Protein AF-A0A6A5TJU3-F1 (afdb_monomer)

Secondary structure (DSSP, 8-state):
-PPPPP--SSSSSSGGGSS---HHHHHHHHHHHHHTS----TT---PPPP--TTS--TTTTS------HHHHB---STTSS----PPPTT----S-HHHHHHHHTTSS-TTSEEEHHHHHHHHHHHH-B-HHHHHHHHHHHHHHHSBTTTTEEESSS------STT-----GGG-TTTSS-SS-SSBPPHHHHS-SSSB-HHHHHHHHTT-BTTBB-HHHHHHHHHHHHHHHHHH-TT-EE-TTHHHHHHHHHHHHHHHHSB--SS-TT-BB-HHHHHHHTTEES-TTS-EE-TT---PPTT-BPPPGGG-B-HHHHHHHHHHHHHH-GGGG--EE-SSSTT--EE--HHHHHTTSS-TTTTTSTTHHHHHHHHHHHHHHHHHHHHTT-THHHHHHHHHHHHHHGGG-PPP-----GGGGTT-HHHH----SSPPP--

Structure (mmCIF, N/CA/C/O backbone):
data_AF-A0A6A5TJU3-F1
#
_entry.id   AF-A0A6A5TJU3-F1
#
loop_
_atom_site.group_PDB
_atom_site.id
_atom_site.type_symbol
_atom_site.label_atom_id
_atom_site.label_alt_id
_atom_site.label_comp_id
_atom_site.label_asym_id
_atom_site.label_entity_id
_atom_site.label_seq_id
_atom_site.pdbx_PDB_ins_code
_atom_site.Cartn_x
_atom_site.Cartn_y
_atom_site.Cartn_z
_atom_site.occupancy
_atom_site.B_iso_or_equiv
_atom_site.auth_seq_id
_atom_site.auth_comp_id
_atom_site.auth_asym_id
_atom_site.auth_atom_id
_atom_site.pdbx_PDB_model_num
ATOM 1 N N . MET A 1 1 ? -62.831 1.050 -22.893 1.00 35.25 1 MET A N 1
ATOM 2 C CA . MET A 1 1 ? -61.611 1.444 -23.632 1.00 35.25 1 MET A CA 1
ATOM 3 C C . MET A 1 1 ? -60.422 1.167 -22.727 1.00 35.25 1 MET A C 1
ATOM 5 O O . MET A 1 1 ? -60.146 1.952 -21.833 1.00 35.25 1 MET A O 1
ATOM 9 N N . HIS A 1 2 ? -59.821 -0.013 -22.875 1.00 24.05 2 HIS A N 1
ATOM 10 C CA . HIS A 1 2 ? -58.667 -0.459 -22.095 1.00 24.05 2 HIS A CA 1
ATOM 11 C C . HIS A 1 2 ? -57.383 -0.105 -22.850 1.00 24.05 2 HIS A C 1
ATOM 13 O O . HIS A 1 2 ? -57.263 -0.431 -24.028 1.00 24.05 2 HIS A O 1
ATOM 19 N N . LEU A 1 3 ? -56.446 0.557 -22.172 1.00 25.66 3 LEU A N 1
ATOM 20 C CA . LEU A 1 3 ? -55.087 0.798 -22.654 1.00 25.66 3 LEU A CA 1
ATOM 21 C C . LEU A 1 3 ? -54.139 -0.185 -21.956 1.00 25.66 3 LEU A C 1
ATOM 23 O O . LEU A 1 3 ? -54.115 -0.278 -20.730 1.00 25.66 3 LEU A O 1
ATOM 27 N N . HIS A 1 4 ? -53.411 -0.945 -22.772 1.00 27.02 4 HIS A N 1
ATOM 28 C CA . HIS A 1 4 ? -52.397 -1.927 -22.390 1.00 27.02 4 HIS A CA 1
ATOM 29 C C . HIS A 1 4 ? -51.101 -1.270 -21.876 1.00 27.02 4 HIS A C 1
ATOM 31 O O . HIS A 1 4 ? -50.711 -0.228 -22.405 1.00 27.02 4 HIS A O 1
ATOM 37 N N . PRO A 1 5 ? -50.363 -1.911 -20.948 1.00 29.30 5 PRO A N 1
ATOM 38 C CA . PRO A 1 5 ? -48.965 -1.594 -20.679 1.00 29.30 5 PRO A CA 1
ATOM 39 C C . PRO A 1 5 ? -48.032 -2.418 -21.592 1.00 29.30 5 PRO A C 1
ATOM 41 O O . PRO A 1 5 ? -48.216 -3.624 -21.760 1.00 29.30 5 PRO A O 1
ATOM 44 N N . LEU A 1 6 ? -47.021 -1.769 -22.181 1.00 27.47 6 LEU A N 1
ATOM 45 C CA . LEU A 1 6 ? -45.945 -2.410 -22.950 1.00 27.47 6 LEU A CA 1
ATOM 46 C C . LEU A 1 6 ? -44.846 -2.958 -22.007 1.00 27.47 6 LEU A C 1
ATOM 48 O O . LEU A 1 6 ? -44.372 -2.206 -21.154 1.00 27.47 6 LEU A O 1
ATOM 52 N N . PRO A 1 7 ? -44.368 -4.206 -22.181 1.00 28.11 7 PRO A N 1
ATOM 53 C CA . PRO A 1 7 ? -43.253 -4.765 -21.426 1.00 28.11 7 PRO A CA 1
ATOM 54 C C . PRO A 1 7 ? -41.936 -4.579 -22.197 1.00 28.11 7 PRO A C 1
ATOM 56 O O . PRO A 1 7 ? -41.673 -5.265 -23.180 1.00 28.11 7 PRO A O 1
ATOM 59 N N . PHE A 1 8 ? -41.069 -3.684 -21.730 1.00 28.30 8 PHE A N 1
ATOM 60 C CA . PHE A 1 8 ? -39.675 -3.586 -22.179 1.00 28.30 8 PHE A CA 1
ATOM 61 C C . PHE A 1 8 ? -38.760 -3.606 -20.954 1.00 28.30 8 PHE A C 1
ATOM 63 O O . PHE A 1 8 ? -38.221 -2.586 -20.553 1.00 28.30 8 PHE A O 1
ATOM 70 N N . LEU A 1 9 ? -38.623 -4.771 -20.315 1.00 28.33 9 LEU A N 1
ATOM 71 C CA . LEU A 1 9 ? -37.521 -5.015 -19.371 1.00 28.33 9 LEU A CA 1
ATOM 72 C C . LEU A 1 9 ? -37.133 -6.500 -19.226 1.00 28.33 9 LEU A C 1
ATOM 74 O O . LEU A 1 9 ? -36.327 -6.835 -18.367 1.00 28.33 9 LEU A O 1
ATOM 78 N N . LEU A 1 10 ? -37.667 -7.398 -20.068 1.00 26.94 10 LEU A N 1
ATOM 79 C CA . LEU A 1 10 ? -37.437 -8.847 -19.945 1.00 26.94 10 LEU A CA 1
ATOM 80 C C . LEU A 1 10 ? -36.784 -9.511 -21.172 1.00 26.94 10 LEU A C 1
ATOM 82 O O . LEU A 1 10 ? -36.713 -10.733 -21.241 1.00 26.94 10 LEU A O 1
ATOM 86 N N . THR A 1 11 ? -36.277 -8.734 -22.132 1.00 28.25 11 THR A N 1
ATOM 87 C CA . THR A 1 11 ? -35.676 -9.253 -23.380 1.00 28.25 11 THR A CA 1
ATOM 88 C C . THR A 1 11 ? -34.167 -9.029 -23.515 1.00 28.25 11 THR A C 1
ATOM 90 O O . THR A 1 11 ? -33.577 -9.480 -24.491 1.00 28.25 11 THR A O 1
ATOM 93 N N . ALA A 1 12 ? -33.497 -8.435 -22.520 1.00 27.06 12 ALA A N 1
ATOM 94 C CA . ALA A 1 12 ? -32.030 -8.336 -22.507 1.00 27.06 12 ALA A CA 1
ATOM 95 C C . ALA A 1 12 ? -31.326 -9.560 -21.875 1.00 27.06 12 ALA A C 1
ATOM 97 O O . ALA A 1 12 ? -30.128 -9.740 -22.068 1.00 27.06 12 ALA A O 1
ATOM 98 N N . LEU A 1 13 ? -32.055 -10.432 -21.164 1.00 29.17 13 LEU A N 1
ATOM 99 C CA . LEU A 1 13 ? -31.487 -11.615 -20.495 1.00 29.17 13 LEU A CA 1
ATOM 100 C C . LEU A 1 13 ? -31.586 -12.924 -21.296 1.00 29.17 13 LEU A C 1
ATOM 102 O O . LEU A 1 13 ? -31.004 -13.925 -20.892 1.00 29.17 13 LEU A O 1
ATOM 106 N N . THR A 1 14 ? -32.259 -12.936 -22.447 1.00 28.11 14 THR A N 1
ATOM 107 C CA . THR A 1 14 ? -32.456 -14.153 -23.263 1.00 28.11 14 THR A CA 1
ATOM 108 C C . THR A 1 14 ? -31.680 -14.168 -24.582 1.00 28.11 14 THR A C 1
ATOM 110 O O . THR A 1 14 ? -31.545 -15.228 -25.191 1.00 28.11 14 THR A O 1
ATOM 113 N N . VAL A 1 15 ? -31.075 -13.050 -25.000 1.00 26.50 15 VAL A N 1
ATOM 114 C CA . VAL A 1 15 ? -30.288 -12.979 -26.252 1.00 26.50 15 VAL A CA 1
ATOM 115 C C . VAL A 1 15 ? -28.818 -13.400 -26.065 1.00 26.50 15 VAL A C 1
ATOM 117 O O . VAL A 1 15 ? -28.157 -13.778 -27.027 1.00 26.50 15 VAL A O 1
ATOM 120 N N . LEU A 1 16 ? -28.314 -13.482 -24.828 1.00 28.08 16 LEU A N 1
ATOM 121 C CA . LEU A 1 16 ? -26.977 -14.033 -24.534 1.00 28.08 16 LEU A CA 1
ATOM 122 C C . LEU A 1 16 ? -26.927 -15.573 -24.492 1.00 28.08 16 LEU A C 1
ATOM 124 O O . LEU A 1 16 ? -25.846 -16.144 -24.387 1.00 28.08 16 LEU A O 1
ATOM 128 N N . ALA A 1 17 ? -28.070 -16.258 -24.611 1.00 29.39 17 ALA A N 1
ATOM 129 C CA . ALA A 1 17 ? -28.141 -17.720 -24.551 1.00 29.39 17 ALA A CA 1
ATOM 130 C C . ALA A 1 17 ? -27.957 -18.429 -25.912 1.00 29.39 17 ALA A C 1
ATOM 132 O O . ALA A 1 17 ? -27.894 -19.653 -25.940 1.00 29.39 17 ALA A O 1
ATOM 133 N N . HIS A 1 18 ? -27.852 -17.697 -27.032 1.00 27.39 18 HIS A N 1
ATOM 134 C CA . HIS A 1 18 ? -27.755 -18.291 -28.381 1.00 27.39 18 HIS A CA 1
ATOM 135 C C . HIS A 1 18 ? -26.508 -17.887 -29.187 1.00 27.39 18 HIS A C 1
ATOM 137 O O . HIS A 1 18 ? -26.371 -18.283 -30.342 1.00 27.39 18 HIS A O 1
ATOM 143 N N . ALA A 1 19 ? -25.552 -17.180 -28.583 1.00 29.94 19 ALA A N 1
ATOM 144 C CA . ALA A 1 19 ? -24.202 -17.056 -29.126 1.00 29.94 19 ALA A CA 1
ATOM 145 C C . ALA A 1 19 ? -23.277 -17.940 -28.283 1.00 29.94 19 ALA A C 1
ATOM 147 O O . ALA A 1 19 ? -22.975 -17.613 -27.138 1.00 29.94 19 ALA A O 1
ATOM 148 N N . GLY A 1 20 ? -22.883 -19.093 -28.829 1.00 34.53 20 GLY A N 1
ATOM 149 C CA . GLY A 1 20 ? -22.010 -20.065 -28.174 1.00 34.53 20 GLY A CA 1
ATOM 150 C C . GLY A 1 20 ? -20.690 -19.442 -27.717 1.00 34.53 20 GLY A C 1
ATOM 151 O O . GLY A 1 20 ? -19.731 -19.362 -28.477 1.00 34.53 20 GLY A O 1
ATOM 152 N N . CYS A 1 21 ? -20.647 -19.025 -26.454 1.00 28.06 21 CYS A N 1
ATOM 153 C CA . CYS A 1 21 ? -19.453 -18.595 -25.742 1.00 28.06 21 CYS A CA 1
ATOM 154 C C . CYS A 1 21 ? -19.054 -19.732 -24.779 1.00 28.06 21 CYS A C 1
ATOM 156 O O . CYS A 1 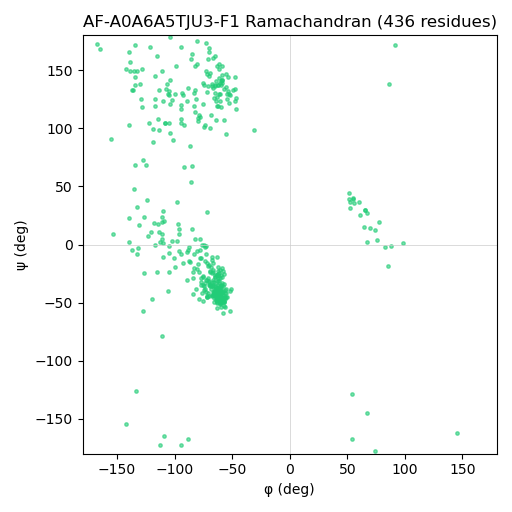21 ? -19.916 -20.242 -24.054 1.00 28.06 21 CYS A O 1
ATOM 158 N N . PRO A 1 22 ? -17.796 -20.208 -24.766 1.00 30.42 22 PRO A N 1
ATOM 159 C CA . PRO A 1 22 ? -17.454 -21.508 -24.199 1.00 30.42 22 PRO A CA 1
ATOM 160 C C . PRO A 1 22 ? -17.224 -21.426 -22.682 1.00 30.42 22 PRO A C 1
ATOM 162 O O . PRO A 1 22 ? -16.123 -21.659 -22.186 1.00 30.42 22 PRO A O 1
ATOM 165 N N . LEU A 1 23 ? -18.281 -21.157 -21.915 1.00 32.28 23 LEU A N 1
ATOM 166 C CA . LEU A 1 23 ? -18.282 -21.279 -20.449 1.00 32.28 23 LEU A CA 1
ATOM 167 C C . LEU A 1 23 ? -18.057 -22.734 -19.990 1.00 32.28 23 LEU A C 1
ATOM 169 O O . LEU A 1 23 ? -17.480 -22.975 -18.932 1.00 32.28 23 LEU A O 1
ATOM 173 N N . ALA A 1 24 ? -18.409 -23.719 -20.824 1.00 30.39 24 ALA A N 1
ATOM 174 C CA . ALA A 1 24 ? -18.148 -25.134 -20.553 1.00 30.39 24 ALA A CA 1
ATOM 175 C C . ALA A 1 24 ? -16.651 -25.506 -20.644 1.00 30.39 24 ALA A C 1
ATOM 177 O O . ALA A 1 24 ? -16.182 -26.353 -19.886 1.00 30.39 24 ALA A O 1
ATOM 178 N N . ALA A 1 25 ? -15.872 -24.841 -21.510 1.00 30.94 25 ALA A N 1
ATOM 179 C CA . ALA A 1 25 ? -14.429 -25.083 -21.634 1.00 30.94 25 ALA A CA 1
ATOM 180 C C . ALA A 1 25 ? -13.615 -24.403 -20.518 1.00 30.94 25 ALA A C 1
ATOM 182 O O . ALA A 1 25 ? -12.503 -24.830 -20.211 1.00 30.94 25 ALA A O 1
ATOM 183 N N . ALA A 1 26 ? -14.151 -23.343 -19.904 1.00 34.00 26 ALA A N 1
ATOM 184 C CA . ALA A 1 26 ? -13.583 -22.748 -18.695 1.00 34.00 26 ALA A CA 1
ATOM 185 C C . ALA A 1 26 ? -13.830 -23.636 -17.465 1.00 34.00 26 ALA A C 1
ATOM 187 O O . ALA A 1 26 ? -12.924 -23.815 -16.660 1.00 34.00 26 ALA A O 1
ATOM 188 N N . ARG A 1 27 ? -15.010 -24.267 -17.369 1.00 31.88 27 ARG A N 1
ATOM 189 C CA . ARG A 1 27 ? -15.346 -25.195 -16.278 1.00 31.88 27 ARG A CA 1
ATOM 190 C C . ARG A 1 27 ? -14.520 -26.485 -16.317 1.00 31.88 27 ARG A C 1
ATOM 192 O O . ARG A 1 27 ? -13.951 -26.849 -15.297 1.00 31.88 27 ARG A O 1
ATOM 199 N N . LYS A 1 28 ? -14.354 -27.100 -17.496 1.00 29.19 28 LYS A N 1
ATOM 200 C CA . LYS A 1 28 ? -13.490 -28.287 -17.660 1.00 29.19 28 LYS A CA 1
ATOM 201 C C . LYS A 1 28 ? -12.017 -28.002 -17.358 1.00 29.19 28 LYS A C 1
ATOM 203 O O . LYS A 1 28 ? -11.392 -28.765 -16.642 1.00 29.19 28 LYS A O 1
ATOM 208 N N . ARG A 1 29 ? -11.484 -26.851 -17.797 1.00 35.25 29 ARG A N 1
ATOM 209 C CA . ARG A 1 29 ? -10.112 -26.435 -17.440 1.00 35.25 29 ARG A CA 1
ATOM 210 C C . ARG A 1 29 ? -9.935 -26.165 -15.945 1.00 35.25 29 ARG A C 1
ATOM 212 O O . ARG A 1 29 ? -8.838 -26.344 -15.435 1.00 35.25 29 ARG A O 1
ATOM 219 N N . HIS A 1 30 ? -10.993 -25.763 -15.243 1.00 34.34 30 HIS A N 1
ATOM 220 C CA . HIS A 1 30 ? -10.963 -25.593 -13.792 1.00 34.34 30 HIS A CA 1
ATOM 221 C C . HIS A 1 30 ? -11.006 -26.936 -13.045 1.00 34.34 30 HIS A C 1
ATOM 223 O O . HIS A 1 30 ? -10.368 -27.065 -12.006 1.00 34.34 30 HIS A O 1
ATOM 229 N N . GLU A 1 31 ? -11.726 -27.932 -13.568 1.00 31.67 31 GLU A N 1
ATOM 230 C CA . GLU A 1 31 ? -11.788 -29.290 -13.003 1.00 31.67 31 GLU A CA 1
ATOM 231 C C . GLU A 1 31 ? -10.496 -30.084 -13.278 1.00 31.67 31 GLU A C 1
ATOM 233 O O . GLU A 1 31 ? -9.975 -30.727 -12.367 1.00 31.67 31 GLU A O 1
ATOM 238 N N . ASP A 1 32 ? -9.902 -29.947 -14.470 1.00 28.22 32 ASP A N 1
ATOM 239 C CA . ASP A 1 32 ? -8.651 -30.629 -14.835 1.00 28.22 32 ASP A CA 1
ATOM 240 C C . ASP A 1 32 ? -7.431 -30.079 -14.062 1.00 28.22 32 ASP A C 1
ATOM 242 O O . ASP A 1 32 ? -6.560 -30.849 -13.664 1.00 28.22 32 ASP A O 1
ATOM 246 N N . VAL A 1 33 ? -7.387 -28.770 -13.760 1.00 35.38 33 VAL A N 1
ATOM 247 C CA . VAL A 1 33 ? -6.327 -28.162 -12.918 1.00 35.38 33 VAL A CA 1
ATOM 248 C C . VAL A 1 33 ? -6.470 -28.553 -11.442 1.00 35.38 33 VAL A C 1
ATOM 250 O O . VAL A 1 33 ? -5.472 -28.677 -10.733 1.00 35.38 33 VAL A O 1
ATOM 253 N N . VAL A 1 34 ? -7.695 -28.792 -10.966 1.00 33.00 34 VAL A N 1
ATOM 254 C CA . VAL A 1 34 ? -7.944 -29.265 -9.593 1.00 33.00 34 VAL A CA 1
ATOM 255 C C . VAL A 1 34 ? -7.588 -30.750 -9.440 1.00 33.00 34 VAL A C 1
ATOM 257 O O . VAL A 1 34 ? -7.187 -31.164 -8.354 1.00 33.00 34 VAL A O 1
ATOM 260 N N . SER A 1 35 ? -7.666 -31.544 -10.513 1.00 27.77 35 SER A N 1
ATOM 261 C CA . SER A 1 35 ? -7.399 -32.989 -10.482 1.00 27.77 35 SER A CA 1
ATOM 262 C C . SER A 1 35 ? -5.912 -33.376 -10.487 1.00 27.77 35 SER A C 1
ATOM 264 O O . SER A 1 35 ? -5.607 -34.527 -10.175 1.00 27.77 35 SER A O 1
ATOM 266 N N . THR A 1 36 ? -4.985 -32.481 -10.846 1.00 29.11 36 THR A N 1
ATOM 267 C CA . THR A 1 36 ? -3.548 -32.819 -10.961 1.00 29.11 36 THR A CA 1
ATOM 268 C C . THR A 1 36 ? -2.656 -32.186 -9.894 1.00 29.11 36 THR A C 1
ATOM 270 O O . THR A 1 36 ? -1.439 -32.356 -9.946 1.00 29.11 36 THR A O 1
ATOM 273 N N . SER A 1 37 ? -3.223 -31.479 -8.914 1.00 29.66 37 SER A N 1
ATOM 274 C CA . SER A 1 37 ? -2.465 -31.052 -7.733 1.00 29.66 37 SER A CA 1
ATOM 275 C C . SER A 1 37 ? -2.420 -32.203 -6.726 1.00 29.66 37 SER A C 1
ATOM 277 O O . SER A 1 37 ? -3.485 -32.632 -6.275 1.00 29.66 37 SER 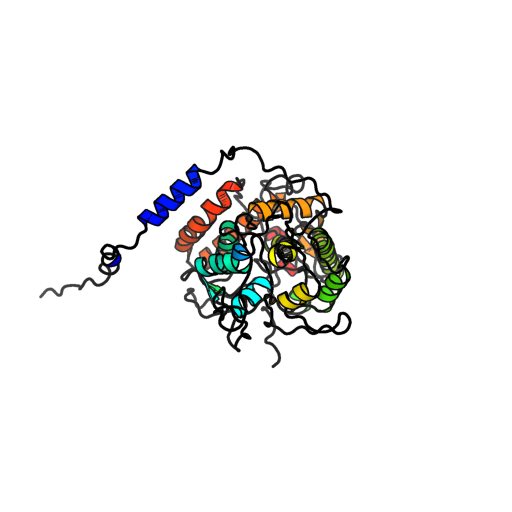A O 1
ATOM 279 N N . PRO A 1 38 ? -1.234 -32.727 -6.359 1.00 30.52 38 PRO A N 1
ATOM 280 C CA . PRO A 1 38 ? -1.140 -33.754 -5.332 1.00 30.52 38 PRO A CA 1
ATOM 281 C C . PRO A 1 38 ? -1.778 -33.217 -4.049 1.00 30.52 38 PRO A C 1
ATOM 283 O O . PRO A 1 38 ? -1.564 -32.062 -3.685 1.00 30.52 38 PRO A O 1
ATOM 286 N N . HIS A 1 39 ? -2.615 -34.051 -3.435 1.00 32.97 39 HIS A N 1
ATOM 287 C CA . HIS A 1 39 ? -3.395 -33.795 -2.230 1.00 32.97 39 HIS A CA 1
ATOM 288 C C . HIS A 1 39 ? -2.707 -32.830 -1.248 1.00 32.97 39 HIS A C 1
ATOM 290 O O . HIS A 1 39 ? -1.864 -33.229 -0.452 1.00 32.97 39 HIS A O 1
ATOM 296 N N . LEU A 1 40 ? -3.106 -31.555 -1.286 1.00 37.31 40 LEU A N 1
ATOM 297 C CA . LEU A 1 40 ? -2.943 -30.650 -0.154 1.00 37.31 40 LEU A CA 1
ATOM 298 C C . LEU A 1 40 ? -3.915 -31.141 0.919 1.00 37.31 40 LEU A C 1
ATOM 300 O O . LEU A 1 40 ? -5.125 -30.919 0.815 1.00 37.31 40 LEU A O 1
ATOM 304 N N . GLU A 1 41 ? -3.388 -31.875 1.899 1.00 30.81 41 GLU A N 1
ATOM 305 C CA . GLU A 1 41 ? -4.071 -32.161 3.159 1.00 30.81 41 GLU A CA 1
ATOM 306 C C . GLU A 1 41 ? -4.664 -30.854 3.698 1.00 30.81 41 GLU A C 1
ATOM 308 O O . GLU A 1 41 ? -3.953 -29.886 3.961 1.00 30.81 41 GLU A O 1
ATOM 313 N N . ARG A 1 42 ? -5.995 -30.801 3.789 1.00 41.69 42 ARG A N 1
ATOM 314 C CA . ARG A 1 42 ? -6.753 -29.570 4.049 1.00 41.69 42 ARG A CA 1
ATOM 315 C C . ARG A 1 42 ? -6.750 -29.107 5.511 1.00 41.69 42 ARG A C 1
ATOM 317 O O . ARG A 1 42 ? -7.391 -28.104 5.788 1.00 41.69 42 ARG A O 1
ATOM 324 N N . ASP A 1 43 ? -6.005 -29.760 6.402 1.00 36.38 43 ASP A N 1
ATOM 325 C CA . ASP A 1 43 ? -6.062 -29.496 7.849 1.00 36.38 43 ASP A CA 1
ATOM 326 C C . ASP A 1 43 ? -4.692 -29.289 8.523 1.00 36.38 43 ASP A C 1
ATOM 328 O O . ASP A 1 43 ? -4.594 -29.328 9.748 1.00 36.38 43 ASP A O 1
ATOM 332 N N . VAL A 1 44 ? -3.620 -29.029 7.766 1.00 34.19 44 VAL A N 1
ATOM 333 C CA . VAL A 1 44 ? -2.328 -28.653 8.366 1.00 34.19 44 VAL A CA 1
ATOM 334 C C . V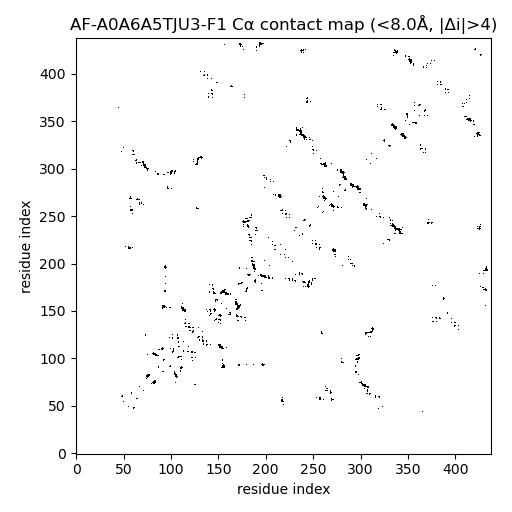AL A 1 44 ? -2.226 -27.125 8.400 1.00 34.19 44 VAL A C 1
ATOM 336 O O . VAL A 1 44 ? -2.199 -26.506 7.333 1.00 34.19 44 VAL A O 1
ATOM 339 N N . PRO A 1 45 ? -2.156 -26.479 9.585 1.00 42.78 45 PRO A N 1
ATOM 340 C CA . PRO A 1 45 ? -1.797 -25.070 9.671 1.00 42.78 45 PRO A CA 1
ATOM 341 C C . PRO A 1 45 ? -0.483 -24.881 8.921 1.00 42.78 45 PRO A C 1
ATOM 343 O O . PRO A 1 45 ? 0.500 -25.551 9.240 1.00 42.78 45 PRO A O 1
ATOM 346 N N . VAL A 1 46 ? -0.464 -24.010 7.910 1.00 45.88 46 VAL A N 1
ATOM 347 C CA . VAL A 1 46 ? 0.774 -23.687 7.199 1.00 45.88 46 VAL A CA 1
ATOM 348 C C . VAL A 1 46 ? 1.757 -23.173 8.245 1.00 45.88 46 VAL A C 1
ATOM 350 O O . VAL A 1 46 ? 1.561 -22.093 8.804 1.00 45.88 46 VAL A O 1
ATOM 353 N N . ALA A 1 47 ? 2.760 -23.989 8.573 1.00 53.00 47 ALA A N 1
ATOM 354 C CA . ALA A 1 47 ? 3.758 -23.631 9.563 1.00 53.00 47 ALA A CA 1
ATOM 355 C C . ALA A 1 47 ? 4.448 -22.358 9.075 1.00 53.00 47 ALA A C 1
ATOM 357 O O . ALA A 1 47 ? 5.026 -22.340 7.988 1.00 53.00 47 ALA A O 1
ATOM 358 N N . ILE A 1 48 ? 4.335 -21.285 9.857 1.00 58.12 48 ILE A N 1
ATOM 359 C CA . ILE A 1 48 ? 5.012 -20.028 9.552 1.00 58.12 48 ILE A CA 1
ATOM 360 C C . ILE A 1 48 ? 6.510 -20.333 9.615 1.00 58.12 48 ILE A C 1
ATOM 362 O O . ILE A 1 48 ? 6.974 -20.803 10.660 1.00 58.12 48 ILE A O 1
ATOM 366 N N . PRO A 1 49 ? 7.256 -20.150 8.512 1.00 59.19 49 PRO A N 1
ATOM 367 C CA . PRO A 1 49 ? 8.661 -20.509 8.495 1.00 59.19 49 PRO A CA 1
ATOM 368 C C . PRO A 1 49 ? 9.417 -19.723 9.563 1.00 59.19 49 PRO A C 1
ATOM 370 O O . PRO A 1 49 ? 9.148 -18.542 9.796 1.00 59.19 49 PRO A O 1
ATOM 373 N N . VAL A 1 50 ? 10.365 -20.392 10.221 1.00 60.22 50 VAL A N 1
ATOM 374 C CA . VAL A 1 50 ? 11.270 -19.740 11.171 1.00 60.22 50 VAL A CA 1
ATOM 375 C C . VAL A 1 50 ? 12.052 -18.670 10.413 1.00 60.22 50 VAL A C 1
ATOM 377 O O . VAL A 1 50 ? 12.696 -18.965 9.408 1.00 60.22 50 VAL A O 1
ATOM 380 N N . LEU A 1 51 ? 11.962 -17.428 10.884 1.00 68.62 51 LEU A N 1
ATOM 381 C CA . LEU A 1 51 ? 12.588 -16.281 10.243 1.00 68.62 51 LEU A CA 1
ATOM 382 C C . LEU A 1 51 ? 14.117 -16.369 10.364 1.00 68.62 51 LEU A C 1
ATOM 384 O O . LEU A 1 51 ? 14.663 -16.201 11.454 1.00 68.62 51 LEU A O 1
ATOM 388 N N . ASP A 1 52 ? 14.805 -16.584 9.246 1.00 73.94 52 ASP A N 1
ATOM 389 C CA . ASP A 1 52 ? 16.251 -16.378 9.140 1.00 73.94 52 ASP A CA 1
ATOM 390 C C . ASP A 1 52 ? 16.523 -15.046 8.438 1.00 73.94 52 ASP A C 1
ATOM 392 O O . ASP A 1 52 ? 16.632 -14.970 7.217 1.00 73.94 52 ASP A O 1
ATOM 396 N N . GLU A 1 53 ? 16.622 -13.976 9.226 1.00 77.44 53 GLU A N 1
ATOM 397 C CA . GLU A 1 53 ? 16.805 -12.610 8.718 1.00 77.44 53 GLU A CA 1
ATOM 398 C C . GLU A 1 53 ? 18.080 -12.433 7.891 1.00 77.44 53 GLU A C 1
ATOM 400 O O . GLU A 1 53 ? 18.134 -11.556 7.032 1.00 77.44 53 GLU A O 1
ATOM 405 N N . LYS A 1 54 ? 19.111 -13.252 8.135 1.00 71.00 54 LYS A N 1
ATOM 406 C CA . LYS A 1 54 ? 20.401 -13.128 7.442 1.00 71.00 54 LYS A CA 1
ATOM 407 C C . LYS A 1 54 ? 20.352 -13.686 6.027 1.00 71.00 54 LYS A C 1
ATOM 409 O O . LYS A 1 54 ? 21.107 -13.229 5.176 1.00 71.00 54 LYS A O 1
ATOM 414 N N . ASN A 1 55 ? 19.484 -14.667 5.799 1.00 74.62 55 ASN A N 1
ATOM 415 C CA . ASN A 1 55 ? 19.331 -15.347 4.516 1.00 74.62 55 ASN A CA 1
ATOM 416 C C . ASN A 1 55 ? 17.968 -15.063 3.870 1.00 74.62 55 ASN A C 1
ATOM 418 O O . ASN A 1 55 ? 17.592 -15.715 2.895 1.00 74.62 55 ASN A O 1
ATOM 422 N N . GLU A 1 56 ? 17.222 -14.099 4.411 1.00 85.06 56 GLU A N 1
ATOM 423 C CA . GLU A 1 56 ? 15.917 -13.733 3.893 1.00 85.06 56 GLU A CA 1
ATOM 424 C C . GLU A 1 56 ? 16.046 -13.138 2.492 1.00 85.06 56 GLU A C 1
ATOM 426 O O . GLU A 1 56 ? 16.777 -12.175 2.250 1.00 85.06 56 GLU A O 1
ATOM 431 N N . ASN A 1 57 ? 15.298 -13.720 1.565 1.00 89.56 57 ASN A N 1
ATOM 432 C CA . ASN A 1 57 ? 15.259 -13.287 0.184 1.00 89.56 57 ASN A CA 1
ATOM 433 C C . ASN A 1 57 ? 13.966 -12.508 -0.116 1.00 89.56 57 ASN A C 1
ATOM 435 O O . ASN A 1 57 ? 13.086 -12.352 0.735 1.00 89.56 57 ASN A O 1
ATOM 439 N N . ASN A 1 58 ? 13.822 -12.022 -1.348 1.00 94.94 58 ASN A N 1
ATOM 440 C CA . ASN A 1 58 ? 12.703 -11.155 -1.712 1.00 94.94 58 ASN A CA 1
ATOM 441 C C . ASN A 1 58 ? 11.426 -11.932 -2.096 1.00 94.94 58 ASN A C 1
ATOM 443 O O . ASN A 1 58 ? 10.466 -11.344 -2.599 1.00 94.94 58 ASN A O 1
ATOM 447 N N . CYS A 1 59 ? 11.371 -13.235 -1.797 1.00 92.31 59 CYS A N 1
ATOM 448 C CA . CYS A 1 59 ? 10.158 -14.040 -1.901 1.00 92.31 59 CYS A CA 1
ATOM 449 C C . CYS A 1 59 ? 9.237 -13.939 -0.674 1.00 92.31 59 CYS A C 1
ATOM 451 O O . CYS A 1 59 ? 8.100 -14.424 -0.729 1.00 92.31 59 CYS A O 1
ATOM 453 N N . GLY A 1 60 ? 9.684 -13.288 0.401 1.00 89.75 60 GLY A N 1
ATOM 454 C CA . GLY A 1 60 ? 8.916 -13.198 1.639 1.00 89.75 60 GLY A CA 1
ATOM 455 C C . GLY A 1 60 ? 8.786 -14.571 2.315 1.00 89.75 60 GLY A C 1
ATOM 456 O O . GLY A 1 60 ? 9.711 -15.378 2.237 1.00 89.75 60 GLY A O 1
ATOM 457 N N . PRO A 1 61 ? 7.653 -14.878 2.970 1.00 87.81 61 PRO A N 1
ATOM 458 C CA . PRO A 1 61 ? 7.532 -16.067 3.816 1.00 87.81 61 PRO A CA 1
ATOM 459 C C . PRO A 1 61 ? 7.439 -17.387 3.039 1.00 87.81 61 PRO A C 1
ATOM 461 O O . PRO A 1 61 ? 7.590 -18.451 3.625 1.00 87.81 61 PRO A O 1
ATOM 464 N N . PHE A 1 62 ? 7.185 -17.359 1.730 1.00 89.44 62 PHE A N 1
ATOM 465 C CA . PHE A 1 62 ? 7.053 -18.570 0.918 1.00 89.44 62 PHE A CA 1
ATOM 466 C C . PHE A 1 62 ? 7.925 -18.477 -0.324 1.00 89.44 62 PHE A C 1
ATOM 468 O O . PHE A 1 62 ? 7.949 -17.436 -0.983 1.00 89.44 62 PHE A O 1
ATOM 475 N N . SER A 1 63 ? 8.598 -19.579 -0.671 1.00 88.75 63 SER A N 1
ATOM 476 C CA . SER A 1 63 ? 9.527 -19.584 -1.799 1.00 88.75 63 SER A CA 1
ATOM 477 C C . SER A 1 63 ? 8.855 -19.195 -3.116 1.00 88.75 63 SER A C 1
ATOM 479 O O . SER A 1 63 ? 7.724 -19.587 -3.419 1.00 88.75 63 SER A O 1
ATOM 481 N N . CYS A 1 64 ? 9.594 -18.443 -3.921 1.00 90.62 64 CYS A N 1
ATOM 482 C CA . CYS A 1 64 ? 9.223 -18.015 -5.263 1.00 90.62 64 CYS A CA 1
ATOM 483 C C . CYS A 1 64 ? 10.413 -18.075 -6.231 1.00 90.62 64 CYS A C 1
ATOM 485 O O . CYS A 1 64 ? 10.410 -17.404 -7.258 1.00 90.62 64 CYS A O 1
ATOM 487 N N . ASP A 1 65 ? 11.404 -18.901 -5.892 1.00 87.00 65 ASP A N 1
ATOM 488 C CA . ASP A 1 65 ? 12.749 -19.029 -6.460 1.00 87.00 65 ASP A CA 1
ATOM 489 C C . ASP A 1 65 ? 12.809 -19.670 -7.857 1.00 87.00 65 ASP A C 1
ATOM 491 O O . ASP A 1 65 ? 13.806 -20.275 -8.249 1.00 87.00 65 ASP A O 1
ATOM 495 N N . ILE A 1 66 ? 11.735 -19.523 -8.632 1.00 93.94 66 ILE A N 1
ATOM 496 C CA . ILE A 1 66 ? 11.576 -20.090 -9.968 1.00 93.94 66 ILE A CA 1
ATOM 497 C C . ILE A 1 66 ? 11.734 -18.965 -10.987 1.00 93.94 66 ILE A C 1
ATOM 499 O O . ILE A 1 66 ? 11.049 -17.946 -10.888 1.00 93.94 66 ILE A O 1
ATOM 503 N N . PHE A 1 67 ? 12.593 -19.182 -11.987 1.00 97.12 67 PHE A N 1
ATOM 504 C CA . PHE A 1 67 ? 12.736 -18.276 -13.121 1.00 97.12 67 PHE A CA 1
ATOM 505 C C . PHE A 1 67 ? 12.197 -18.882 -14.420 1.00 97.12 67 PHE A C 1
ATOM 507 O O . PHE A 1 67 ? 12.659 -19.925 -14.880 1.00 97.12 67 PHE A O 1
ATOM 514 N N . ASP A 1 68 ? 11.256 -18.173 -15.033 1.00 97.88 68 ASP A N 1
ATOM 515 C CA . ASP A 1 68 ? 10.739 -18.380 -16.380 1.00 97.88 68 ASP A CA 1
ATOM 516 C C . ASP A 1 68 ? 10.536 -17.000 -17.024 1.00 97.88 68 ASP A C 1
ATOM 518 O O . ASP A 1 68 ? 9.566 -16.285 -16.744 1.00 97.88 68 ASP A O 1
ATOM 522 N N . ALA A 1 69 ? 11.466 -16.626 -17.906 1.00 97.50 69 ALA A N 1
ATOM 523 C CA . ALA A 1 69 ? 11.463 -15.331 -18.578 1.00 97.50 69 ALA A CA 1
ATOM 524 C C . ALA A 1 69 ? 10.146 -15.052 -19.321 1.00 97.50 69 ALA A C 1
ATOM 526 O O . ALA A 1 69 ? 9.657 -13.925 -19.288 1.00 97.50 69 ALA A O 1
ATOM 527 N N . ALA A 1 70 ? 9.542 -16.063 -19.954 1.00 97.12 70 ALA A N 1
ATOM 528 C CA . ALA A 1 70 ? 8.324 -15.885 -20.741 1.00 97.12 70 ALA A CA 1
ATOM 529 C C . ALA A 1 70 ? 7.104 -15.594 -19.857 1.00 97.12 70 ALA A C 1
ATOM 531 O O . ALA A 1 70 ? 6.204 -14.855 -20.258 1.00 97.12 70 ALA A O 1
ATOM 532 N N . LYS A 1 71 ? 7.071 -16.153 -18.643 1.00 97.44 71 LYS A N 1
ATOM 533 C CA . LYS A 1 71 ? 5.997 -15.903 -17.672 1.00 97.44 71 LYS A CA 1
ATOM 534 C C . LYS A 1 71 ? 6.206 -14.627 -16.857 1.00 97.44 71 LYS A C 1
ATOM 536 O O . LYS A 1 71 ? 5.219 -14.048 -16.388 1.00 97.44 71 LYS A O 1
ATOM 541 N N . GLN A 1 72 ? 7.454 -14.219 -16.641 1.00 98.25 72 GLN A N 1
ATOM 542 C CA . GLN A 1 72 ? 7.806 -13.158 -15.695 1.00 98.25 72 GLN A CA 1
ATOM 543 C C . GLN A 1 72 ? 8.174 -11.829 -16.343 1.00 98.25 72 GLN A C 1
ATOM 545 O O . GLN A 1 72 ? 8.030 -10.803 -15.685 1.00 98.25 72 GLN A O 1
ATOM 550 N N . PHE A 1 73 ? 8.618 -11.804 -17.598 1.00 98.44 73 PHE A N 1
ATOM 551 C CA . PHE A 1 73 ? 8.928 -10.540 -18.257 1.00 98.44 73 PHE A CA 1
ATOM 552 C C . PHE A 1 73 ? 7.670 -9.673 -18.385 1.00 98.44 73 PHE A C 1
ATOM 554 O O . PHE A 1 73 ? 6.643 -10.118 -18.905 1.00 98.44 73 PHE A O 1
ATOM 561 N N . VAL A 1 74 ? 7.749 -8.430 -17.910 1.00 98.50 74 VAL A N 1
ATOM 562 C CA . VAL A 1 74 ? 6.653 -7.462 -18.003 1.00 98.50 74 VAL A CA 1
ATOM 563 C C . VAL A 1 74 ? 6.987 -6.465 -19.103 1.00 98.50 74 VAL A C 1
ATOM 565 O O . VAL A 1 74 ? 7.723 -5.503 -18.895 1.00 98.50 74 VAL A O 1
ATOM 568 N N . ASP A 1 75 ? 6.462 -6.715 -20.303 1.00 98.00 75 ASP A N 1
ATOM 569 C CA . ASP A 1 75 ? 6.772 -5.881 -21.462 1.00 98.00 75 ASP A CA 1
ATOM 570 C C . ASP A 1 75 ? 6.071 -4.519 -21.377 1.00 98.00 75 ASP A C 1
ATOM 572 O O . ASP A 1 75 ? 4.871 -4.402 -21.632 1.00 98.00 75 ASP A O 1
ATOM 576 N N . VAL A 1 76 ? 6.847 -3.498 -21.015 1.00 98.38 76 VAL A N 1
ATOM 577 C CA . VAL A 1 76 ? 6.441 -2.084 -20.949 1.00 98.38 76 VAL A CA 1
ATOM 578 C C . VAL A 1 76 ? 7.176 -1.213 -21.975 1.00 98.38 76 VAL A C 1
ATOM 580 O O . VAL A 1 76 ? 7.214 0.016 -21.861 1.00 98.38 76 VAL A O 1
ATOM 583 N N . ARG A 1 77 ? 7.781 -1.837 -22.994 1.00 97.75 77 ARG A N 1
ATOM 584 C CA . ARG A 1 77 ? 8.488 -1.138 -24.079 1.00 97.75 77 ARG A CA 1
ATOM 585 C C . ARG A 1 77 ? 7.497 -0.418 -25.007 1.00 97.75 77 ARG A C 1
ATOM 587 O O . ARG A 1 77 ? 6.320 -0.792 -25.050 1.00 97.75 77 ARG A O 1
ATOM 594 N N . PRO A 1 78 ? 7.943 0.590 -25.783 1.00 96.44 78 PRO A N 1
ATOM 595 C CA . PRO A 1 78 ? 7.100 1.239 -26.786 1.00 96.44 78 PRO A CA 1
ATOM 596 C C . PRO A 1 78 ? 6.451 0.229 -27.743 1.00 96.44 78 PRO A C 1
ATOM 598 O O . PRO A 1 78 ? 7.139 -0.613 -28.313 1.00 96.44 78 PRO A O 1
ATOM 601 N N . GLY A 1 79 ? 5.130 0.322 -27.921 1.00 95.81 79 GLY A N 1
ATOM 602 C CA . GLY A 1 79 ? 4.367 -0.560 -28.812 1.00 95.81 79 GLY A CA 1
ATOM 603 C C . GLY A 1 79 ? 3.870 -1.861 -28.173 1.00 95.81 79 GLY A C 1
ATOM 604 O O . GLY A 1 79 ? 3.164 -2.616 -28.836 1.00 95.81 79 GLY A O 1
ATOM 605 N N . SER A 1 80 ? 4.178 -2.115 -26.897 1.00 96.06 80 SER A N 1
ATOM 606 C CA . SER A 1 80 ? 3.667 -3.276 -26.147 1.00 96.06 80 SER A CA 1
ATOM 607 C C . SER A 1 80 ? 2.174 -3.180 -25.802 1.00 96.06 80 SER A C 1
ATOM 609 O O . SER A 1 80 ? 1.558 -4.183 -25.443 1.00 96.06 80 SER A O 1
ATOM 611 N N . GLY A 1 81 ? 1.587 -1.978 -25.857 1.00 96.75 81 GLY A N 1
ATOM 612 C CA . GLY A 1 81 ? 0.267 -1.675 -25.301 1.00 96.75 81 GLY A CA 1
ATOM 613 C C . GLY A 1 81 ? 0.316 -1.316 -23.811 1.00 96.75 81 GLY A C 1
ATOM 614 O O . GLY A 1 81 ? -0.599 -0.651 -23.317 1.00 96.75 81 GLY A O 1
ATOM 615 N N . ASN A 1 82 ? 1.408 -1.675 -23.123 1.00 98.31 82 ASN A N 1
ATOM 616 C CA . ASN A 1 82 ? 1.686 -1.292 -21.739 1.00 98.31 82 ASN A CA 1
ATOM 617 C C . ASN A 1 82 ? 2.829 -0.272 -21.629 1.00 98.31 82 ASN A C 1
ATOM 619 O O . ASN A 1 82 ? 3.451 -0.119 -20.571 1.00 98.31 82 ASN A O 1
ATOM 623 N N . GLU A 1 83 ? 3.133 0.440 -22.719 1.00 98.19 83 GLU A N 1
ATOM 624 C CA . GLU A 1 83 ? 4.113 1.516 -22.666 1.00 98.19 83 GLU A CA 1
ATOM 625 C C . GLU A 1 83 ? 3.698 2.588 -21.648 1.00 98.19 83 GLU A C 1
ATOM 627 O O . GLU A 1 83 ? 2.508 2.878 -21.447 1.00 98.19 83 GLU A O 1
ATOM 632 N N . TYR A 1 84 ? 4.703 3.171 -20.996 1.00 98.50 84 TYR A N 1
ATOM 633 C CA . TYR A 1 84 ? 4.501 4.241 -20.029 1.00 98.50 84 TYR A CA 1
ATOM 634 C C . TYR A 1 84 ? 3.815 5.454 -20.671 1.00 98.50 84 TYR A C 1
ATOM 636 O O . TYR A 1 84 ? 4.201 5.889 -21.759 1.00 98.50 84 TYR A O 1
ATOM 644 N N . LYS A 1 85 ? 2.848 6.042 -19.960 1.00 98.25 85 LYS A N 1
ATOM 645 C CA . LYS A 1 85 ? 2.267 7.356 -20.272 1.00 98.25 85 LYS A CA 1
ATOM 646 C C . LYS A 1 85 ? 2.107 8.138 -18.975 1.00 98.25 85 LYS A C 1
ATOM 648 O O . LYS A 1 85 ? 1.597 7.584 -18.001 1.00 98.25 85 LYS A O 1
ATOM 653 N N . ASP A 1 86 ? 2.538 9.400 -18.980 1.00 96.62 86 ASP A N 1
ATOM 654 C CA . ASP A 1 86 ? 2.280 10.306 -17.859 1.00 96.62 86 ASP A CA 1
ATOM 655 C C . ASP A 1 86 ? 0.761 10.430 -17.638 1.00 96.62 86 ASP A C 1
ATOM 657 O O . ASP A 1 86 ? 0.008 10.451 -18.621 1.00 96.62 86 ASP A O 1
ATOM 661 N N . PRO A 1 87 ? 0.293 10.500 -16.377 1.00 97.31 87 PRO A N 1
ATOM 662 C CA . PRO A 1 87 ? -1.116 10.731 -16.099 1.00 97.31 87 PRO A CA 1
ATOM 663 C C . PRO A 1 87 ? -1.546 12.098 -16.641 1.00 97.31 87 PRO A C 1
ATOM 665 O O . PRO A 1 87 ? -0.847 13.102 -16.487 1.00 97.31 87 PRO A O 1
ATOM 668 N N . GLY A 1 88 ? -2.722 12.145 -17.263 1.00 96.06 88 GLY A N 1
ATOM 669 C CA . GLY A 1 88 ? -3.362 13.393 -17.649 1.00 96.06 88 GLY A CA 1
ATOM 670 C C . GLY A 1 88 ? -3.875 14.182 -16.434 1.00 96.06 88 GLY A C 1
ATOM 671 O O . GLY A 1 88 ? -3.985 13.641 -15.334 1.00 96.06 88 GLY A O 1
ATOM 672 N N . PRO A 1 89 ? -4.286 15.451 -16.616 1.00 94.00 89 PRO A N 1
ATOM 673 C CA . PRO A 1 89 ? -4.720 16.319 -15.513 1.00 94.00 89 PRO A CA 1
ATOM 674 C C . PRO A 1 89 ? -5.911 15.804 -14.687 1.00 94.00 89 PRO A C 1
ATOM 676 O O . PRO A 1 89 ? -6.125 16.257 -13.566 1.00 94.00 89 PRO A O 1
ATOM 679 N N . ASN A 1 90 ? -6.707 14.886 -15.245 1.00 94.00 90 ASN A N 1
ATOM 680 C CA . ASN A 1 90 ? -7.887 14.313 -14.593 1.00 94.00 90 ASN A CA 1
ATOM 681 C C . ASN A 1 90 ? -7.671 12.878 -14.091 1.00 94.00 90 ASN A C 1
ATOM 683 O O . ASN A 1 90 ? -8.551 12.347 -13.405 1.00 94.00 90 ASN A O 1
ATOM 687 N N . ASP A 1 91 ? -6.529 12.269 -14.416 1.00 97.44 91 ASP A N 1
ATOM 688 C CA . ASP A 1 91 ? -6.229 10.887 -14.062 1.00 97.44 91 ASP A CA 1
ATOM 689 C C . ASP A 1 91 ? -5.905 10.790 -12.568 1.00 97.44 91 ASP A C 1
ATOM 691 O O . ASP A 1 91 ? -5.214 11.630 -11.986 1.00 97.44 91 ASP A O 1
ATOM 695 N N . LYS A 1 92 ? -6.435 9.759 -11.912 1.00 96.81 92 LYS A N 1
ATOM 696 C CA . LYS A 1 92 ? -6.333 9.588 -10.463 1.00 96.81 92 LYS A CA 1
ATOM 697 C C . LYS A 1 92 ? -5.075 8.810 -10.110 1.00 96.81 92 LYS A C 1
ATOM 699 O O . LYS A 1 92 ? -4.880 7.682 -10.557 1.00 96.81 92 LYS A O 1
ATOM 704 N N . ARG A 1 93 ? -4.236 9.408 -9.271 1.00 96.94 93 ARG A N 1
ATOM 705 C CA . ARG A 1 93 ? -3.093 8.772 -8.605 1.00 96.94 93 ARG A CA 1
ATOM 706 C C . ARG A 1 93 ? -3.183 9.060 -7.112 1.00 96.94 93 ARG A C 1
ATOM 708 O O . ARG A 1 93 ? -3.771 10.070 -6.720 1.00 96.94 93 ARG A O 1
ATOM 715 N N . GLY A 1 94 ? -2.662 8.156 -6.296 1.00 94.69 94 GLY A N 1
ATOM 716 C CA . GLY A 1 94 ? -2.815 8.211 -4.842 1.00 94.69 94 GLY A CA 1
ATOM 717 C C . GLY A 1 94 ? -1.567 7.764 -4.083 1.00 94.69 94 GLY A C 1
ATOM 718 O O . GLY A 1 94 ? -0.461 7.835 -4.618 1.00 94.69 94 GLY A O 1
ATOM 719 N N . PRO A 1 95 ? -1.717 7.281 -2.839 1.00 94.38 95 PRO A N 1
ATOM 720 C CA . PRO A 1 95 ? -0.601 6.947 -1.964 1.00 94.38 95 PRO A CA 1
ATOM 721 C C . PRO A 1 95 ? 0.046 5.601 -2.323 1.00 94.38 95 PRO A C 1
ATOM 723 O O . PRO A 1 95 ? 1.112 5.277 -1.803 1.00 94.38 95 PRO A O 1
ATOM 726 N N . CYS A 1 96 ? -0.582 4.793 -3.189 1.00 97.56 96 CYS A N 1
ATOM 727 C CA . CYS A 1 96 ? -0.097 3.466 -3.547 1.00 97.56 96 CYS A CA 1
ATOM 728 C C . CYS A 1 96 ? 0.756 3.503 -4.832 1.00 97.56 96 CYS A C 1
ATOM 730 O O . CYS A 1 96 ? 0.197 3.558 -5.931 1.00 97.56 96 CYS A O 1
ATOM 732 N N . PRO A 1 97 ? 2.094 3.392 -4.731 1.00 98.25 97 PRO A N 1
ATOM 733 C CA . PRO A 1 97 ? 2.985 3.449 -5.893 1.00 98.25 97 PRO A CA 1
ATOM 734 C C . PRO A 1 97 ? 2.712 2.342 -6.921 1.00 98.25 97 PRO A C 1
ATOM 736 O O . PRO A 1 97 ? 2.744 2.582 -8.124 1.00 98.25 97 PRO A O 1
ATOM 739 N N . GLY A 1 98 ? 2.377 1.132 -6.459 1.00 98.38 98 GLY A N 1
ATOM 740 C CA . GLY A 1 98 ? 2.101 -0.005 -7.341 1.00 98.38 98 GLY A CA 1
ATOM 741 C C . GLY A 1 98 ? 0.846 0.196 -8.194 1.00 98.38 98 GLY A C 1
ATOM 742 O O . GLY A 1 98 ? 0.863 -0.106 -9.388 1.00 98.38 98 GLY A O 1
ATOM 743 N N . LEU A 1 99 ? -0.225 0.756 -7.614 1.00 98.75 99 LEU A N 1
ATOM 744 C CA . LEU A 1 99 ? -1.433 1.120 -8.365 1.00 98.75 99 LEU A CA 1
ATOM 745 C C . LEU A 1 99 ? -1.137 2.240 -9.369 1.00 98.75 99 LEU A C 1
ATOM 747 O O . LEU A 1 99 ? -1.554 2.151 -10.523 1.00 98.75 99 LEU A O 1
ATOM 751 N N . ASN A 1 100 ? -0.379 3.258 -8.949 1.00 98.75 100 ASN A N 1
ATOM 752 C CA . ASN A 1 100 ? -0.004 4.380 -9.807 1.00 98.75 100 ASN A CA 1
ATOM 753 C C . ASN A 1 100 ? 0.789 3.908 -11.036 1.00 98.75 100 ASN A C 1
ATOM 755 O O . ASN A 1 100 ? 0.417 4.230 -12.166 1.00 98.75 100 ASN A O 1
ATOM 759 N N . ALA A 1 101 ? 1.810 3.071 -10.831 1.00 98.81 101 ALA A N 1
ATOM 760 C CA . ALA A 1 101 ? 2.588 2.481 -11.917 1.00 98.81 101 ALA A CA 1
ATOM 761 C C . ALA A 1 101 ? 1.728 1.578 -12.819 1.00 98.81 101 ALA A C 1
ATOM 763 O O . ALA A 1 101 ? 1.799 1.689 -14.043 1.00 98.81 101 ALA A O 1
ATOM 764 N N . ALA A 1 102 ? 0.846 0.746 -12.253 1.00 98.88 102 ALA A N 1
ATOM 765 C CA . ALA A 1 102 ? -0.032 -0.118 -13.045 1.00 98.88 102 ALA A CA 1
ATOM 766 C C . ALA A 1 102 ? -0.964 0.694 -13.963 1.00 98.88 102 ALA A C 1
ATOM 768 O O . ALA A 1 102 ? -1.160 0.320 -15.121 1.00 98.88 102 ALA A O 1
ATOM 769 N N . ALA A 1 103 ? -1.495 1.823 -13.484 1.00 98.88 103 ALA A N 1
ATOM 770 C CA . ALA A 1 103 ? -2.303 2.734 -14.292 1.00 98.88 103 ALA A CA 1
ATOM 771 C C . ALA A 1 103 ? -1.459 3.486 -15.338 1.00 98.88 103 ALA A C 1
ATOM 773 O O . ALA A 1 103 ? -1.857 3.577 -16.498 1.00 98.88 103 ALA A O 1
ATOM 774 N N . ASN A 1 104 ? -0.257 3.957 -14.987 1.00 98.88 104 ASN A N 1
ATOM 775 C CA . ASN A 1 104 ? 0.674 4.605 -15.929 1.00 98.8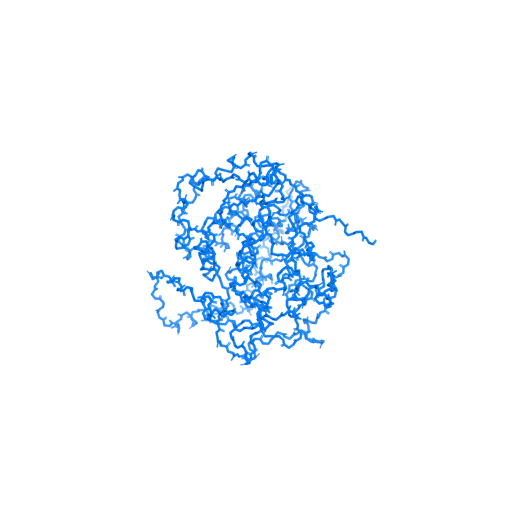8 104 ASN A CA 1
ATOM 776 C C . ASN A 1 104 ? 1.144 3.678 -17.057 1.00 98.88 104 ASN A C 1
ATOM 778 O O . ASN A 1 104 ? 1.519 4.145 -18.134 1.00 98.88 104 ASN A O 1
ATOM 782 N N . HIS A 1 105 ? 1.086 2.368 -16.836 1.00 98.81 105 HIS A N 1
ATOM 783 C CA . HIS A 1 105 ? 1.388 1.342 -17.828 1.00 98.81 105 HIS A CA 1
ATOM 784 C C . HIS A 1 105 ? 0.137 0.685 -18.426 1.00 98.81 105 HIS A C 1
ATOM 786 O O . HIS A 1 105 ? 0.266 -0.192 -19.262 1.00 98.81 105 HIS A O 1
ATOM 792 N N . GLY A 1 106 ? -1.080 1.108 -18.073 1.00 98.62 106 GLY A N 1
ATOM 793 C CA . GLY A 1 106 ? -2.309 0.579 -18.680 1.00 98.62 106 GLY A CA 1
ATOM 794 C C . GLY A 1 106 ? -2.659 -0.871 -18.317 1.00 98.62 106 GLY A C 1
ATOM 795 O O . GLY A 1 106 ? -3.533 -1.451 -18.958 1.00 98.62 106 GLY A O 1
ATOM 796 N N . PHE A 1 107 ? -2.034 -1.448 -17.283 1.00 98.81 107 PHE A N 1
ATOM 797 C CA . PHE A 1 107 ? -2.447 -2.744 -16.727 1.00 98.81 107 PHE A CA 1
ATOM 798 C C . PHE A 1 107 ? -3.822 -2.662 -16.055 1.00 98.81 107 PHE A C 1
ATOM 800 O O . PHE A 1 107 ? -4.575 -3.634 -16.056 1.00 98.81 107 PHE A O 1
ATOM 807 N N . ILE A 1 108 ? -4.137 -1.490 -15.503 1.00 98.81 108 ILE A N 1
ATOM 808 C CA . ILE A 1 108 ? -5.473 -1.062 -15.079 1.00 98.81 108 ILE A CA 1
ATOM 809 C C . ILE A 1 108 ? -5.835 0.225 -15.832 1.00 98.81 108 ILE A C 1
ATOM 811 O O . ILE A 1 108 ? -4.979 0.813 -16.501 1.00 98.81 108 ILE A O 1
ATOM 815 N N . GLU A 1 109 ? -7.087 0.676 -15.746 1.00 98.56 109 GLU A N 1
ATOM 816 C CA . GLU A 1 109 ? -7.520 1.908 -16.407 1.00 98.56 109 GLU A CA 1
ATOM 817 C C . GLU A 1 109 ? -6.607 3.100 -16.075 1.00 98.56 109 GLU A C 1
ATOM 819 O O . GLU A 1 109 ? -6.327 3.406 -14.915 1.00 98.56 109 GLU A O 1
ATOM 824 N N . ARG A 1 110 ? -6.147 3.792 -17.127 1.00 98.50 110 ARG A N 1
ATOM 825 C CA . ARG A 1 110 ? -5.174 4.892 -17.015 1.00 98.50 110 ARG A CA 1
ATOM 826 C C . ARG A 1 110 ? -5.729 6.092 -16.243 1.00 98.50 110 ARG A C 1
ATOM 828 O O . ARG A 1 110 ? -4.962 6.766 -15.554 1.00 98.50 110 ARG A O 1
ATOM 835 N N . ASP A 1 111 ? -7.050 6.281 -16.285 1.00 98.44 111 ASP A N 1
ATOM 836 C CA . ASP A 1 111 ? -7.772 7.299 -15.512 1.00 98.44 111 ASP A CA 1
ATOM 837 C C . ASP A 1 111 ? -7.754 7.032 -13.996 1.00 98.44 111 ASP A C 1
ATOM 839 O O . ASP A 1 111 ? -8.105 7.911 -13.211 1.00 98.44 111 ASP A O 1
ATOM 843 N N . GLY A 1 112 ? -7.311 5.846 -13.565 1.00 98.38 112 GLY A N 1
ATOM 844 C CA . GLY A 1 112 ? -7.212 5.459 -12.164 1.00 98.38 112 GLY A CA 1
ATOM 845 C C . GLY A 1 112 ? -8.552 5.141 -11.495 1.00 98.38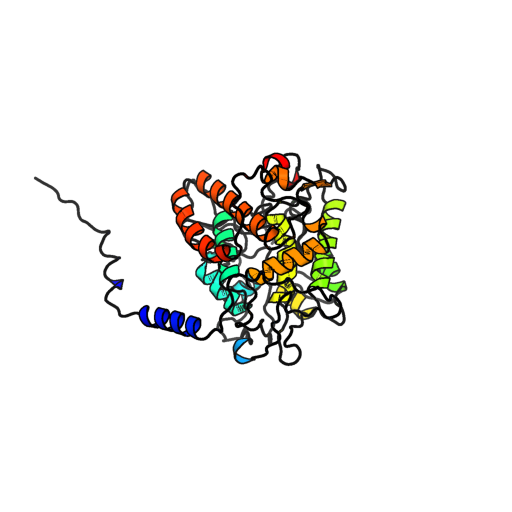 112 GLY A C 1
ATOM 846 O O . GLY A 1 112 ? -8.587 5.023 -10.270 1.00 98.38 112 GLY A O 1
ATOM 847 N N . VAL A 1 113 ? -9.643 4.992 -12.254 1.00 98.62 113 VAL A N 1
ATOM 848 C CA . VAL A 1 113 ? -10.954 4.567 -11.744 1.00 98.62 113 VAL A CA 1
ATOM 849 C C . VAL A 1 113 ? -11.301 3.211 -12.342 1.00 98.62 113 VAL A C 1
ATOM 851 O O . VAL A 1 113 ? -11.666 3.104 -13.508 1.00 98.62 113 VAL A O 1
ATOM 854 N N . VAL A 1 114 ? -11.262 2.159 -11.535 1.00 98.50 114 VAL A N 1
ATOM 855 C CA . VAL A 1 114 ? -11.244 0.770 -12.015 1.00 98.50 114 VAL A CA 1
ATOM 856 C C . VAL A 1 114 ? -12.258 -0.100 -11.267 1.00 98.50 114 VAL A C 1
ATOM 858 O O . VAL A 1 114 ? -12.586 0.172 -10.111 1.00 98.50 114 VAL A O 1
ATOM 861 N N . ASP A 1 115 ? -12.797 -1.124 -11.935 1.00 98.06 115 ASP A N 1
ATOM 862 C CA . ASP A 1 115 ? -13.646 -2.142 -11.303 1.00 98.06 115 ASP A CA 1
ATOM 863 C C . ASP A 1 115 ? -12.837 -3.282 -10.654 1.00 98.06 115 ASP A C 1
ATOM 865 O O . ASP A 1 115 ? -11.652 -3.468 -10.924 1.00 98.06 115 ASP A O 1
ATOM 869 N N . ILE A 1 116 ? -13.482 -4.070 -9.790 1.00 98.38 116 ILE A N 1
ATOM 870 C CA . ILE A 1 116 ? -12.828 -5.153 -9.029 1.00 98.38 116 ILE A CA 1
ATOM 871 C C . ILE A 1 116 ? -12.080 -6.146 -9.931 1.00 98.38 116 ILE A C 1
ATOM 873 O O . ILE A 1 116 ? -10.948 -6.526 -9.627 1.00 98.38 116 ILE A O 1
ATOM 877 N N . VAL A 1 117 ? -12.697 -6.574 -11.035 1.00 98.25 117 VAL A N 1
ATOM 878 C CA . VAL A 1 117 ? -12.162 -7.642 -11.893 1.00 98.25 117 VAL A CA 1
ATOM 879 C C . VAL A 1 117 ? -10.948 -7.144 -12.661 1.00 98.25 117 VAL A C 1
ATOM 881 O O . VAL A 1 117 ? -9.924 -7.832 -12.726 1.00 98.25 117 VAL A O 1
ATOM 884 N N . LYS A 1 118 ? -11.041 -5.942 -13.229 1.00 98.69 118 LYS A N 1
ATOM 885 C CA . LYS A 1 118 ? -9.938 -5.329 -13.967 1.00 98.69 118 LYS A CA 1
ATOM 886 C C . LYS A 1 118 ? -8.783 -4.957 -13.056 1.00 98.69 118 LYS A C 1
ATOM 888 O O . LYS A 1 118 ? -7.643 -5.195 -13.446 1.00 98.69 118 LYS A O 1
ATOM 893 N N . LEU A 1 119 ? -9.052 -4.471 -11.839 1.00 98.75 119 LEU A N 1
ATOM 894 C CA . LEU A 1 119 ? -8.001 -4.227 -10.851 1.00 98.75 119 LEU A CA 1
ATOM 895 C C . LEU A 1 119 ? -7.274 -5.538 -10.542 1.00 98.75 119 LEU A C 1
ATOM 897 O O . LEU A 1 119 ? -6.058 -5.619 -10.714 1.00 98.75 119 LEU A O 1
ATOM 901 N N . ALA A 1 120 ? -8.009 -6.585 -10.156 1.00 98.75 120 ALA A N 1
ATOM 902 C CA . ALA A 1 120 ? -7.411 -7.861 -9.777 1.00 98.75 120 ALA A CA 1
ATOM 903 C C . ALA A 1 120 ? -6.604 -8.496 -10.922 1.00 98.75 120 ALA A C 1
ATOM 905 O O . ALA A 1 120 ? -5.453 -8.892 -10.731 1.00 98.75 120 ALA A O 1
ATOM 906 N N . SER A 1 121 ? -7.174 -8.547 -12.130 1.00 98.69 121 SER A N 1
ATOM 907 C CA . SER A 1 121 ? -6.489 -9.094 -13.305 1.00 98.69 121 SER A CA 1
ATOM 908 C C . SER A 1 121 ? -5.283 -8.248 -13.720 1.00 98.69 121 SER A C 1
ATOM 910 O O . SER A 1 121 ? -4.230 -8.800 -14.043 1.00 98.69 121 SER A O 1
ATOM 912 N N . GLY A 1 122 ? -5.415 -6.922 -13.694 1.00 98.75 122 GLY A N 1
ATOM 913 C CA . GLY A 1 122 ? -4.358 -5.984 -14.055 1.00 98.75 122 GLY A CA 1
ATOM 914 C C . GLY A 1 122 ? -3.156 -6.085 -13.129 1.00 98.75 122 GLY A C 1
ATOM 915 O O . GLY A 1 122 ? -2.031 -6.250 -13.597 1.00 98.75 122 GLY A O 1
ATOM 916 N N . LEU A 1 123 ? -3.383 -6.087 -11.813 1.00 98.81 123 LEU A N 1
ATOM 917 C CA . LEU A 1 123 ? -2.294 -6.242 -10.851 1.00 98.81 123 LEU A CA 1
ATOM 918 C C . LEU A 1 123 ? -1.672 -7.637 -10.900 1.00 98.81 123 LEU A C 1
ATOM 920 O O . LEU A 1 123 ? -0.456 -7.759 -10.758 1.00 98.81 123 LEU A O 1
ATOM 924 N N . ASN A 1 124 ? -2.459 -8.693 -11.134 1.00 98.75 124 ASN A N 1
ATOM 925 C CA . ASN A 1 124 ? -1.898 -10.029 -11.327 1.00 98.75 124 ASN A CA 1
ATOM 926 C C . ASN A 1 124 ? -0.937 -10.052 -12.527 1.00 98.75 124 ASN A C 1
ATOM 928 O O . ASN A 1 124 ? 0.176 -10.566 -12.408 1.00 98.75 124 ASN A O 1
ATOM 932 N N . LYS A 1 125 ? -1.318 -9.434 -13.652 1.00 98.69 125 LYS A N 1
ATOM 933 C CA . LYS A 1 125 ? -0.453 -9.301 -14.835 1.00 98.69 125 LYS A CA 1
ATOM 934 C C . LYS A 1 125 ? 0.782 -8.443 -14.569 1.00 98.69 125 LYS A C 1
ATOM 936 O O . LYS A 1 125 ? 1.864 -8.838 -14.983 1.00 98.69 125 LYS A O 1
ATOM 941 N N . ALA A 1 126 ? 0.632 -7.320 -13.868 1.00 98.50 126 ALA A N 1
ATOM 942 C CA . ALA A 1 126 ? 1.733 -6.401 -13.593 1.00 98.50 126 ALA A CA 1
ATOM 943 C C . ALA A 1 126 ? 2.748 -6.981 -12.594 1.00 98.50 126 ALA A C 1
ATOM 945 O O . ALA A 1 126 ? 3.948 -6.887 -12.819 1.00 98.50 126 ALA A O 1
ATOM 946 N N . TYR A 1 127 ? 2.282 -7.603 -11.505 1.00 98.56 127 TYR A N 1
ATOM 947 C CA . TYR A 1 127 ? 3.119 -7.885 -10.327 1.00 98.56 127 TYR A CA 1
ATOM 948 C C . TYR A 1 127 ? 3.031 -9.316 -9.796 1.00 98.56 127 TYR A C 1
ATOM 950 O O . TYR A 1 127 ? 3.709 -9.647 -8.829 1.00 98.56 127 TYR A O 1
ATOM 958 N N . ALA A 1 128 ? 2.184 -10.167 -10.385 1.00 98.12 128 ALA A N 1
ATOM 959 C CA . ALA A 1 128 ? 1.864 -11.488 -9.838 1.00 98.12 128 ALA A CA 1
ATOM 960 C C . ALA A 1 128 ? 1.361 -11.429 -8.382 1.00 98.12 128 ALA A C 1
ATOM 962 O O . ALA A 1 128 ? 1.660 -12.303 -7.567 1.00 98.12 128 ALA A O 1
ATOM 963 N N . ILE A 1 129 ? 0.554 -10.416 -8.054 1.00 98.19 129 ILE A N 1
ATOM 964 C CA . ILE A 1 129 ? -0.326 -10.509 -6.886 1.00 98.19 129 ILE A CA 1
ATOM 965 C C . ILE A 1 129 ? -1.358 -11.613 -7.138 1.00 98.19 129 ILE A C 1
ATOM 967 O O . ILE A 1 129 ? -1.883 -11.751 -8.249 1.00 98.19 129 ILE A O 1
ATOM 971 N N . GLY A 1 130 ? -1.622 -12.432 -6.126 1.00 98.19 130 GLY A N 1
ATOM 972 C CA . GLY A 1 130 ? -2.635 -13.475 -6.179 1.00 98.19 130 GLY A CA 1
ATOM 973 C C . GLY A 1 130 ? -4.006 -12.872 -6.475 1.00 98.19 130 GLY A C 1
ATOM 974 O O . GLY A 1 130 ? -4.347 -11.795 -5.979 1.00 98.19 130 GLY A O 1
ATOM 975 N N . LEU A 1 131 ? -4.792 -13.541 -7.323 1.00 98.06 131 LEU A N 1
ATOM 976 C CA . LEU A 1 131 ? -6.142 -13.077 -7.659 1.00 98.06 131 LEU A CA 1
ATOM 977 C C . LEU A 1 131 ? -7.048 -13.044 -6.425 1.00 98.06 131 LEU A C 1
ATOM 979 O O . LEU A 1 131 ? -7.941 -12.205 -6.360 1.00 98.06 131 LEU A O 1
ATOM 983 N N . ASP A 1 132 ? -6.794 -13.913 -5.450 1.00 97.44 132 ASP A N 1
ATOM 984 C CA . ASP A 1 132 ? -7.433 -13.906 -4.139 1.00 97.44 132 ASP A CA 1
ATOM 985 C C . ASP A 1 132 ? -7.199 -12.570 -3.420 1.00 97.44 132 ASP A C 1
ATOM 987 O O . ASP A 1 132 ? -8.147 -11.825 -3.161 1.00 97.44 132 ASP A O 1
ATOM 991 N N . LEU A 1 133 ? -5.937 -12.207 -3.188 1.00 97.62 133 LEU A N 1
ATOM 992 C CA . LEU A 1 133 ? -5.574 -10.995 -2.469 1.00 97.62 133 LEU A CA 1
ATOM 993 C C . LEU A 1 133 ? -5.993 -9.743 -3.242 1.00 97.62 133 LEU A C 1
ATOM 995 O O . LEU A 1 133 ? -6.604 -8.843 -2.669 1.00 97.62 133 LEU A O 1
ATOM 999 N N . ALA A 1 134 ? -5.719 -9.685 -4.546 1.00 98.38 134 ALA A N 1
ATOM 1000 C CA . ALA A 1 134 ? -6.045 -8.517 -5.358 1.00 98.38 134 ALA A CA 1
ATOM 1001 C C . ALA A 1 134 ? -7.559 -8.254 -5.413 1.00 98.38 134 ALA A C 1
ATOM 1003 O O . ALA A 1 134 ? -7.985 -7.102 -5.329 1.00 98.38 134 ALA A O 1
ATOM 1004 N N . THR A 1 135 ? -8.374 -9.313 -5.489 1.00 98.62 135 THR A N 1
ATOM 1005 C CA . THR A 1 135 ? -9.840 -9.196 -5.457 1.00 98.62 135 THR A CA 1
ATOM 1006 C C . THR A 1 135 ? -10.330 -8.712 -4.096 1.00 98.62 135 THR A C 1
ATOM 1008 O O . THR A 1 135 ? -11.179 -7.822 -4.044 1.00 98.62 135 THR A O 1
ATOM 1011 N N . VAL A 1 136 ? -9.784 -9.245 -2.995 1.00 98.00 136 VAL A N 1
ATOM 1012 C CA . VAL A 1 136 ? -10.133 -8.792 -1.638 1.00 98.00 136 VAL A CA 1
ATOM 1013 C C . VAL A 1 136 ? -9.797 -7.312 -1.457 1.00 98.00 136 VAL A C 1
ATOM 1015 O O . VAL A 1 136 ? -10.670 -6.542 -1.060 1.00 98.00 136 VAL A O 1
ATOM 1018 N N . LEU A 1 137 ? -8.579 -6.888 -1.804 1.00 97.50 137 LEU A N 1
ATOM 1019 C CA . LEU A 1 137 ? -8.155 -5.489 -1.674 1.00 97.50 137 LEU A CA 1
ATOM 1020 C C . LEU A 1 137 ? -9.016 -4.547 -2.533 1.00 97.50 137 LEU A C 1
ATOM 1022 O O . LEU A 1 137 ? -9.431 -3.489 -2.058 1.00 97.50 137 LEU A O 1
ATOM 1026 N N . ALA A 1 138 ? -9.362 -4.949 -3.761 1.00 98.12 138 ALA A N 1
ATOM 1027 C CA . ALA A 1 138 ? -10.252 -4.175 -4.628 1.00 98.12 138 ALA A CA 1
ATOM 1028 C C . ALA A 1 138 ? -11.669 -4.047 -4.052 1.00 98.12 138 ALA A C 1
ATOM 1030 O O . ALA A 1 138 ? -12.236 -2.954 -4.026 1.00 98.12 138 ALA A O 1
ATOM 1031 N N . ALA A 1 139 ? -12.244 -5.153 -3.571 1.00 98.06 139 ALA A N 1
ATOM 1032 C CA . ALA A 1 139 ? -13.577 -5.172 -2.976 1.00 98.06 139 ALA A CA 1
ATOM 1033 C C . ALA A 1 139 ? -13.637 -4.338 -1.686 1.00 98.06 139 ALA A C 1
ATOM 1035 O O . ALA A 1 139 ? -14.617 -3.624 -1.462 1.00 98.06 139 ALA A O 1
ATOM 1036 N N . VAL A 1 140 ? -12.574 -4.370 -0.876 1.00 97.12 140 VAL A N 1
ATOM 1037 C CA . VAL A 1 140 ? -12.412 -3.499 0.295 1.00 97.12 140 VAL A CA 1
ATOM 1038 C C . VAL A 1 140 ? -12.348 -2.030 -0.128 1.00 97.12 140 VAL A C 1
ATOM 1040 O O . VAL A 1 140 ? -13.073 -1.215 0.438 1.00 97.12 140 VAL A O 1
ATOM 1043 N N . GLY A 1 141 ? -11.570 -1.685 -1.158 1.00 97.44 141 GLY A N 1
ATOM 1044 C CA . GLY A 1 141 ? -11.520 -0.325 -1.708 1.00 97.44 141 GLY A CA 1
ATOM 1045 C C . GLY A 1 141 ? -12.895 0.178 -2.165 1.00 97.44 141 GLY A C 1
ATOM 1046 O O . GLY A 1 141 ? -13.346 1.248 -1.745 1.00 97.44 141 GLY A O 1
ATOM 1047 N N . VAL A 1 142 ? -13.618 -0.632 -2.947 1.00 97.88 142 VAL A N 1
ATOM 1048 C CA . VAL A 1 142 ? -14.999 -0.346 -3.377 1.00 97.88 142 VAL A CA 1
ATOM 1049 C C . VAL A 1 142 ? -15.924 -0.125 -2.180 1.00 97.88 142 VAL A C 1
ATOM 1051 O O . VAL A 1 142 ? -16.651 0.871 -2.126 1.00 97.88 142 VAL A O 1
ATOM 1054 N N . GLY A 1 143 ? -15.894 -1.039 -1.211 1.00 96.44 143 GLY A N 1
ATOM 1055 C CA . GLY A 1 143 ? -16.773 -1.002 -0.050 1.00 96.44 143 GLY A CA 1
ATOM 1056 C C . GLY A 1 143 ? -16.506 0.189 0.871 1.00 96.44 143 GLY A C 1
ATOM 1057 O O . GLY A 1 143 ? -17.459 0.818 1.330 1.00 96.44 143 GLY A O 1
ATOM 1058 N N . LEU A 1 144 ? -15.237 0.530 1.115 1.00 94.94 144 LEU A N 1
ATOM 1059 C CA . LEU A 1 144 ? -14.846 1.602 2.034 1.00 94.94 144 LEU A CA 1
ATOM 1060 C C . LEU A 1 144 ? -14.989 2.992 1.412 1.00 94.94 144 LEU A C 1
ATOM 1062 O O . LEU A 1 144 ? -15.557 3.877 2.048 1.00 94.94 144 LEU A O 1
ATOM 1066 N N . THR A 1 145 ? -14.512 3.199 0.181 1.00 95.31 145 THR A N 1
ATOM 1067 C CA . THR A 1 145 ? -14.456 4.545 -0.425 1.00 95.31 145 THR A CA 1
ATOM 1068 C C . THR A 1 145 ? -14.837 4.610 -1.903 1.00 95.31 145 THR A C 1
ATOM 1070 O O . THR A 1 145 ? -14.808 5.690 -2.497 1.00 95.31 145 THR A O 1
ATOM 1073 N N . GLY A 1 146 ? -15.224 3.493 -2.517 1.00 96.50 146 GLY A N 1
ATOM 1074 C CA . GLY A 1 146 ? -15.654 3.443 -3.914 1.00 96.50 146 GLY A CA 1
ATOM 1075 C C . GLY A 1 146 ? -17.161 3.559 -4.120 1.00 96.50 146 GLY A C 1
ATOM 1076 O O . GLY A 1 146 ? -17.941 3.822 -3.199 1.00 96.50 146 GLY A O 1
ATOM 1077 N N . ASP A 1 147 ? -17.558 3.359 -5.368 1.00 96.38 147 ASP A N 1
ATOM 1078 C CA . ASP A 1 147 ? -18.941 3.235 -5.791 1.00 96.38 147 ASP A CA 1
ATOM 1079 C C . ASP A 1 147 ? -19.353 1.761 -5.787 1.00 96.38 147 ASP A C 1
ATOM 1081 O O . ASP A 1 147 ? -19.013 0.995 -6.693 1.00 96.38 147 ASP A O 1
ATOM 1085 N N . ALA A 1 148 ? -20.101 1.361 -4.760 1.00 94.44 148 ALA A N 1
ATOM 1086 C CA . ALA A 1 148 ? -20.588 -0.005 -4.641 1.00 94.44 148 ALA A CA 1
ATOM 1087 C C . ALA A 1 148 ? -21.650 -0.357 -5.697 1.00 94.44 148 ALA A C 1
ATOM 1089 O O . ALA A 1 148 ? -21.819 -1.536 -5.999 1.00 94.44 148 ALA A O 1
ATOM 1090 N N . THR A 1 149 ? -22.348 0.626 -6.278 1.00 93.94 149 THR A N 1
ATOM 1091 C CA . THR A 1 149 ? -23.405 0.374 -7.275 1.00 93.94 149 THR A CA 1
ATOM 1092 C C . THR A 1 149 ? -22.823 -0.054 -8.620 1.00 93.94 149 THR A C 1
ATOM 1094 O O . THR A 1 149 ? -23.401 -0.893 -9.308 1.00 93.94 149 THR A O 1
ATOM 1097 N N . THR A 1 150 ? -21.642 0.467 -8.963 1.00 94.94 150 THR A N 1
ATOM 1098 C CA . THR A 1 150 ? -20.903 0.106 -10.179 1.00 94.94 150 THR A CA 1
ATOM 1099 C C . THR A 1 150 ? -19.703 -0.797 -9.904 1.00 94.94 150 THR A C 1
ATOM 1101 O O . THR A 1 150 ? -18.985 -1.142 -10.836 1.00 94.94 150 THR A O 1
ATOM 1104 N N . LEU A 1 151 ? -19.443 -1.136 -8.637 1.00 96.75 151 LEU A N 1
ATOM 1105 C CA . LEU A 1 151 ? -18.253 -1.858 -8.173 1.00 96.75 151 LEU A CA 1
ATOM 1106 C C . LEU A 1 151 ? -16.930 -1.219 -8.629 1.00 96.75 151 LEU A C 1
ATOM 1108 O O . LEU A 1 151 ? -15.972 -1.927 -8.945 1.00 96.75 151 LEU A O 1
ATOM 1112 N N . ARG A 1 152 ? -16.882 0.120 -8.675 1.00 98.00 152 ARG A N 1
ATOM 1113 C CA . ARG A 1 152 ? -15.704 0.886 -9.117 1.00 98.00 152 ARG A CA 1
ATOM 1114 C C . ARG A 1 152 ? -15.062 1.633 -7.967 1.00 98.00 152 ARG A C 1
ATOM 1116 O O . ARG A 1 152 ? -15.735 2.084 -7.042 1.00 98.00 152 ARG A O 1
ATOM 1123 N N . TRP A 1 153 ? -13.757 1.818 -8.052 1.00 98.19 153 TRP A N 1
ATOM 1124 C CA . TRP A 1 153 ? -12.975 2.519 -7.048 1.00 98.19 153 TRP A CA 1
ATOM 1125 C C . TRP A 1 153 ? -11.878 3.353 -7.698 1.00 98.19 153 TRP A C 1
ATOM 1127 O O . TRP A 1 153 ? -11.396 3.023 -8.779 1.00 98.19 153 TRP A O 1
ATOM 1137 N N . SER A 1 154 ? -11.500 4.443 -7.034 1.00 98.12 154 SER A N 1
ATOM 1138 C CA . SER A 1 154 ? -10.405 5.307 -7.466 1.00 98.12 154 SER A CA 1
ATOM 1139 C C . SER A 1 154 ? -9.139 4.982 -6.683 1.00 98.12 154 SER A C 1
ATOM 1141 O O . SER A 1 154 ? -9.151 4.992 -5.449 1.00 98.12 154 SER A O 1
ATOM 1143 N N . ILE A 1 155 ? -8.038 4.772 -7.407 1.00 97.88 155 ILE A N 1
ATOM 1144 C CA . ILE A 1 155 ? -6.693 4.598 -6.834 1.00 97.88 155 ILE A CA 1
ATOM 1145 C C . ILE A 1 155 ? -6.084 5.920 -6.341 1.00 97.88 155 ILE A C 1
ATOM 1147 O O . ILE A 1 155 ? -4.958 5.935 -5.852 1.00 97.88 155 ILE A O 1
ATOM 1151 N N . GLY A 1 156 ? -6.815 7.026 -6.485 1.00 95.31 156 GLY A N 1
ATOM 1152 C CA . GLY A 1 156 ? -6.466 8.344 -5.974 1.00 95.31 156 GLY A CA 1
ATOM 1153 C C . GLY A 1 156 ? -7.653 8.991 -5.267 1.00 95.31 156 GLY A C 1
ATOM 1154 O O . GLY A 1 156 ? -8.238 8.409 -4.353 1.00 95.31 156 GLY A O 1
ATOM 1155 N N . GLY A 1 157 ? -7.999 10.209 -5.692 1.00 92.69 157 GLY A N 1
ATOM 1156 C CA . GLY A 1 157 ? -9.081 11.010 -5.113 1.00 92.69 157 GLY A CA 1
ATOM 1157 C C . GLY A 1 157 ? -10.476 10.783 -5.720 1.00 92.69 157 GLY A C 1
ATOM 1158 O O . GLY A 1 157 ? -10.677 9.844 -6.494 1.00 92.69 157 GLY A O 1
ATOM 1159 N N . PRO A 1 158 ? -11.442 11.670 -5.415 1.00 94.19 158 PRO A N 1
ATOM 1160 C CA . PRO A 1 158 ? -12.840 11.500 -5.780 1.00 94.19 158 PRO A CA 1
ATOM 1161 C C . PRO A 1 158 ? -13.093 11.425 -7.288 1.00 94.19 158 PRO A C 1
ATOM 1163 O O . PRO A 1 158 ? -12.373 12.030 -8.099 1.00 94.19 158 PRO A O 1
ATOM 1166 N N . PHE A 1 159 ? -14.159 10.712 -7.653 1.00 94.75 159 PHE A N 1
ATOM 1167 C CA . PHE A 1 159 ? -14.642 10.564 -9.029 1.00 94.75 159 PHE A CA 1
ATOM 1168 C C . PHE A 1 159 ? -16.172 10.618 -9.092 1.00 94.75 159 PHE A C 1
ATOM 1170 O O . PHE A 1 159 ? -16.849 10.552 -8.069 1.00 94.75 159 PHE A O 1
ATOM 1177 N N . ASN A 1 160 ? -16.731 10.788 -10.289 1.00 93.69 160 ASN A N 1
ATOM 1178 C CA . ASN A 1 160 ? -18.182 10.817 -10.472 1.00 93.69 160 ASN A CA 1
ATOM 1179 C C . ASN A 1 160 ? -18.725 9.383 -10.454 1.00 93.69 160 ASN A C 1
ATOM 1181 O O . ASN A 1 160 ? -18.448 8.611 -11.370 1.00 93.69 160 ASN A O 1
ATOM 1185 N N . GLY A 1 161 ? -19.470 9.043 -9.403 1.00 90.50 161 GLY A N 1
ATOM 1186 C CA . GLY A 1 161 ? -20.174 7.768 -9.264 1.00 90.50 161 GLY A CA 1
ATOM 1187 C C . GLY A 1 161 ? -21.693 7.932 -9.302 1.00 90.50 161 GLY A C 1
ATOM 1188 O O . GLY A 1 161 ? -22.215 9.021 -9.533 1.00 90.50 161 GLY A O 1
ATOM 1189 N N . LEU A 1 162 ? -22.391 6.835 -9.034 1.00 91.94 162 LEU A N 1
ATOM 1190 C CA . LEU A 1 162 ? -23.843 6.689 -8.971 1.00 91.94 162 LEU A CA 1
ATOM 1191 C C . LEU A 1 162 ? -24.339 6.443 -7.533 1.00 91.94 162 LEU A C 1
ATOM 1193 O O . LEU A 1 162 ? -25.447 5.945 -7.329 1.00 91.94 162 LEU A O 1
ATOM 1197 N N . LEU A 1 163 ? -23.528 6.777 -6.522 1.00 90.00 163 LEU A N 1
ATOM 1198 C CA . LEU A 1 163 ? -23.944 6.671 -5.125 1.00 90.00 163 LEU A CA 1
ATOM 1199 C C . LEU A 1 163 ? -25.151 7.591 -4.835 1.00 90.00 163 LEU A C 1
ATOM 1201 O O . LEU A 1 163 ? -25.226 8.709 -5.351 1.00 90.00 163 LEU A O 1
ATOM 1205 N N . PRO A 1 164 ? -26.097 7.149 -3.988 1.00 85.88 164 PRO A N 1
ATOM 1206 C CA . PRO A 1 164 ? -27.273 7.935 -3.631 1.00 85.88 164 PRO A CA 1
ATOM 1207 C C . PRO A 1 164 ? -26.923 9.107 -2.697 1.00 85.88 164 PRO A C 1
ATOM 1209 O O . PRO A 1 164 ? -25.804 9.237 -2.200 1.00 85.88 164 PRO A O 1
ATOM 1212 N N . LEU A 1 165 ? -27.917 9.962 -2.425 1.00 79.75 165 LEU A N 1
ATOM 1213 C CA . LEU A 1 165 ? -27.831 11.069 -1.454 1.00 79.75 165 LEU A CA 1
ATOM 1214 C C . LEU A 1 165 ? -26.757 12.126 -1.777 1.00 79.75 165 LEU A C 1
ATOM 1216 O O . LEU A 1 165 ? -26.246 12.789 -0.874 1.00 79.75 165 LEU A O 1
ATOM 1220 N N . GLY A 1 166 ? -26.392 12.270 -3.057 1.00 76.94 166 GLY A N 1
ATOM 1221 C CA . GLY A 1 166 ? -25.362 13.218 -3.499 1.00 76.94 166 GLY A CA 1
ATOM 1222 C C . GLY A 1 166 ? -23.964 12.910 -2.953 1.00 76.94 166 GLY A C 1
ATOM 1223 O O . GLY A 1 166 ? -23.092 13.775 -2.991 1.00 76.94 166 GLY A O 1
ATOM 1224 N N . GLN A 1 167 ? -23.750 11.703 -2.419 1.00 84.94 167 GLN A N 1
ATOM 1225 C CA . GLN A 1 167 ? -22.457 11.277 -1.898 1.00 84.94 167 GLN A CA 1
ATOM 1226 C C . GLN A 1 167 ? -21.515 10.949 -3.052 1.00 84.94 167 GLN A C 1
ATOM 1228 O O . GLN A 1 167 ? -21.903 10.308 -4.026 1.00 84.94 167 GLN A O 1
ATOM 1233 N N . GLN A 1 168 ? -20.256 11.355 -2.927 1.00 90.06 168 GLN A N 1
ATOM 1234 C CA . GLN A 1 168 ? -19.239 11.071 -3.929 1.00 90.06 168 GLN A CA 1
ATOM 1235 C C . GLN A 1 168 ? -18.302 9.962 -3.429 1.00 90.06 168 GLN A C 1
ATOM 1237 O O . GLN A 1 168 ? -17.813 10.048 -2.299 1.00 90.06 168 GLN A O 1
ATOM 1242 N N . PRO A 1 169 ? -18.007 8.932 -4.244 1.00 94.38 169 PRO A N 1
ATOM 1243 C CA . PRO A 1 169 ? -16.884 8.041 -3.982 1.00 94.38 169 PRO A CA 1
ATOM 1244 C C . PRO A 1 169 ? -15.591 8.847 -3.832 1.00 94.38 169 PRO A C 1
ATOM 1246 O O . PRO A 1 169 ? -15.272 9.675 -4.687 1.00 94.38 169 PRO A O 1
ATOM 1249 N N . SER A 1 170 ? -14.845 8.608 -2.758 1.00 92.94 170 SER A N 1
ATOM 1250 C CA . SER A 1 170 ? -13.708 9.446 -2.374 1.00 92.94 170 SER A CA 1
ATOM 1251 C C . SER A 1 170 ? -12.349 8.865 -2.785 1.00 92.94 170 SER A C 1
ATOM 1253 O O . SER A 1 170 ? -11.383 9.616 -2.921 1.00 92.94 170 SER A O 1
ATOM 1255 N N . GLY A 1 171 ? -12.283 7.554 -3.053 1.00 95.06 171 GLY A N 1
ATOM 1256 C CA . GLY A 1 171 ? -11.046 6.853 -3.412 1.00 95.06 171 GLY A CA 1
ATOM 1257 C C . GLY A 1 171 ? -10.099 6.634 -2.227 1.00 95.06 171 GLY A C 1
ATOM 1258 O O . GLY A 1 171 ? -10.421 6.943 -1.076 1.00 95.06 171 GLY A O 1
ATOM 1259 N N . ILE A 1 172 ? -8.934 6.038 -2.481 1.00 94.31 172 ILE A N 1
ATOM 1260 C CA . ILE A 1 172 ? -7.950 5.737 -1.426 1.00 94.31 172 ILE A CA 1
ATOM 1261 C C . ILE A 1 172 ? -7.352 6.999 -0.788 1.00 94.31 172 ILE A C 1
ATOM 1263 O O . ILE A 1 172 ? -7.072 7.004 0.407 1.00 94.31 172 ILE A O 1
ATOM 1267 N N . SER A 1 173 ? -7.203 8.094 -1.536 1.00 92.00 173 SER A N 1
ATOM 1268 C CA . SER A 1 173 ? -6.562 9.321 -1.037 1.00 92.00 173 SER A CA 1
ATOM 1269 C C . SER A 1 173 ? -7.361 10.040 0.056 1.00 92.00 173 SER A C 1
ATOM 1271 O O . SER A 1 173 ? -6.832 10.936 0.706 1.00 92.00 173 SER A O 1
ATOM 1273 N N . TYR A 1 174 ? -8.626 9.656 0.242 1.00 90.94 174 TYR A N 1
ATOM 1274 C CA . TYR A 1 174 ? -9.579 10.209 1.211 1.00 90.94 174 TYR A CA 1
ATOM 1275 C C . TYR A 1 174 ? -10.133 9.095 2.111 1.00 90.94 174 TYR A C 1
ATOM 1277 O O . TYR A 1 174 ? -11.328 9.050 2.413 1.00 90.94 174 TYR A O 1
ATOM 1285 N N . SER A 1 175 ? -9.272 8.145 2.477 1.00 91.00 175 SER A N 1
ATOM 1286 C CA . SER A 1 175 ? -9.636 6.949 3.243 1.00 91.00 175 SER A CA 1
ATOM 1287 C C . SER A 1 175 ? -8.934 6.858 4.600 1.00 91.00 175 SER A C 1
ATOM 1289 O O . SER A 1 175 ? -8.890 5.769 5.177 1.00 91.00 175 SER A O 1
ATOM 1291 N N . HIS A 1 176 ? -8.406 7.977 5.109 1.00 90.88 176 HIS A N 1
ATOM 1292 C CA . HIS A 1 176 ? -7.694 8.031 6.385 1.00 90.88 176 HIS A CA 1
ATOM 1293 C C . HIS A 1 176 ? -8.468 7.310 7.499 1.00 90.88 176 HIS A C 1
ATOM 1295 O O . HIS A 1 176 ? -9.686 7.467 7.621 1.00 90.88 176 HIS A O 1
ATOM 1301 N N . ASN A 1 177 ? -7.765 6.488 8.279 1.00 90.00 177 ASN A N 1
ATOM 1302 C CA . ASN A 1 177 ? -8.284 5.594 9.325 1.00 90.00 177 ASN A CA 1
ATOM 1303 C C . ASN A 1 177 ? -9.157 4.411 8.864 1.00 90.00 177 ASN A C 1
ATOM 1305 O O . ASN A 1 177 ? -9.624 3.630 9.697 1.00 90.00 177 ASN A O 1
ATOM 1309 N N . SER A 1 178 ? -9.362 4.229 7.558 1.00 89.19 178 SER A N 1
ATOM 1310 C CA . SER A 1 178 ? -10.118 3.092 7.006 1.00 89.19 178 SER A CA 1
ATOM 1311 C C . SER A 1 178 ? -9.279 2.220 6.072 1.00 89.19 178 SER A C 1
ATOM 1313 O O . SER A 1 178 ? -9.254 1.001 6.238 1.00 89.19 178 SER A O 1
ATOM 1315 N N . TYR A 1 179 ? -8.545 2.834 5.143 1.00 92.94 179 TYR A N 1
ATOM 1316 C CA . TYR A 1 179 ? -7.619 2.147 4.242 1.00 92.94 179 TYR A CA 1
ATOM 1317 C C . TYR A 1 179 ? -6.240 2.809 4.315 1.00 92.94 179 TYR A C 1
ATOM 1319 O O . TYR A 1 179 ? -5.264 2.150 4.662 1.00 92.94 179 TYR A O 1
ATOM 1327 N N . GLU A 1 180 ? -6.164 4.111 4.042 1.00 92.81 180 GLU A N 1
ATOM 1328 C CA . GLU A 1 180 ? -4.988 4.940 4.319 1.00 92.81 180 GLU A CA 1
ATOM 1329 C C . GLU A 1 180 ? -4.847 5.170 5.836 1.00 92.81 180 GLU A C 1
ATOM 1331 O O . GLU A 1 180 ? -5.844 5.212 6.566 1.00 92.81 180 GLU A O 1
ATOM 1336 N N . GLY A 1 181 ? -3.613 5.268 6.327 1.00 91.88 181 GLY A N 1
ATOM 1337 C CA . GLY A 1 181 ? -3.324 5.478 7.739 1.00 91.88 181 GLY A CA 1
ATOM 1338 C C . GLY A 1 181 ? -1.890 5.925 7.999 1.00 91.88 181 GLY A C 1
ATOM 1339 O O . GLY A 1 181 ? -1.011 5.850 7.133 1.00 91.88 181 GLY A O 1
ATOM 1340 N N . ASP A 1 182 ? -1.672 6.352 9.241 1.00 94.25 182 ASP A N 1
ATOM 1341 C CA . ASP A 1 182 ? -0.385 6.843 9.720 1.00 94.25 182 ASP A CA 1
ATOM 1342 C C . ASP A 1 182 ? 0.705 5.760 9.734 1.00 94.25 182 ASP A C 1
ATOM 1344 O O . ASP A 1 182 ? 0.444 4.553 9.725 1.00 94.25 182 ASP A O 1
ATOM 1348 N N . GLY A 1 183 ? 1.965 6.198 9.791 1.00 93.88 183 GLY A N 1
ATOM 1349 C CA . GLY A 1 183 ? 3.114 5.293 9.852 1.00 93.88 183 GLY A CA 1
ATOM 1350 C C . GLY A 1 183 ? 3.467 4.675 8.499 1.00 93.88 183 GLY A C 1
ATOM 1351 O O . GLY A 1 183 ? 4.173 3.668 8.440 1.00 93.88 183 GLY A O 1
ATOM 1352 N N . SER A 1 184 ? 2.999 5.285 7.408 1.00 94.94 184 SER A N 1
ATOM 1353 C CA . SER A 1 184 ? 3.335 4.890 6.044 1.00 94.94 184 SER A CA 1
ATOM 1354 C C . SER A 1 184 ? 4.853 4.860 5.801 1.00 94.94 184 SER A C 1
ATOM 1356 O O . SER A 1 184 ? 5.617 5.677 6.320 1.00 94.94 184 SER A O 1
ATOM 1358 N N . ILE A 1 185 ? 5.293 3.931 4.946 1.00 95.94 185 ILE A N 1
ATOM 1359 C CA . ILE A 1 185 ? 6.718 3.677 4.662 1.00 95.94 185 ILE A CA 1
ATOM 1360 C C . ILE A 1 185 ? 7.415 4.901 4.048 1.00 95.94 185 ILE A C 1
ATOM 1362 O O . ILE A 1 185 ? 8.557 5.201 4.382 1.00 95.94 185 ILE A O 1
ATOM 1366 N N . THR A 1 186 ? 6.741 5.619 3.149 1.00 95.56 186 THR A N 1
ATOM 1367 C CA . THR A 1 186 ? 7.330 6.763 2.419 1.00 95.56 186 THR A CA 1
ATOM 1368 C C . THR A 1 186 ? 6.400 7.965 2.303 1.00 95.56 186 THR A C 1
ATOM 1370 O O . THR A 1 186 ? 6.803 8.981 1.752 1.00 95.56 186 THR A O 1
ATOM 1373 N N . ARG A 1 187 ? 5.153 7.856 2.770 1.00 93.31 187 ARG A N 1
ATOM 1374 C CA . ARG A 1 187 ? 4.181 8.957 2.797 1.00 93.31 187 ARG A CA 1
ATOM 1375 C C . ARG A 1 187 ? 4.165 9.557 4.192 1.00 93.31 187 ARG A C 1
ATOM 1377 O O . ARG A 1 187 ? 4.516 8.878 5.160 1.00 93.31 187 ARG A O 1
ATOM 1384 N N . ALA A 1 188 ? 3.804 10.827 4.275 1.00 89.19 188 ALA A N 1
ATOM 1385 C CA . ALA A 1 188 ? 3.670 11.495 5.552 1.00 89.19 188 ALA A CA 1
ATOM 1386 C C . ALA A 1 188 ? 2.308 11.199 6.195 1.00 89.19 188 ALA A C 1
ATOM 1388 O O . ALA A 1 188 ? 1.331 10.936 5.499 1.00 89.19 188 ALA A O 1
ATOM 1389 N N . ASP A 1 189 ? 2.253 11.270 7.523 1.00 90.12 189 ASP A N 1
ATOM 1390 C CA . ASP A 1 189 ? 1.007 11.128 8.275 1.00 90.12 189 ASP A CA 1
ATOM 1391 C C . ASP A 1 189 ? 0.063 12.294 7.948 1.00 90.12 189 ASP A C 1
ATOM 1393 O O . ASP A 1 189 ? 0.483 13.460 7.912 1.00 90.12 189 ASP A O 1
ATOM 1397 N N . ALA A 1 190 ? -1.217 11.991 7.739 1.00 84.88 190 ALA A N 1
ATOM 1398 C CA . ALA A 1 190 ? -2.169 12.929 7.149 1.00 84.88 190 ALA A CA 1
ATOM 1399 C C . ALA A 1 190 ? -2.311 14.232 7.957 1.00 84.88 190 ALA A C 1
ATOM 1401 O O . ALA A 1 190 ? -2.332 15.320 7.381 1.00 84.88 190 ALA A O 1
ATOM 1402 N N . TYR A 1 191 ? -2.342 14.135 9.292 1.00 82.38 191 TYR A N 1
ATOM 1403 C CA . TYR A 1 191 ? -2.464 15.298 10.178 1.00 82.38 191 TYR A CA 1
ATOM 1404 C C . TYR A 1 191 ? -1.289 16.278 10.057 1.00 82.38 191 TYR A C 1
ATOM 1406 O O . TYR A 1 191 ? -1.463 17.489 10.173 1.00 82.38 191 TYR A O 1
ATOM 1414 N N . MET A 1 192 ? -0.080 15.765 9.829 1.00 78.81 192 MET A N 1
ATOM 1415 C CA . MET A 1 192 ? 1.134 16.577 9.889 1.00 78.81 192 MET A CA 1
ATOM 1416 C C . MET A 1 192 ? 1.301 17.476 8.658 1.00 78.81 192 MET A C 1
ATOM 1418 O O . MET A 1 192 ? 1.928 18.531 8.754 1.00 78.81 192 MET A O 1
ATOM 1422 N N . TYR A 1 193 ? 0.745 17.073 7.511 1.00 71.75 193 TYR A N 1
ATOM 1423 C CA . TYR A 1 193 ? 1.036 17.716 6.226 1.00 71.75 193 TYR A CA 1
ATOM 1424 C C . TYR A 1 193 ? -0.199 18.041 5.378 1.00 71.75 193 TYR A C 1
ATOM 1426 O O . TYR A 1 193 ? -0.059 18.747 4.379 1.00 71.75 193 TYR A O 1
ATOM 1434 N N . ASP A 1 194 ? -1.398 17.585 5.771 1.00 71.94 194 ASP A N 1
ATOM 1435 C CA . ASP A 1 194 ? -2.629 17.687 4.961 1.00 71.94 194 ASP A CA 1
ATOM 1436 C C . ASP A 1 194 ? -2.420 17.123 3.535 1.00 71.94 194 ASP A C 1
ATOM 1438 O O . ASP A 1 194 ? -2.951 17.605 2.533 1.00 71.94 194 ASP A O 1
ATOM 1442 N N . ASP A 1 195 ? -1.535 16.124 3.453 1.00 80.25 195 ASP A N 1
ATOM 1443 C CA . ASP A 1 195 ? -1.184 15.377 2.253 1.00 80.25 195 ASP A CA 1
ATOM 1444 C C . ASP A 1 195 ? -0.646 13.987 2.632 1.00 80.25 195 ASP A C 1
ATOM 1446 O O . ASP A 1 195 ? 0.559 13.813 2.827 1.00 80.25 195 ASP A O 1
ATOM 1450 N N . PRO A 1 196 ? -1.530 12.978 2.717 1.00 78.19 196 PRO A N 1
ATOM 1451 C CA . PRO A 1 196 ? -1.114 11.595 2.938 1.00 78.19 196 PRO A CA 1
ATOM 1452 C C . PRO A 1 196 ? -0.662 10.870 1.657 1.00 78.19 196 PRO A C 1
ATOM 1454 O O . PRO A 1 196 ? -0.418 9.665 1.678 1.00 78.19 196 PRO A O 1
ATOM 1457 N N . ASN A 1 197 ? -0.591 11.551 0.506 1.00 85.50 197 ASN A N 1
ATOM 1458 C CA . ASN A 1 197 ? -0.411 10.904 -0.799 1.00 85.50 197 ASN A CA 1
ATOM 1459 C C . ASN A 1 197 ? 0.991 11.081 -1.367 1.00 85.50 197 ASN A C 1
ATOM 1461 O O . ASN A 1 197 ? 1.546 10.138 -1.949 1.00 85.50 197 ASN A O 1
ATOM 1465 N N . SER A 1 198 ? 1.563 12.270 -1.200 1.00 89.50 198 SER A N 1
ATOM 1466 C CA . SER A 1 198 ? 2.896 12.578 -1.707 1.00 89.50 198 SER A CA 1
ATOM 1467 C C . SER A 1 198 ? 3.988 11.834 -0.949 1.00 89.50 198 SER A C 1
ATOM 1469 O O . SER A 1 198 ? 3.915 11.624 0.262 1.00 89.50 198 SER A O 1
ATOM 1471 N N . VAL A 1 199 ? 5.035 11.444 -1.677 1.00 94.06 199 VAL A N 1
ATOM 1472 C CA . VAL A 1 199 ? 6.245 10.904 -1.057 1.00 94.06 199 VAL A CA 1
ATOM 1473 C C . VAL A 1 199 ? 6.887 11.994 -0.201 1.00 94.06 199 VAL A C 1
ATOM 1475 O O . VAL A 1 199 ? 7.241 13.061 -0.700 1.00 94.06 199 VAL A O 1
ATOM 1478 N N . ASP A 1 200 ? 7.082 11.697 1.080 1.00 93.94 200 ASP A N 1
ATOM 1479 C CA . ASP A 1 200 ? 7.942 12.475 1.957 1.00 93.94 200 ASP A CA 1
ATOM 1480 C C . ASP A 1 200 ? 9.395 12.094 1.658 1.00 93.94 200 ASP A C 1
ATOM 1482 O O . ASP A 1 200 ? 9.843 10.979 1.943 1.00 93.94 200 ASP A O 1
ATOM 1486 N N . LEU A 1 201 ? 10.140 13.015 1.042 1.00 95.06 201 LEU A N 1
ATOM 1487 C CA . LEU A 1 201 ? 11.520 12.756 0.626 1.00 95.06 201 LEU A CA 1
ATOM 1488 C C . LEU A 1 201 ? 12.451 12.460 1.808 1.00 95.06 201 LEU A C 1
ATOM 1490 O O . LEU A 1 201 ? 13.431 11.740 1.625 1.00 95.06 201 LEU A O 1
ATOM 1494 N N . SER A 1 202 ? 12.142 12.938 3.017 1.00 93.56 202 SER A N 1
ATOM 1495 C CA . SER A 1 202 ? 12.943 12.627 4.206 1.00 93.56 202 SER A CA 1
ATOM 1496 C C . SER A 1 202 ? 12.747 11.168 4.626 1.00 93.56 202 SER A C 1
ATOM 1498 O O . SER A 1 202 ? 13.723 10.463 4.874 1.00 93.56 202 SER A O 1
ATOM 1500 N N . ARG A 1 203 ? 11.504 10.674 4.650 1.00 94.62 203 ARG A N 1
ATOM 1501 C CA . ARG A 1 203 ? 11.168 9.262 4.900 1.00 94.62 203 ARG A CA 1
ATOM 1502 C C . ARG A 1 203 ? 11.684 8.354 3.791 1.00 94.62 203 ARG A C 1
ATOM 1504 O O . ARG A 1 203 ? 12.236 7.296 4.084 1.00 94.62 203 ARG A O 1
ATOM 1511 N N . PHE A 1 204 ? 11.557 8.772 2.533 1.00 97.69 204 PHE A N 1
ATOM 1512 C CA . PHE A 1 204 ? 12.094 8.018 1.401 1.00 97.69 204 PHE A CA 1
ATOM 1513 C C . PHE A 1 204 ? 13.619 7.899 1.481 1.00 97.69 204 PHE A C 1
ATOM 1515 O O . PHE A 1 204 ? 14.147 6.800 1.326 1.00 97.69 204 PHE A O 1
ATOM 1522 N N . LYS A 1 205 ? 14.327 8.993 1.796 1.00 97.62 205 LYS A N 1
ATOM 1523 C CA . LYS A 1 205 ? 15.783 8.982 1.992 1.00 97.62 205 LYS A CA 1
ATOM 1524 C C . LYS A 1 205 ? 16.201 8.056 3.138 1.00 97.62 205 LYS A C 1
ATOM 1526 O O . LYS A 1 205 ? 17.102 7.248 2.942 1.00 97.62 205 LYS A O 1
ATOM 1531 N N . ARG A 1 206 ? 15.491 8.085 4.275 1.00 97.19 206 ARG A N 1
ATOM 1532 C CA . ARG A 1 206 ? 15.721 7.152 5.399 1.00 97.19 206 ARG A CA 1
ATOM 1533 C C . ARG A 1 206 ? 15.625 5.691 4.979 1.00 97.19 206 ARG A C 1
ATOM 1535 O O . ARG A 1 206 ? 16.435 4.890 5.427 1.00 97.19 206 ARG A O 1
ATOM 1542 N N . LEU A 1 207 ? 14.644 5.335 4.144 1.00 98.06 207 LEU A N 1
ATOM 1543 C CA . LEU A 1 207 ? 14.560 3.982 3.595 1.00 98.06 207 LEU A CA 1
ATOM 1544 C C . LEU A 1 207 ? 15.751 3.717 2.674 1.00 98.06 207 LEU A C 1
ATOM 1546 O O . LEU A 1 207 ? 16.428 2.712 2.844 1.00 98.06 207 LEU A O 1
ATOM 1550 N N . LEU A 1 208 ? 16.025 4.625 1.735 1.00 98.00 208 LEU A N 1
ATOM 1551 C CA . LEU A 1 208 ? 17.065 4.475 0.717 1.00 98.00 208 LEU A CA 1
ATOM 1552 C C . LEU A 1 208 ? 18.457 4.209 1.318 1.00 98.00 208 LEU A C 1
ATOM 1554 O O . LEU A 1 208 ? 19.208 3.384 0.799 1.00 98.00 208 LEU A O 1
ATOM 1558 N N . GLU A 1 209 ? 18.781 4.868 2.430 1.00 97.69 209 GLU A N 1
ATOM 1559 C CA . GLU A 1 209 ? 20.040 4.716 3.173 1.00 97.69 209 GLU A CA 1
ATOM 1560 C C . GLU A 1 209 ? 20.208 3.336 3.832 1.00 97.69 209 GLU A C 1
ATOM 1562 O O . GLU A 1 209 ? 21.326 2.968 4.184 1.00 97.69 209 GLU A O 1
ATOM 1567 N N . LYS A 1 210 ? 19.133 2.546 3.963 1.00 97.38 210 LYS A N 1
ATOM 1568 C CA . LYS A 1 210 ? 19.162 1.194 4.552 1.00 97.38 210 LYS A CA 1
ATOM 1569 C C . LYS A 1 210 ? 19.489 0.086 3.551 1.00 97.38 210 LYS A C 1
ATOM 1571 O O . LYS A 1 210 ? 19.517 -1.072 3.946 1.00 97.38 210 LYS A O 1
ATOM 1576 N N . ALA A 1 211 ? 19.673 0.403 2.268 1.00 96.81 211 ALA A N 1
ATOM 1577 C CA . ALA A 1 211 ? 20.002 -0.610 1.269 1.00 96.81 211 ALA A CA 1
ATOM 1578 C C . ALA A 1 211 ? 21.336 -1.295 1.603 1.00 96.81 211 ALA A C 1
ATOM 1580 O O . ALA A 1 211 ? 22.359 -0.628 1.761 1.00 96.81 211 ALA A O 1
ATOM 1581 N N . GLU A 1 212 ? 21.348 -2.624 1.614 1.00 95.38 212 GLU A N 1
ATOM 1582 C CA . GLU A 1 212 ? 22.556 -3.422 1.820 1.00 95.38 212 GLU A CA 1
ATOM 1583 C C . GLU A 1 212 ? 23.000 -3.990 0.472 1.00 95.38 212 GLU A C 1
ATOM 1585 O O . GLU A 1 212 ? 22.230 -4.672 -0.201 1.00 95.38 212 GLU A O 1
ATOM 1590 N N . ASN A 1 213 ? 24.226 -3.680 0.035 1.00 94.62 213 ASN A N 1
ATOM 1591 C CA . ASN A 1 213 ? 24.737 -4.067 -1.292 1.00 94.62 213 ASN A CA 1
ATOM 1592 C C . ASN A 1 213 ? 23.790 -3.681 -2.451 1.00 94.62 213 ASN A C 1
ATOM 1594 O O . ASN A 1 213 ? 23.603 -4.438 -3.408 1.00 94.62 213 ASN A O 1
ATOM 1598 N N . ASP A 1 214 ? 23.175 -2.497 -2.350 1.00 96.69 214 ASP A N 1
ATOM 1599 C CA . ASP A 1 214 ? 22.146 -2.013 -3.281 1.00 96.69 214 ASP A CA 1
ATOM 1600 C C . ASP A 1 214 ? 20.967 -2.997 -3.430 1.00 96.69 214 ASP A C 1
ATOM 1602 O O . ASP A 1 214 ? 20.475 -3.264 -4.529 1.00 96.69 214 ASP A O 1
ATOM 1606 N N . ASN A 1 215 ? 20.543 -3.596 -2.316 1.00 97.12 215 ASN A N 1
ATOM 1607 C CA . ASN A 1 215 ? 19.351 -4.427 -2.236 1.00 97.12 215 ASN A CA 1
ATOM 1608 C C . ASN A 1 215 ? 18.510 -4.081 -0.997 1.00 97.12 215 ASN A C 1
ATOM 1610 O O . ASN A 1 215 ? 19.036 -3.790 0.078 1.00 97.12 215 ASN A O 1
ATOM 1614 N N . PHE A 1 216 ? 17.191 -4.154 -1.155 1.00 97.50 216 PHE A N 1
ATOM 1615 C CA . PHE A 1 216 ? 16.211 -4.085 -0.076 1.00 97.50 216 PHE A CA 1
ATOM 1616 C C . PHE A 1 216 ? 15.607 -5.469 0.155 1.00 97.50 216 PHE A C 1
ATOM 1618 O O . PHE A 1 216 ? 15.192 -6.127 -0.799 1.00 97.50 216 PHE A O 1
ATOM 1625 N N . THR A 1 217 ? 15.519 -5.876 1.420 1.00 95.62 217 THR A N 1
ATOM 1626 C CA . THR A 1 217 ? 14.962 -7.161 1.868 1.00 95.62 217 THR A CA 1
ATOM 1627 C C . THR A 1 217 ? 13.697 -6.944 2.701 1.00 95.62 217 THR A C 1
ATOM 1629 O O . THR A 1 217 ? 13.481 -5.833 3.206 1.00 95.62 217 THR A O 1
ATOM 1632 N N . PRO A 1 218 ? 12.849 -7.971 2.899 1.00 95.31 218 PRO A N 1
ATOM 1633 C CA . PRO A 1 218 ? 11.664 -7.845 3.746 1.00 95.31 218 PRO A CA 1
ATOM 1634 C C . PRO A 1 218 ? 12.019 -7.354 5.162 1.00 95.31 218 PRO A C 1
ATOM 1636 O O . PRO A 1 218 ? 11.380 -6.428 5.666 1.00 95.31 218 PRO A O 1
ATOM 1639 N N . THR A 1 219 ? 13.107 -7.857 5.759 1.00 94.62 219 THR A N 1
ATOM 1640 C CA . THR A 1 219 ? 13.644 -7.389 7.050 1.00 94.62 219 THR A CA 1
ATOM 1641 C C . THR A 1 219 ? 13.947 -5.890 7.070 1.00 94.62 219 THR A C 1
ATOM 1643 O O . THR A 1 219 ? 13.528 -5.218 8.016 1.00 94.62 219 THR A O 1
ATOM 1646 N N . ILE A 1 220 ? 14.585 -5.324 6.036 1.00 96.25 220 ILE A N 1
ATOM 1647 C CA . ILE A 1 220 ? 14.819 -3.869 5.959 1.00 96.25 220 ILE A CA 1
ATOM 1648 C C . ILE A 1 220 ? 13.487 -3.110 6.031 1.00 96.25 220 ILE A C 1
ATOM 1650 O O . ILE A 1 220 ? 13.364 -2.142 6.787 1.00 96.25 220 ILE A O 1
ATOM 1654 N N . LEU A 1 221 ? 12.464 -3.575 5.308 1.00 97.31 221 LEU A N 1
ATOM 1655 C CA . LEU A 1 221 ? 11.144 -2.941 5.297 1.00 97.31 221 LEU A CA 1
ATOM 1656 C C . LEU A 1 221 ? 10.401 -3.101 6.632 1.00 97.31 221 LEU A C 1
ATOM 1658 O O . LEU A 1 221 ? 9.721 -2.163 7.048 1.00 97.31 221 LEU A O 1
ATOM 1662 N N . ARG A 1 222 ? 10.559 -4.224 7.349 1.00 95.81 222 ARG A N 1
ATOM 1663 C CA . ARG A 1 222 ? 10.011 -4.389 8.713 1.00 95.81 222 ARG A CA 1
ATOM 1664 C C . ARG A 1 222 ? 10.654 -3.410 9.688 1.00 95.81 222 ARG A C 1
ATOM 1666 O O . ARG A 1 222 ? 9.948 -2.708 10.410 1.00 95.81 222 ARG A O 1
ATOM 1673 N N . ASN A 1 223 ? 11.983 -3.323 9.669 1.00 96.50 223 ASN A N 1
ATOM 1674 C CA . ASN A 1 223 ? 12.742 -2.420 10.532 1.00 96.50 223 ASN A CA 1
ATOM 1675 C C . ASN A 1 223 ? 12.367 -0.954 10.247 1.00 96.50 223 ASN A C 1
ATOM 1677 O O . ASN A 1 223 ? 12.161 -0.170 11.174 1.00 96.50 223 ASN A O 1
ATOM 1681 N N . HIS A 1 224 ? 12.222 -0.593 8.968 1.00 97.62 224 HIS A N 1
ATOM 1682 C CA . HIS A 1 224 ? 11.771 0.738 8.556 1.00 97.62 224 HIS A CA 1
ATOM 1683 C C . HIS A 1 224 ? 10.323 1.014 8.971 1.00 97.62 224 HIS A C 1
ATOM 1685 O O . HIS A 1 224 ? 10.032 2.094 9.472 1.00 97.62 224 HIS A O 1
ATOM 1691 N N . SER A 1 225 ? 9.416 0.041 8.846 1.00 96.56 225 SER A N 1
ATOM 1692 C CA . SER A 1 225 ? 8.037 0.179 9.332 1.00 96.56 225 SER A CA 1
ATOM 1693 C C . SER A 1 225 ? 7.987 0.443 10.839 1.00 96.56 225 SER A C 1
ATOM 1695 O O . SER A 1 225 ? 7.216 1.293 11.284 1.00 96.56 225 SER A O 1
ATOM 1697 N N . LYS A 1 226 ? 8.829 -0.241 11.625 1.00 97.12 226 LYS A N 1
ATOM 1698 C CA . LYS A 1 226 ? 8.987 0.022 13.060 1.00 97.12 226 LYS A CA 1
ATOM 1699 C C . LYS A 1 226 ? 9.510 1.437 13.312 1.00 97.12 226 LYS A C 1
ATOM 1701 O O . LYS A 1 226 ? 8.979 2.128 14.175 1.00 97.12 226 LYS A O 1
ATOM 1706 N N . GLU A 1 227 ? 10.503 1.899 12.548 1.00 97.62 227 GLU A N 1
ATOM 1707 C CA . GLU A 1 227 ? 11.004 3.280 12.643 1.00 97.62 227 GLU A CA 1
ATOM 1708 C C . GLU A 1 227 ? 9.907 4.310 12.337 1.00 97.62 227 GLU A C 1
ATOM 1710 O O . GLU A 1 227 ? 9.748 5.261 13.098 1.00 97.62 227 GLU A O 1
ATOM 1715 N N . MET A 1 228 ? 9.116 4.122 11.275 1.00 96.25 228 MET A N 1
ATOM 1716 C CA . MET A 1 228 ? 8.026 5.042 10.919 1.00 96.25 228 MET A CA 1
ATOM 1717 C C . MET A 1 228 ? 6.927 5.070 11.985 1.00 96.25 228 MET A C 1
ATOM 1719 O O . MET A 1 228 ? 6.378 6.137 12.262 1.00 96.25 228 MET A O 1
ATOM 1723 N N . ASN A 1 229 ? 6.645 3.926 12.616 1.00 96.25 229 ASN A N 1
ATOM 1724 C CA . ASN A 1 229 ? 5.737 3.838 13.756 1.00 96.25 229 ASN A CA 1
ATOM 1725 C C . ASN A 1 229 ? 6.268 4.632 14.960 1.00 96.25 229 ASN A C 1
ATOM 1727 O O . ASN A 1 229 ? 5.557 5.474 15.504 1.00 96.25 229 ASN A O 1
ATOM 1731 N N . THR A 1 230 ? 7.531 4.409 15.343 1.00 97.31 230 THR A N 1
ATOM 1732 C CA . THR A 1 230 ? 8.195 5.160 16.419 1.00 97.31 230 THR A CA 1
ATOM 1733 C C . THR A 1 230 ? 8.176 6.663 16.132 1.00 97.31 230 THR A C 1
ATOM 1735 O O . THR A 1 230 ? 7.721 7.436 16.971 1.00 97.31 230 THR A O 1
ATOM 1738 N N . LEU A 1 231 ? 8.563 7.076 14.923 1.00 95.62 231 LEU A N 1
ATOM 1739 C CA . LEU A 1 231 ? 8.587 8.481 14.522 1.00 95.62 231 LEU A CA 1
ATOM 1740 C C . LEU A 1 231 ? 7.202 9.133 14.626 1.00 95.62 231 LEU A C 1
ATOM 1742 O O . LEU A 1 231 ? 7.083 10.250 15.129 1.00 95.62 231 LEU A O 1
ATOM 1746 N N . GLY A 1 232 ? 6.150 8.442 14.178 1.00 95.38 232 GLY A N 1
ATOM 1747 C CA . GLY A 1 232 ? 4.773 8.915 14.309 1.00 95.38 232 GLY A CA 1
ATOM 1748 C C . GLY A 1 232 ? 4.394 9.164 15.770 1.00 95.38 232 GLY A C 1
ATOM 1749 O O . GLY A 1 232 ? 3.953 10.260 16.121 1.00 95.38 232 GLY A O 1
ATOM 1750 N N . ARG A 1 233 ? 4.679 8.205 16.661 1.00 97.06 233 ARG A N 1
ATOM 1751 C CA . ARG A 1 233 ? 4.452 8.363 18.110 1.00 97.06 233 ARG A CA 1
ATOM 1752 C C . ARG A 1 233 ? 5.217 9.554 18.687 1.00 97.06 233 ARG A C 1
ATOM 1754 O O . ARG A 1 233 ? 4.669 10.288 19.509 1.00 97.06 233 ARG A O 1
ATOM 1761 N N . GLU A 1 234 ? 6.455 9.755 18.257 1.00 97.19 234 GLU A N 1
ATOM 1762 C CA . GLU A 1 234 ? 7.357 10.770 18.807 1.00 97.19 234 GLU A CA 1
ATOM 1763 C C . GLU A 1 234 ? 7.119 12.183 18.272 1.00 97.19 234 GLU A C 1
ATOM 1765 O O . GLU A 1 234 ? 7.516 13.147 18.929 1.00 97.19 234 GLU A O 1
ATOM 1770 N N . THR A 1 235 ? 6.478 12.332 17.107 1.00 95.06 235 THR A N 1
ATOM 1771 C CA . THR A 1 235 ? 6.399 13.630 16.403 1.00 95.06 235 THR A CA 1
ATOM 1772 C C . THR A 1 235 ? 4.988 14.081 16.037 1.00 95.06 235 THR A C 1
ATOM 1774 O O . THR A 1 235 ? 4.752 15.283 15.929 1.00 95.06 235 THR A O 1
ATOM 1777 N N . ASN A 1 236 ? 4.031 13.163 15.898 1.00 95.12 236 ASN A N 1
ATOM 1778 C CA . ASN A 1 236 ? 2.670 13.471 15.473 1.00 95.12 236 ASN A CA 1
ATOM 1779 C C . ASN A 1 236 ? 1.696 13.319 16.648 1.00 95.12 236 ASN A C 1
ATOM 1781 O O . ASN A 1 236 ? 1.322 12.213 17.021 1.00 95.12 236 ASN A O 1
ATOM 1785 N N . GLY A 1 237 ? 1.226 14.428 17.230 1.00 96.25 237 GLY A N 1
ATOM 1786 C CA . GLY A 1 237 ? 0.276 14.391 18.354 1.00 96.25 237 GLY A CA 1
ATOM 1787 C C . GLY A 1 237 ? -1.088 13.761 18.043 1.00 96.25 237 GLY A C 1
ATOM 1788 O O . GLY A 1 237 ? -1.855 13.502 18.969 1.00 96.25 237 GLY A O 1
ATOM 1789 N N . TYR A 1 238 ? -1.375 13.507 16.767 1.00 95.56 238 TYR A N 1
ATOM 1790 C CA . TYR A 1 238 ? -2.583 12.860 16.262 1.00 95.56 238 TYR A CA 1
ATOM 1791 C C . TYR A 1 238 ? -2.281 11.469 15.691 1.00 95.56 238 TYR A C 1
ATOM 1793 O O . TYR A 1 238 ? -3.163 10.866 15.098 1.00 95.56 238 TYR A O 1
ATOM 1801 N N . PHE A 1 239 ? -1.066 10.947 15.883 1.00 96.19 239 PHE A N 1
ATOM 1802 C CA . PHE A 1 239 ? -0.692 9.622 15.403 1.00 96.19 239 PHE A CA 1
ATOM 1803 C C . PHE A 1 239 ? -1.663 8.559 15.913 1.00 96.19 239 PHE A C 1
ATOM 1805 O O . PHE A 1 239 ? -1.868 8.447 17.129 1.00 96.19 239 PHE A O 1
ATOM 1812 N N . PHE A 1 240 ? -2.238 7.783 15.000 1.00 96.06 240 PHE A N 1
ATOM 1813 C CA . PHE A 1 240 ? -3.242 6.775 15.316 1.00 96.06 240 PHE A CA 1
ATOM 1814 C C . PHE A 1 240 ? -2.992 5.455 14.580 1.00 96.06 240 PHE A C 1
ATOM 1816 O O . PHE A 1 240 ? -2.781 5.406 13.372 1.00 96.06 240 PHE A O 1
ATOM 1823 N N . ILE A 1 241 ? -3.074 4.355 15.327 1.00 95.56 241 ILE A N 1
ATOM 1824 C CA . ILE A 1 241 ? -2.988 2.985 14.822 1.00 95.56 241 ILE A CA 1
ATOM 1825 C C . ILE A 1 241 ? -4.356 2.329 15.029 1.00 95.56 241 ILE A C 1
ATOM 1827 O O . ILE A 1 241 ? -4.684 1.857 16.120 1.00 95.56 241 ILE A O 1
ATOM 1831 N N . GLY A 1 242 ? -5.166 2.294 13.972 1.00 93.81 242 GLY A N 1
ATOM 1832 C CA . GLY A 1 242 ? -6.460 1.608 13.975 1.00 93.81 242 GLY A CA 1
ATOM 1833 C C . GLY A 1 242 ? -6.352 0.113 13.640 1.00 93.81 242 GLY A C 1
ATOM 1834 O O . GLY A 1 242 ? -5.407 -0.295 12.964 1.00 93.81 242 GLY A O 1
ATOM 1835 N N . PRO A 1 243 ? -7.351 -0.713 14.007 1.00 92.00 243 PRO A N 1
ATOM 1836 C CA . PRO A 1 243 ? -7.347 -2.154 13.735 1.00 92.00 243 PRO A CA 1
ATOM 1837 C C . PRO A 1 243 ? -7.586 -2.532 12.259 1.00 92.00 243 PRO A C 1
ATOM 1839 O O . PRO A 1 243 ? -7.549 -3.710 11.915 1.00 92.00 243 PRO A O 1
ATOM 1842 N N . ALA A 1 244 ? -7.799 -1.542 11.383 1.00 91.44 244 ALA A N 1
ATOM 1843 C CA . ALA A 1 244 ? -7.765 -1.695 9.927 1.00 91.44 244 ALA A CA 1
ATOM 1844 C C . ALA A 1 244 ? -6.548 -0.977 9.319 1.00 91.44 244 ALA A C 1
ATOM 1846 O O . ALA A 1 244 ? -5.543 -1.618 9.021 1.00 91.44 244 ALA A O 1
ATOM 1847 N N . SER A 1 245 ? -6.603 0.351 9.168 1.00 89.88 245 SER A N 1
ATOM 1848 C CA . SER A 1 245 ? -5.544 1.140 8.515 1.00 89.88 245 SER A CA 1
ATOM 1849 C C . SER A 1 245 ? -4.159 0.986 9.162 1.00 89.88 245 SER A C 1
ATOM 1851 O O . SER A 1 245 ? -3.157 0.943 8.451 1.00 89.88 245 SER A O 1
ATOM 1853 N N . GLY A 1 246 ? -4.092 0.810 10.488 1.00 92.12 246 GLY A N 1
ATOM 1854 C CA . GLY A 1 246 ? -2.841 0.579 11.219 1.00 92.12 246 GLY A CA 1
ATOM 1855 C C . GLY A 1 246 ? -2.187 -0.776 10.924 1.00 92.12 246 GLY A C 1
ATOM 1856 O O . GLY A 1 246 ? -0.987 -0.930 11.126 1.00 92.12 246 GLY A O 1
ATOM 1857 N N . VAL A 1 247 ? -2.942 -1.745 10.392 1.00 94.50 247 VAL A N 1
ATOM 1858 C CA . VAL A 1 247 ? -2.409 -3.025 9.890 1.00 94.50 247 VAL A CA 1
ATOM 1859 C C . VAL A 1 247 ? -2.019 -2.920 8.409 1.00 94.50 247 VAL A C 1
ATOM 1861 O O . VAL A 1 247 ? -1.077 -3.576 7.965 1.00 94.50 247 VAL A O 1
ATOM 1864 N N . VAL A 1 248 ? -2.701 -2.067 7.636 1.00 93.19 248 VAL A N 1
ATOM 1865 C CA . VAL A 1 248 ? -2.430 -1.873 6.200 1.00 93.19 248 VAL A CA 1
ATOM 1866 C C . VAL A 1 248 ? -1.042 -1.276 5.958 1.00 93.19 248 VAL A C 1
ATOM 1868 O O . VAL A 1 248 ? -0.341 -1.749 5.066 1.00 93.19 248 VAL A O 1
ATOM 1871 N N . ALA A 1 249 ? -0.615 -0.279 6.739 1.00 90.12 249 ALA A N 1
ATOM 1872 C CA . ALA A 1 249 ? 0.692 0.365 6.566 1.00 90.12 249 ALA A CA 1
ATOM 1873 C C . ALA A 1 249 ? 1.892 -0.615 6.651 1.00 90.12 249 ALA A C 1
ATOM 1875 O O . ALA A 1 249 ? 2.675 -0.671 5.695 1.00 90.12 249 ALA A O 1
ATOM 1876 N N . PRO A 1 250 ? 2.042 -1.438 7.711 1.00 92.75 250 PRO A N 1
ATOM 1877 C CA . PRO A 1 250 ? 3.121 -2.426 7.784 1.00 92.75 250 PRO A CA 1
ATOM 1878 C C . PRO A 1 250 ? 2.990 -3.544 6.736 1.00 92.75 250 PRO A C 1
ATOM 1880 O O . PRO A 1 250 ? 4.005 -3.968 6.178 1.00 92.75 250 PRO A O 1
ATOM 1883 N N . ALA A 1 251 ? 1.767 -3.975 6.393 1.00 94.25 251 ALA A N 1
ATOM 1884 C CA . ALA A 1 251 ? 1.536 -4.922 5.297 1.00 94.25 251 ALA A CA 1
ATOM 1885 C C . ALA A 1 251 ? 2.021 -4.372 3.944 1.00 94.25 251 ALA A C 1
ATOM 1887 O O . ALA A 1 251 ? 2.740 -5.047 3.205 1.00 94.25 251 ALA A O 1
ATOM 1888 N N . ALA A 1 252 ? 1.690 -3.115 3.639 1.00 94.44 252 ALA A N 1
ATOM 1889 C CA . ALA A 1 252 ? 2.113 -2.440 2.417 1.00 94.44 252 ALA A CA 1
ATOM 1890 C C . ALA A 1 252 ? 3.640 -2.281 2.329 1.00 94.44 252 ALA A C 1
ATOM 1892 O O . ALA A 1 252 ? 4.190 -2.247 1.229 1.00 94.44 252 ALA A O 1
ATOM 1893 N N . GLY A 1 253 ? 4.346 -2.244 3.464 1.00 95.00 253 GLY A N 1
ATOM 1894 C CA . GLY A 1 253 ? 5.807 -2.312 3.484 1.00 95.00 253 GLY A CA 1
ATOM 1895 C C . GLY A 1 253 ? 6.359 -3.614 2.911 1.00 95.00 253 GLY A C 1
ATOM 1896 O O . GLY A 1 253 ? 7.331 -3.577 2.160 1.00 95.00 253 GLY A O 1
ATOM 1897 N N . GLN A 1 254 ? 5.711 -4.750 3.172 1.00 95.38 254 GLN A N 1
ATOM 1898 C CA . GLN A 1 254 ? 6.134 -6.037 2.606 1.00 95.38 254 GLN A CA 1
ATOM 1899 C C . GLN A 1 254 ? 5.812 -6.143 1.115 1.00 95.38 254 GLN A C 1
ATOM 1901 O O . GLN A 1 254 ? 6.573 -6.750 0.360 1.00 95.38 254 GLN A O 1
ATOM 1906 N N . PHE A 1 255 ? 4.739 -5.494 0.658 1.00 97.88 255 PHE A N 1
ATOM 1907 C CA . PHE A 1 255 ? 4.393 -5.425 -0.765 1.00 97.88 255 PHE A CA 1
ATOM 1908 C C . PHE A 1 255 ? 5.497 -4.784 -1.611 1.00 97.88 255 PHE A C 1
ATOM 1910 O O . PHE A 1 255 ? 5.701 -5.211 -2.742 1.00 97.88 255 PHE A O 1
ATOM 1917 N N . ILE A 1 256 ? 6.244 -3.815 -1.070 1.00 98.25 256 ILE A N 1
ATOM 1918 C CA . ILE A 1 256 ? 7.350 -3.160 -1.787 1.00 98.25 256 ILE A CA 1
ATOM 1919 C C . ILE A 1 256 ? 8.366 -4.200 -2.262 1.00 98.25 256 ILE A C 1
ATOM 1921 O O . ILE A 1 256 ? 8.659 -4.282 -3.449 1.00 98.25 256 ILE A O 1
ATOM 1925 N N . VAL A 1 257 ? 8.867 -5.040 -1.358 1.00 97.25 257 VAL A N 1
ATOM 1926 C CA . VAL A 1 257 ? 9.866 -6.053 -1.720 1.00 97.25 257 VAL A CA 1
ATOM 1927 C C . VAL A 1 257 ? 9.232 -7.171 -2.541 1.00 97.25 257 VAL A C 1
ATOM 1929 O O . VAL A 1 257 ? 9.777 -7.546 -3.576 1.00 97.25 257 VAL A O 1
ATOM 1932 N N . ASN A 1 258 ? 8.061 -7.660 -2.133 1.00 96.75 258 ASN A N 1
ATOM 1933 C CA . ASN A 1 258 ? 7.415 -8.800 -2.783 1.00 96.75 258 ASN A CA 1
ATOM 1934 C C . ASN A 1 258 ? 6.931 -8.518 -4.216 1.00 96.75 258 ASN A C 1
ATOM 1936 O O . ASN A 1 258 ? 6.778 -9.471 -4.984 1.00 96.75 258 ASN A O 1
ATOM 1940 N N . PHE A 1 259 ? 6.671 -7.252 -4.568 1.00 98.25 259 PHE A N 1
ATOM 1941 C CA . PHE A 1 259 ? 6.139 -6.865 -5.879 1.00 98.25 259 PHE A CA 1
ATOM 1942 C C . PHE A 1 259 ? 7.070 -6.008 -6.727 1.00 98.25 259 PHE A C 1
ATOM 1944 O O . PHE A 1 259 ? 6.889 -6.009 -7.940 1.00 98.25 259 PHE A O 1
ATOM 1951 N N . PHE A 1 260 ? 8.026 -5.273 -6.147 1.00 98.62 260 PHE A N 1
ATOM 1952 C CA . PHE A 1 260 ? 8.922 -4.401 -6.925 1.00 98.62 260 PHE A CA 1
ATOM 1953 C C . PHE A 1 260 ? 10.297 -5.022 -7.179 1.00 98.62 260 PHE A C 1
ATOM 1955 O O . PHE A 1 260 ? 11.048 -4.517 -8.013 1.00 98.62 260 PHE A O 1
ATOM 1962 N N . SER A 1 261 ? 10.635 -6.128 -6.512 1.00 98.38 261 SER A N 1
ATOM 1963 C CA . SER A 1 261 ? 11.868 -6.865 -6.801 1.00 98.38 261 SER A CA 1
ATOM 1964 C C . SER A 1 261 ? 11.878 -7.407 -8.226 1.00 98.38 261 SER A C 1
ATOM 1966 O O . SER A 1 261 ? 10.888 -7.959 -8.693 1.00 98.38 261 SER A O 1
ATOM 1968 N N . ASN A 1 262 ? 13.017 -7.280 -8.902 1.00 98.31 262 ASN A N 1
ATOM 1969 C CA . ASN A 1 262 ? 13.243 -7.884 -10.207 1.00 98.31 262 ASN A CA 1
ATOM 1970 C C . ASN A 1 262 ? 13.646 -9.358 -10.032 1.00 98.31 262 ASN A C 1
ATOM 1972 O O . ASN A 1 262 ? 14.712 -9.635 -9.479 1.00 98.31 262 ASN A O 1
ATOM 1976 N N . HIS A 1 263 ? 12.807 -10.287 -10.487 1.00 97.75 263 HIS A N 1
ATOM 1977 C CA . HIS A 1 263 ? 13.042 -11.735 -10.454 1.00 97.75 263 HIS A CA 1
ATOM 1978 C C . HIS A 1 263 ? 13.704 -12.203 -11.755 1.00 97.75 263 HIS A C 1
ATOM 1980 O O . HIS A 1 263 ? 13.086 -12.887 -12.570 1.00 97.75 263 HIS A O 1
ATOM 1986 N N . SER A 1 264 ? 14.942 -11.768 -11.985 1.00 96.31 264 SER A N 1
ATOM 1987 C CA . SER A 1 264 ? 15.711 -12.102 -13.188 1.00 96.31 264 SER A CA 1
ATOM 1988 C C . SER A 1 264 ? 16.359 -13.490 -13.095 1.00 96.31 264 SER A C 1
ATOM 1990 O O . SER A 1 264 ? 16.339 -14.133 -12.049 1.00 96.31 264 SER A O 1
ATOM 1992 N N . GLN A 1 265 ? 17.002 -13.941 -14.177 1.00 96.19 265 GLN A N 1
ATOM 1993 C CA . GLN A 1 265 ? 17.773 -15.189 -14.173 1.00 96.19 265 GLN A CA 1
ATOM 1994 C C . GLN A 1 265 ? 18.915 -15.183 -13.142 1.00 96.19 265 GLN A C 1
ATOM 1996 O O . GLN A 1 265 ? 19.226 -16.219 -12.564 1.00 96.19 265 GLN A O 1
ATOM 2001 N N . GLU A 1 266 ? 19.543 -14.024 -12.926 1.00 95.69 266 GLU A N 1
ATOM 2002 C CA . GLU A 1 266 ? 20.624 -13.847 -11.947 1.00 95.69 266 GLU A CA 1
ATOM 2003 C C . GLU A 1 266 ? 20.085 -13.822 -10.509 1.00 95.69 266 GLU A C 1
ATOM 2005 O O . GLU A 1 266 ? 20.710 -14.358 -9.596 1.00 95.69 266 GLU A O 1
ATOM 2010 N N . PHE A 1 267 ? 18.897 -13.241 -10.315 1.00 95.94 267 PHE A N 1
ATOM 2011 C CA . PHE A 1 267 ? 18.241 -13.108 -9.016 1.00 95.94 267 PHE A CA 1
ATOM 2012 C C . PHE A 1 267 ? 16.829 -13.716 -9.053 1.00 95.94 267 PHE A C 1
ATOM 2014 O O . PHE A 1 267 ? 15.850 -12.977 -8.929 1.00 95.94 267 PHE A O 1
ATOM 2021 N N . PRO A 1 268 ? 16.676 -15.051 -9.180 1.00 95.44 268 PRO A N 1
ATOM 2022 C CA . PRO A 1 268 ? 15.355 -15.692 -9.258 1.00 95.44 268 PRO A CA 1
ATOM 2023 C C . PRO A 1 268 ? 14.512 -15.441 -7.997 1.00 95.44 268 PRO A C 1
ATOM 2025 O O . PRO A 1 268 ? 13.291 -15.314 -8.053 1.00 95.44 268 PRO A O 1
ATOM 2028 N N . ASN A 1 269 ? 15.186 -15.261 -6.861 1.00 92.75 269 ASN A N 1
ATOM 2029 C CA . ASN A 1 269 ? 14.595 -14.890 -5.578 1.00 92.75 269 ASN A CA 1
ATOM 2030 C C . ASN A 1 269 ? 14.191 -13.414 -5.451 1.00 92.75 269 ASN A C 1
ATOM 2032 O O . ASN A 1 269 ? 13.684 -13.008 -4.406 1.00 92.75 269 ASN A O 1
ATOM 2036 N N . GLY A 1 270 ? 14.418 -12.617 -6.493 1.00 96.62 270 GLY A N 1
ATOM 2037 C CA . GLY A 1 270 ? 14.138 -11.191 -6.525 1.00 96.62 270 GLY A CA 1
ATOM 2038 C C . GLY A 1 270 ? 15.283 -10.346 -5.968 1.00 96.62 270 GLY A C 1
ATOM 2039 O O . GLY A 1 270 ? 15.863 -10.654 -4.926 1.00 96.62 270 GLY A O 1
ATOM 2040 N N . ARG A 1 271 ? 15.574 -9.237 -6.650 1.00 97.50 271 ARG A N 1
ATOM 2041 C CA . ARG A 1 271 ? 16.428 -8.152 -6.150 1.00 97.50 271 ARG A CA 1
ATOM 2042 C C . ARG A 1 271 ? 15.713 -6.817 -6.321 1.00 97.50 271 ARG A C 1
ATOM 2044 O O . ARG A 1 271 ? 15.306 -6.472 -7.430 1.00 97.50 271 ARG A O 1
ATOM 2051 N N . LEU A 1 272 ? 15.573 -6.053 -5.244 1.00 98.38 272 LEU A N 1
ATOM 2052 C CA . LEU A 1 272 ? 15.049 -4.689 -5.281 1.00 98.38 272 LEU A CA 1
ATOM 2053 C C . LEU A 1 272 ? 16.208 -3.737 -5.022 1.00 98.38 272 LEU A C 1
ATOM 2055 O O . LEU A 1 272 ? 16.649 -3.616 -3.889 1.00 98.38 272 LEU A O 1
ATOM 2059 N N . ASN A 1 273 ? 16.700 -3.068 -6.060 1.00 98.19 273 ASN A N 1
ATOM 2060 C CA . ASN A 1 273 ? 17.767 -2.076 -5.927 1.00 98.19 273 ASN A CA 1
ATOM 2061 C C . ASN A 1 273 ? 17.223 -0.646 -5.796 1.00 98.19 273 ASN A C 1
ATOM 2063 O O . ASN A 1 273 ? 16.029 -0.395 -6.012 1.00 98.19 273 ASN A O 1
ATOM 2067 N N . LYS A 1 274 ? 18.094 0.316 -5.467 1.00 98.50 274 LYS A N 1
ATOM 2068 C CA . LYS A 1 274 ? 17.714 1.731 -5.311 1.00 98.50 274 LYS A CA 1
ATOM 2069 C C . LYS A 1 274 ? 17.077 2.313 -6.567 1.00 98.50 274 LYS A C 1
ATOM 2071 O O . LYS A 1 274 ? 16.101 3.049 -6.459 1.00 98.50 274 LYS A O 1
ATOM 2076 N N . ALA A 1 275 ? 17.591 1.975 -7.749 1.00 98.25 275 ALA A N 1
ATOM 2077 C CA . ALA A 1 275 ? 17.054 2.470 -9.017 1.00 98.25 275 ALA A CA 1
ATOM 2078 C C . ALA A 1 275 ? 15.607 2.001 -9.254 1.00 98.25 275 ALA A C 1
ATOM 2080 O O . ALA A 1 275 ? 14.738 2.807 -9.589 1.00 98.25 275 ALA A O 1
ATOM 2081 N N . THR A 1 276 ? 15.331 0.719 -9.010 1.00 98.62 276 THR A N 1
ATOM 2082 C CA . THR A 1 276 ? 13.987 0.137 -9.120 1.00 98.62 276 THR A CA 1
ATOM 2083 C C . THR A 1 276 ? 13.050 0.741 -8.078 1.00 98.62 276 THR A C 1
ATOM 2085 O O . THR A 1 276 ? 11.946 1.160 -8.423 1.00 98.62 276 THR A O 1
ATOM 2088 N N . LEU A 1 277 ? 13.504 0.887 -6.826 1.00 98.69 277 LEU A N 1
ATOM 2089 C CA . LEU A 1 277 ? 12.722 1.538 -5.772 1.00 98.69 277 LEU A CA 1
ATOM 2090 C C . LEU A 1 277 ? 12.366 2.985 -6.152 1.00 98.69 277 LEU A C 1
ATOM 2092 O O . LEU A 1 277 ? 11.202 3.368 -6.094 1.00 98.69 277 LEU A O 1
ATOM 2096 N N . LYS A 1 278 ? 13.340 3.786 -6.598 1.00 98.69 278 LYS A N 1
ATOM 2097 C CA . LYS A 1 278 ? 13.113 5.159 -7.080 1.00 98.69 278 LYS A CA 1
ATOM 2098 C C . LYS A 1 278 ? 12.079 5.195 -8.212 1.00 98.69 278 LYS A C 1
ATOM 2100 O O . LYS A 1 278 ? 11.146 5.994 -8.154 1.00 98.69 278 LYS A O 1
ATOM 2105 N N . SER A 1 279 ? 12.190 4.285 -9.183 1.00 98.56 279 SER A N 1
ATOM 2106 C CA . SER A 1 279 ? 11.270 4.183 -10.324 1.00 98.56 279 SER A CA 1
ATOM 2107 C C . SER A 1 279 ? 9.818 3.936 -9.897 1.00 98.56 279 SER A C 1
ATOM 2109 O O . SER A 1 279 ? 8.924 4.702 -10.268 1.00 98.56 279 SER A O 1
ATOM 2111 N N . PHE A 1 280 ? 9.585 2.941 -9.036 1.00 98.69 280 PHE A N 1
ATOM 2112 C CA . PHE A 1 280 ? 8.244 2.618 -8.545 1.00 98.69 280 PHE A CA 1
ATOM 2113 C C . PHE A 1 280 ? 7.639 3.710 -7.664 1.00 98.69 280 PHE A C 1
ATOM 2115 O O . PHE A 1 280 ? 6.423 3.793 -7.568 1.00 98.69 280 PHE A O 1
ATOM 2122 N N . PHE A 1 281 ? 8.452 4.556 -7.033 1.00 98.50 281 PHE A N 1
ATOM 2123 C CA . PHE A 1 281 ? 7.980 5.650 -6.180 1.00 98.50 281 PHE A CA 1
ATOM 2124 C C . PHE A 1 281 ? 7.944 7.015 -6.883 1.00 98.50 281 PHE A C 1
ATOM 2126 O O . PHE A 1 281 ? 7.612 8.011 -6.241 1.00 98.50 281 PHE A O 1
ATOM 2133 N N . GLY A 1 282 ? 8.264 7.085 -8.182 1.00 97.81 282 GLY A N 1
ATOM 2134 C CA . GLY A 1 282 ? 8.271 8.350 -8.925 1.00 97.81 282 GLY A CA 1
ATOM 2135 C C . GLY A 1 282 ? 9.345 9.318 -8.416 1.00 97.81 282 GLY A C 1
ATOM 2136 O O . GLY A 1 282 ? 9.162 10.534 -8.449 1.00 97.81 282 GLY A O 1
ATOM 2137 N N . VAL A 1 283 ? 10.451 8.786 -7.891 1.00 98.38 283 VAL A N 1
ATOM 2138 C CA . VAL A 1 283 ? 11.597 9.551 -7.387 1.00 98.38 283 VAL A CA 1
ATOM 2139 C C . VAL A 1 283 ? 12.740 9.472 -8.399 1.00 98.38 283 VAL A C 1
ATOM 2141 O O . VAL A 1 283 ? 12.978 8.442 -9.021 1.00 98.38 283 VAL A O 1
ATOM 2144 N N . THR A 1 284 ? 13.456 10.576 -8.582 1.00 97.00 284 THR A N 1
ATOM 2145 C CA . THR A 1 284 ? 14.599 10.709 -9.500 1.00 97.00 284 THR A CA 1
ATOM 2146 C C . THR A 1 284 ? 15.762 11.423 -8.808 1.00 97.00 284 THR A C 1
ATOM 2148 O O . THR A 1 284 ? 15.590 11.931 -7.702 1.00 97.00 284 THR A O 1
ATOM 2151 N N . GLY A 1 285 ? 16.931 11.469 -9.452 1.00 95.62 285 GLY A N 1
ATOM 2152 C CA . GLY A 1 285 ? 18.123 12.151 -8.935 1.00 95.62 285 GLY A CA 1
ATOM 2153 C C . GLY A 1 285 ? 19.053 11.261 -8.106 1.00 95.62 285 GLY A C 1
ATOM 2154 O O . GLY A 1 285 ? 18.737 10.105 -7.790 1.00 95.62 285 GLY A O 1
ATOM 2155 N N . GLU A 1 286 ? 20.215 11.823 -7.778 1.00 95.00 286 GLU A N 1
ATOM 2156 C CA . GLU A 1 286 ? 21.225 11.214 -6.907 1.00 95.00 286 GLU A CA 1
ATOM 2157 C C . GLU A 1 286 ? 20.714 11.089 -5.462 1.00 95.00 286 GLU A C 1
ATOM 2159 O O . GLU A 1 286 ? 19.745 11.741 -5.070 1.00 95.00 286 GLU A O 1
ATOM 2164 N N . ASP A 1 287 ? 21.334 10.220 -4.660 1.00 93.88 287 ASP A N 1
ATOM 2165 C CA . ASP A 1 287 ? 20.877 9.898 -3.294 1.00 93.88 287 ASP A CA 1
ATOM 2166 C C . ASP A 1 287 ? 20.868 11.113 -2.340 1.00 93.88 287 ASP A C 1
ATOM 2168 O O . ASP A 1 287 ? 20.094 11.153 -1.378 1.00 93.88 287 ASP A O 1
ATOM 2172 N N . ASP A 1 288 ? 21.687 12.128 -2.608 1.00 92.88 288 ASP A N 1
ATOM 2173 C CA . ASP A 1 288 ? 21.751 13.392 -1.871 1.00 92.88 288 ASP A CA 1
ATOM 2174 C C . ASP A 1 288 ? 20.903 14.521 -2.488 1.00 92.88 288 ASP A C 1
ATOM 2176 O O . ASP A 1 288 ? 20.695 15.544 -1.833 1.00 92.88 288 ASP A O 1
ATOM 2180 N N . ALA A 1 289 ? 20.344 14.314 -3.684 1.00 95.75 289 ALA A N 1
ATOM 2181 C CA . ALA A 1 289 ? 19.587 15.296 -4.462 1.00 95.75 289 ALA A CA 1
ATOM 2182 C C . ALA A 1 289 ? 18.295 14.694 -5.057 1.00 95.75 289 ALA A C 1
ATOM 2184 O O . ALA A 1 289 ? 17.995 14.839 -6.245 1.00 95.75 289 ALA A O 1
ATOM 2185 N N . LEU A 1 290 ? 17.526 13.993 -4.217 1.00 97.69 290 LEU A N 1
ATOM 2186 C CA . LEU A 1 290 ? 16.293 13.311 -4.616 1.00 97.69 290 LEU A CA 1
ATOM 2187 C C . LEU A 1 290 ? 15.181 14.294 -5.008 1.00 97.69 290 LEU A C 1
ATOM 2189 O O . LEU A 1 290 ? 14.919 15.275 -4.313 1.00 97.69 290 LEU A O 1
ATOM 2193 N N . VAL A 1 291 ? 14.458 13.969 -6.079 1.00 97.38 291 VAL A N 1
ATOM 2194 C CA . VAL A 1 291 ? 13.300 14.727 -6.571 1.00 97.38 291 VAL A CA 1
ATOM 2195 C C . VAL A 1 291 ? 12.114 13.789 -6.756 1.00 97.38 291 VAL A C 1
ATOM 2197 O O . VAL A 1 291 ? 12.163 12.883 -7.589 1.00 97.38 291 VAL A O 1
ATOM 2200 N N . TYR A 1 292 ? 11.032 14.031 -6.014 1.00 96.19 292 TYR A N 1
ATOM 2201 C CA . TYR A 1 292 ? 9.748 13.357 -6.211 1.00 96.19 292 TYR A CA 1
ATOM 2202 C C . TYR A 1 292 ? 8.945 14.050 -7.316 1.00 96.19 292 TYR A C 1
ATOM 2204 O O . TYR A 1 292 ? 8.768 15.268 -7.303 1.00 96.19 292 TYR A O 1
ATOM 2212 N N . LYS A 1 293 ? 8.444 13.263 -8.268 1.00 94.88 293 LYS A N 1
ATOM 2213 C CA . LYS A 1 293 ? 7.571 13.700 -9.358 1.00 94.88 293 LYS A CA 1
ATOM 2214 C C . LYS A 1 293 ? 6.240 12.965 -9.239 1.00 94.88 293 LYS A C 1
ATOM 2216 O O . LYS A 1 293 ? 6.119 11.805 -9.636 1.00 94.88 293 LYS A O 1
ATOM 2221 N N . ALA A 1 294 ? 5.253 13.651 -8.669 1.00 92.12 294 ALA A N 1
ATOM 2222 C CA . ALA A 1 294 ? 3.951 13.071 -8.367 1.00 92.12 294 ALA A CA 1
ATOM 2223 C C . ALA A 1 294 ? 3.299 12.411 -9.590 1.00 92.12 294 ALA A C 1
ATOM 2225 O O . ALA A 1 294 ? 3.249 12.996 -10.671 1.00 92.12 294 ALA A O 1
ATOM 2226 N N . GLY A 1 295 ? 2.801 11.187 -9.402 1.00 94.12 295 GLY A N 1
ATOM 2227 C CA . GLY A 1 295 ? 2.087 10.436 -10.431 1.00 94.12 295 GLY A CA 1
ATOM 2228 C C . GLY A 1 295 ? 2.969 9.821 -11.518 1.00 94.12 295 GLY A C 1
ATOM 2229 O O . GLY A 1 295 ? 2.424 9.240 -12.451 1.00 94.12 295 GLY A O 1
ATOM 2230 N N . THR A 1 296 ? 4.300 9.930 -11.436 1.00 97.06 296 THR A N 1
ATOM 2231 C CA . THR A 1 296 ? 5.220 9.418 -12.470 1.00 97.06 296 THR A CA 1
ATOM 2232 C C . THR A 1 296 ? 5.806 8.040 -12.159 1.00 97.06 296 THR A C 1
ATOM 2234 O O . THR A 1 296 ? 6.809 7.657 -12.759 1.00 97.06 296 THR A O 1
ATOM 2237 N N . GLU A 1 297 ? 5.203 7.290 -11.233 1.00 98.56 297 GLU A N 1
ATOM 2238 C CA . GLU A 1 297 ? 5.612 5.931 -10.865 1.00 98.56 297 GLU A CA 1
ATOM 2239 C C . GLU A 1 297 ? 5.661 5.000 -12.085 1.00 98.56 297 GLU A C 1
ATOM 2241 O O . GLU A 1 297 ? 4.747 5.013 -12.918 1.00 98.56 297 GLU A O 1
ATOM 2246 N N . ARG A 1 298 ? 6.719 4.187 -12.205 1.00 98.19 298 ARG A N 1
ATOM 2247 C CA . ARG A 1 298 ? 6.949 3.329 -13.381 1.00 98.19 298 ARG A CA 1
ATOM 2248 C C . ARG A 1 298 ? 7.378 1.922 -12.998 1.00 98.19 298 ARG A C 1
ATOM 2250 O O . ARG A 1 298 ? 8.075 1.724 -12.007 1.00 98.19 298 ARG A O 1
ATOM 2257 N N . ILE A 1 299 ? 7.003 0.971 -13.847 1.00 98.75 299 ILE A N 1
ATOM 2258 C CA . ILE A 1 299 ? 7.640 -0.342 -13.920 1.00 98.75 299 ILE A CA 1
ATOM 2259 C C . ILE A 1 299 ? 8.908 -0.156 -14.771 1.00 98.75 299 ILE A C 1
ATOM 2261 O O . ILE A 1 299 ? 8.799 0.381 -15.881 1.00 98.75 299 ILE A O 1
ATOM 2265 N N . PRO A 1 300 ? 10.105 -0.534 -14.285 1.00 98.12 300 PRO A N 1
ATOM 2266 C CA . PRO A 1 300 ? 11.328 -0.385 -15.067 1.00 98.12 300 PRO A CA 1
ATOM 2267 C C . PRO A 1 300 ? 11.298 -1.194 -16.370 1.00 98.12 300 PRO A C 1
ATOM 2269 O O . PRO A 1 300 ? 10.624 -2.219 -16.474 1.00 98.12 300 PRO A O 1
ATOM 2272 N N . LEU A 1 301 ? 12.084 -0.755 -17.356 1.00 95.94 301 LEU A N 1
ATOM 2273 C CA . LEU A 1 301 ? 12.431 -1.604 -18.497 1.00 95.94 301 LEU A CA 1
ATOM 2274 C C . LEU A 1 301 ? 13.244 -2.816 -18.009 1.00 95.94 301 LEU A C 1
ATOM 2276 O O . LEU A 1 301 ? 13.913 -2.734 -16.980 1.00 95.94 301 LEU A O 1
ATOM 2280 N N . ASP A 1 302 ? 13.187 -3.925 -18.751 1.00 94.19 302 ASP A N 1
ATOM 2281 C CA . ASP A 1 302 ? 13.938 -5.158 -18.455 1.00 94.19 302 ASP A CA 1
ATOM 2282 C C . ASP A 1 302 ? 13.689 -5.722 -17.041 1.00 94.19 302 ASP A C 1
ATOM 2284 O O . ASP A 1 302 ? 14.573 -6.273 -16.379 1.00 94.19 302 ASP A O 1
ATOM 2288 N N . TRP A 1 303 ? 12.442 -5.587 -16.583 1.00 98.44 303 TRP A N 1
ATOM 2289 C CA . TRP A 1 303 ? 11.988 -6.020 -15.269 1.00 98.44 303 TRP A CA 1
ATOM 2290 C C . TRP A 1 303 ? 11.104 -7.273 -15.349 1.00 98.44 303 TRP A C 1
ATOM 2292 O O . TRP A 1 303 ? 10.232 -7.404 -16.215 1.00 98.44 303 TRP A O 1
ATOM 2302 N N . TYR A 1 304 ? 11.336 -8.198 -14.421 1.00 98.56 304 TYR A N 1
ATOM 2303 C CA . TYR A 1 304 ? 10.665 -9.485 -14.318 1.00 98.56 304 TYR A CA 1
ATOM 2304 C C . TYR A 1 304 ? 9.898 -9.549 -12.997 1.00 98.56 304 TYR A C 1
ATOM 2306 O O . TYR A 1 304 ? 10.491 -9.470 -11.919 1.00 98.56 304 TYR A O 1
ATOM 2314 N N . ARG A 1 305 ? 8.576 -9.716 -13.071 1.00 98.06 305 ARG A N 1
ATOM 2315 C CA . ARG A 1 305 ? 7.731 -9.889 -11.881 1.00 98.06 305 ARG A CA 1
ATOM 2316 C C . ARG A 1 305 ? 7.978 -11.239 -11.218 1.00 98.06 305 ARG A C 1
ATOM 2318 O O . ARG A 1 305 ? 8.512 -12.168 -11.824 1.00 98.06 305 ARG A O 1
ATOM 2325 N N . ARG A 1 306 ? 7.496 -11.384 -9.986 1.00 95.81 306 ARG A N 1
ATOM 2326 C CA . ARG A 1 306 ? 7.366 -12.675 -9.297 1.00 95.81 306 ARG A CA 1
ATOM 2327 C C . ARG A 1 306 ? 6.707 -13.729 -10.197 1.00 95.81 306 ARG A C 1
ATOM 2329 O O . ARG A 1 306 ? 5.795 -13.427 -10.969 1.00 95.81 306 ARG A O 1
ATOM 2336 N N . HIS A 1 307 ? 7.143 -14.981 -10.085 1.00 96.62 307 HIS A N 1
ATOM 2337 C CA . HIS A 1 307 ? 6.591 -16.063 -10.893 1.00 96.62 307 HIS A CA 1
ATOM 2338 C C . HIS A 1 307 ? 5.077 -16.242 -10.633 1.00 96.62 307 HIS A C 1
ATOM 2340 O O . HIS A 1 307 ? 4.677 -16.369 -9.473 1.00 96.62 307 HIS A O 1
ATOM 2346 N N . PRO A 1 308 ? 4.209 -16.288 -11.666 1.00 95.44 308 PRO A N 1
ATOM 2347 C CA . PRO A 1 308 ? 2.755 -16.357 -11.477 1.00 95.44 308 PRO A CA 1
ATOM 2348 C C . PRO A 1 308 ? 2.284 -17.619 -10.738 1.00 95.44 308 PRO A C 1
ATOM 2350 O O . PRO A 1 308 ? 1.341 -17.542 -9.957 1.00 95.44 308 PRO A O 1
ATOM 2353 N N . ASP A 1 309 ? 2.980 -18.751 -10.892 1.00 95.19 309 ASP A N 1
ATOM 2354 C CA . ASP A 1 309 ? 2.677 -19.999 -10.157 1.00 95.19 309 ASP A CA 1
ATOM 2355 C C . ASP A 1 309 ? 3.093 -19.931 -8.665 1.00 95.19 309 ASP A C 1
ATOM 2357 O O . ASP A 1 309 ? 2.915 -20.888 -7.907 1.00 95.19 309 ASP A O 1
ATOM 2361 N N . ARG A 1 310 ? 3.688 -18.807 -8.246 1.00 95.50 310 ARG A N 1
ATOM 2362 C CA . ARG A 1 310 ? 4.098 -18.467 -6.873 1.00 95.50 310 ARG A CA 1
ATOM 2363 C C . ARG A 1 310 ? 3.635 -17.054 -6.504 1.00 95.50 310 ARG A C 1
ATOM 2365 O O . ARG A 1 310 ? 4.332 -16.340 -5.778 1.00 95.50 310 ARG A O 1
ATOM 2372 N N . ALA A 1 311 ? 2.485 -16.647 -7.049 1.00 96.50 311 ALA A N 1
ATOM 2373 C CA . ALA A 1 311 ? 1.873 -15.350 -6.799 1.00 96.50 311 ALA A CA 1
ATOM 2374 C C . ALA A 1 311 ? 1.693 -15.088 -5.295 1.00 96.50 311 ALA A C 1
ATOM 2376 O O . ALA A 1 311 ? 1.397 -16.003 -4.527 1.00 96.50 311 ALA A O 1
ATOM 2377 N N . TYR A 1 312 ? 1.864 -13.835 -4.875 1.00 97.44 312 TYR A N 1
ATOM 2378 C CA . TYR A 1 312 ? 1.710 -13.454 -3.470 1.00 97.44 312 TYR A CA 1
ATOM 2379 C C . TYR A 1 312 ? 0.219 -13.308 -3.138 1.00 97.44 312 TYR A C 1
ATOM 2381 O O . TYR A 1 312 ? -0.430 -12.371 -3.613 1.00 97.44 312 TYR A O 1
ATOM 2389 N N . GLY A 1 313 ? -0.325 -14.239 -2.355 1.00 96.12 313 GLY A N 1
ATOM 2390 C CA . GLY A 1 313 ? -1.745 -14.304 -1.999 1.00 96.12 313 GLY A CA 1
ATOM 2391 C C . GLY A 1 313 ? -2.042 -13.945 -0.542 1.00 96.12 313 GLY A C 1
ATOM 2392 O O . GLY A 1 313 ? -1.203 -13.402 0.182 1.00 96.12 313 GLY A O 1
ATOM 2393 N N . ILE A 1 314 ? -3.250 -14.284 -0.089 1.00 94.19 314 ILE A N 1
ATOM 2394 C CA . ILE A 1 314 ? -3.722 -14.011 1.282 1.00 94.19 314 ILE A CA 1
ATOM 2395 C C . ILE A 1 314 ? -2.864 -14.742 2.326 1.00 94.19 314 ILE A C 1
ATOM 2397 O O . ILE A 1 314 ? -2.564 -14.178 3.376 1.00 94.19 314 ILE A O 1
ATOM 2401 N N . ALA A 1 315 ? -2.424 -15.968 2.027 1.00 91.75 315 ALA A N 1
ATOM 2402 C CA . ALA A 1 315 ? -1.552 -16.736 2.916 1.00 91.75 315 ALA A CA 1
ATOM 2403 C C . ALA A 1 315 ? -0.195 -16.044 3.131 1.00 91.75 315 ALA A C 1
ATOM 2405 O O . ALA A 1 315 ? 0.280 -15.972 4.264 1.00 91.75 315 ALA A O 1
ATOM 2406 N N . ASN A 1 316 ? 0.406 -15.487 2.069 1.00 93.44 316 ASN A N 1
ATOM 2407 C CA . ASN A 1 316 ? 1.646 -14.717 2.175 1.00 93.44 316 ASN A CA 1
ATOM 2408 C C . ASN A 1 316 ? 1.458 -13.493 3.080 1.00 93.44 316 ASN A C 1
ATOM 2410 O O . ASN A 1 316 ? 2.257 -13.290 3.990 1.00 93.44 316 ASN A O 1
ATOM 2414 N N . LEU A 1 317 ? 0.374 -12.733 2.871 1.00 94.38 317 LEU A N 1
ATOM 2415 C CA . LEU A 1 317 ? 0.035 -11.577 3.705 1.00 94.38 317 LEU A CA 1
ATOM 2416 C C . LEU A 1 317 ? -0.119 -11.964 5.180 1.00 94.38 317 LEU A C 1
ATOM 2418 O O . LEU A 1 317 ? 0.438 -11.299 6.049 1.00 94.38 317 LEU A O 1
ATOM 2422 N N . ALA A 1 318 ? -0.866 -13.031 5.470 1.00 92.25 318 ALA A N 1
ATOM 2423 C CA . ALA A 1 318 ? -1.080 -13.491 6.839 1.00 92.25 318 ALA A CA 1
ATOM 2424 C C . ALA A 1 318 ? 0.243 -13.874 7.525 1.00 92.25 318 ALA A C 1
ATOM 2426 O O . ALA A 1 318 ? 0.492 -13.446 8.652 1.00 92.25 318 ALA A O 1
ATOM 2427 N N . ALA A 1 319 ? 1.117 -14.608 6.831 1.00 91.44 319 ALA A N 1
ATOM 2428 C CA . ALA A 1 319 ? 2.426 -14.986 7.355 1.00 91.44 319 ALA A CA 1
ATOM 2429 C C . ALA A 1 319 ? 3.334 -13.764 7.593 1.00 91.44 319 ALA A C 1
ATOM 2431 O O . ALA A 1 319 ? 3.934 -13.655 8.662 1.00 91.44 319 ALA A O 1
ATOM 2432 N N . ASP A 1 320 ? 3.385 -12.810 6.658 1.00 93.25 320 ASP A N 1
ATOM 2433 C CA . ASP A 1 320 ? 4.155 -11.570 6.824 1.00 93.25 320 ASP A CA 1
ATOM 2434 C C . ASP A 1 320 ? 3.673 -10.744 8.026 1.00 93.25 320 ASP A C 1
ATOM 2436 O O . ASP A 1 320 ? 4.486 -10.235 8.800 1.00 93.25 320 ASP A O 1
ATOM 2440 N N . LEU A 1 321 ? 2.356 -10.639 8.224 1.00 92.88 321 LEU A N 1
ATOM 2441 C CA . LEU A 1 321 ? 1.769 -9.943 9.371 1.00 92.88 321 LEU A CA 1
ATOM 2442 C C . LEU A 1 321 ? 2.164 -10.590 10.704 1.00 92.88 321 LEU A C 1
ATOM 2444 O O . LEU A 1 321 ? 2.507 -9.879 11.650 1.00 92.88 321 LEU A O 1
ATOM 2448 N N . VAL A 1 322 ? 2.160 -11.923 10.780 1.00 91.75 322 VAL A N 1
ATOM 2449 C CA . VAL A 1 322 ? 2.612 -12.637 11.982 1.00 91.75 322 VAL A CA 1
ATOM 2450 C C . VAL A 1 322 ? 4.102 -12.425 12.224 1.00 91.75 322 VAL A C 1
ATOM 2452 O O . VAL A 1 322 ? 4.487 -12.147 13.356 1.00 91.75 322 VAL A O 1
ATOM 2455 N N . ILE A 1 323 ? 4.936 -12.488 11.184 1.00 91.62 323 ILE A N 1
ATOM 2456 C CA . ILE A 1 323 ? 6.378 -12.233 11.305 1.00 91.62 323 ILE A CA 1
ATOM 2457 C C . ILE A 1 323 ? 6.634 -10.822 11.852 1.00 91.62 323 ILE A C 1
ATOM 2459 O O . ILE A 1 323 ? 7.432 -10.652 12.776 1.00 91.62 323 ILE A O 1
ATOM 2463 N N . ILE A 1 324 ? 5.942 -9.809 11.320 1.00 92.81 324 ILE A N 1
ATOM 2464 C CA . ILE A 1 324 ? 6.051 -8.432 11.820 1.00 92.81 324 ILE A CA 1
ATOM 2465 C C . ILE A 1 324 ? 5.617 -8.367 13.282 1.00 92.81 324 ILE A C 1
ATOM 2467 O O . ILE A 1 324 ? 6.324 -7.771 14.084 1.00 92.81 324 ILE A O 1
ATOM 2471 N N . GLY A 1 325 ? 4.489 -8.981 13.640 1.00 91.50 325 GLY A N 1
ATOM 2472 C CA . GLY A 1 325 ? 3.930 -8.891 14.989 1.00 91.50 325 GLY A CA 1
ATOM 2473 C C . GLY A 1 325 ? 4.755 -9.637 16.033 1.00 91.50 325 GLY A C 1
ATOM 2474 O O . GLY A 1 325 ? 4.905 -9.158 17.153 1.00 91.50 325 GLY A O 1
ATOM 2475 N N . ALA A 1 326 ? 5.352 -10.766 15.655 1.00 89.38 326 ALA A N 1
ATOM 2476 C CA . ALA A 1 326 ? 6.270 -11.513 16.505 1.00 89.38 326 ALA A CA 1
ATOM 2477 C C . ALA A 1 326 ? 7.564 -10.730 16.781 1.00 89.38 326 ALA A C 1
ATOM 2479 O O . ALA A 1 326 ? 8.100 -10.808 17.885 1.00 89.38 326 ALA A O 1
ATOM 2480 N N . LYS A 1 327 ? 8.057 -9.965 15.797 1.00 90.12 327 LYS A N 1
ATOM 2481 C CA . LYS A 1 327 ? 9.282 -9.166 15.933 1.00 90.12 327 LYS A CA 1
ATOM 2482 C C . LYS A 1 327 ? 9.042 -7.803 16.589 1.00 90.12 327 LYS A C 1
ATOM 2484 O O . LYS A 1 327 ? 9.838 -7.373 17.418 1.00 90.12 327 LYS A O 1
ATOM 2489 N N . TYR A 1 328 ? 7.965 -7.131 16.195 1.00 93.56 328 TYR A N 1
ATOM 2490 C CA . TYR A 1 328 ? 7.619 -5.755 16.550 1.00 93.56 328 TYR A CA 1
ATOM 2491 C C . TYR A 1 328 ? 6.140 -5.652 16.948 1.00 93.56 328 TYR A C 1
ATOM 2493 O O . TYR A 1 328 ? 5.341 -5.046 16.223 1.00 93.56 328 TYR A O 1
ATOM 2501 N N . PRO A 1 329 ? 5.733 -6.235 18.090 1.00 91.50 329 PRO A N 1
ATOM 2502 C CA . PRO A 1 329 ? 4.343 -6.187 18.542 1.00 91.50 329 PRO A CA 1
ATOM 2503 C C . PRO A 1 329 ? 3.823 -4.748 18.706 1.00 91.50 329 PRO A C 1
ATOM 2505 O O . PRO A 1 329 ? 2.624 -4.496 18.560 1.00 91.50 329 PRO A O 1
ATOM 2508 N N . GLU A 1 330 ? 4.708 -3.773 18.943 1.00 90.69 330 GLU A N 1
ATOM 2509 C CA . GLU A 1 330 ? 4.360 -2.356 19.034 1.00 90.69 330 GLU A CA 1
ATOM 2510 C C . GLU A 1 330 ? 3.790 -1.779 17.729 1.00 90.69 330 GLU A C 1
ATOM 2512 O O . GLU A 1 330 ? 2.985 -0.845 17.767 1.00 90.69 330 GLU A O 1
ATOM 2517 N N . VAL A 1 331 ? 4.138 -2.348 16.571 1.00 93.75 331 VAL A N 1
ATOM 2518 C CA . VAL A 1 331 ? 3.606 -1.914 15.269 1.00 93.75 331 VAL A CA 1
ATOM 2519 C C . VAL A 1 331 ? 2.095 -2.163 15.178 1.00 93.75 331 VAL A C 1
ATOM 2521 O O . VAL A 1 331 ? 1.399 -1.410 14.502 1.00 93.75 331 VAL A O 1
ATOM 2524 N N . PHE A 1 332 ? 1.576 -3.140 15.930 1.00 93.81 332 PHE A N 1
ATOM 2525 C CA . PHE A 1 332 ? 0.150 -3.474 16.014 1.00 93.81 332 PHE A CA 1
ATOM 2526 C C . PHE A 1 332 ? -0.474 -3.139 17.379 1.00 93.81 332 PHE A C 1
ATOM 2528 O O . PHE A 1 332 ? -1.494 -3.712 17.759 1.00 93.81 332 PHE A O 1
ATOM 2535 N N . SER A 1 333 ? 0.111 -2.205 18.136 1.00 93.00 333 SER A N 1
ATOM 2536 C CA . SER A 1 333 ? -0.553 -1.655 19.323 1.00 93.00 333 SER A CA 1
ATOM 2537 C C . SER A 1 333 ? -1.656 -0.696 18.889 1.00 93.00 333 SER A C 1
ATOM 2539 O O . SER A 1 333 ? -1.361 0.438 18.527 1.00 93.00 333 SER A O 1
ATOM 2541 N N . PHE A 1 334 ? -2.916 -1.128 18.908 1.00 95.62 334 PHE A N 1
ATOM 2542 C CA . PHE A 1 334 ? -4.026 -0.250 18.535 1.00 95.62 334 PHE A CA 1
ATOM 2543 C C . PHE A 1 334 ? -4.203 0.872 19.558 1.00 95.62 334 PHE A C 1
ATOM 2545 O O . PHE A 1 334 ? -4.135 0.630 20.761 1.00 95.62 334 PHE A O 1
ATOM 2552 N N . GLY A 1 335 ? -4.420 2.099 19.095 1.00 96.75 335 GLY A N 1
ATOM 2553 C CA . GLY A 1 335 ? -4.472 3.284 19.952 1.00 96.75 335 GLY A CA 1
ATOM 2554 C C . GLY A 1 335 ? -3.896 4.513 19.266 1.00 96.75 335 GLY A C 1
ATOM 2555 O O . GLY A 1 335 ? -3.752 4.542 18.044 1.00 96.75 335 GLY A O 1
ATOM 2556 N N . GLY A 1 336 ? -3.560 5.540 20.037 1.00 97.44 336 GLY A N 1
ATOM 2557 C CA . GLY A 1 336 ? -3.021 6.770 19.468 1.00 97.44 336 GLY A CA 1
ATOM 2558 C C . GLY A 1 336 ? -2.416 7.721 20.487 1.00 97.44 336 GLY A C 1
ATOM 2559 O O . GLY A 1 336 ? -2.525 7.533 21.699 1.00 97.44 336 GLY A O 1
ATOM 2560 N N . ASN A 1 337 ? -1.777 8.769 19.977 1.00 97.94 337 ASN A N 1
ATOM 2561 C CA . ASN A 1 337 ? -1.399 9.929 20.775 1.00 97.94 337 ASN A CA 1
ATOM 2562 C C . ASN A 1 337 ? -2.651 10.714 21.202 1.00 97.94 337 ASN A C 1
ATOM 2564 O O . ASN A 1 337 ? -3.645 10.777 20.479 1.00 97.94 337 ASN A O 1
ATOM 2568 N N . THR A 1 338 ? -2.602 11.338 22.379 1.00 97.06 338 THR A N 1
ATOM 2569 C CA . THR A 1 338 ? -3.724 12.055 23.015 1.00 97.06 338 THR A CA 1
ATOM 2570 C C . THR A 1 338 ? -3.662 13.570 22.776 1.00 97.06 338 THR A C 1
ATOM 2572 O O . THR A 1 338 ? -4.007 14.382 23.632 1.00 97.06 338 THR A O 1
ATOM 2575 N N . GLY A 1 339 ? -3.215 13.975 21.583 1.00 95.19 339 GLY A N 1
ATOM 2576 C CA . GLY A 1 339 ? -3.147 15.378 21.152 1.00 95.19 339 GLY A CA 1
ATOM 2577 C C . GLY A 1 339 ? -1.773 16.025 21.305 1.00 95.19 339 GLY A C 1
ATOM 2578 O O . GLY A 1 339 ? -1.609 17.199 20.972 1.00 95.19 339 GLY A O 1
ATOM 2579 N N . ARG A 1 340 ? -0.770 15.281 21.783 1.00 96.12 340 ARG A N 1
ATOM 2580 C CA . ARG A 1 340 ? 0.636 15.711 21.846 1.00 96.12 340 ARG A CA 1
ATOM 2581 C C . ARG A 1 340 ? 1.565 14.567 21.440 1.00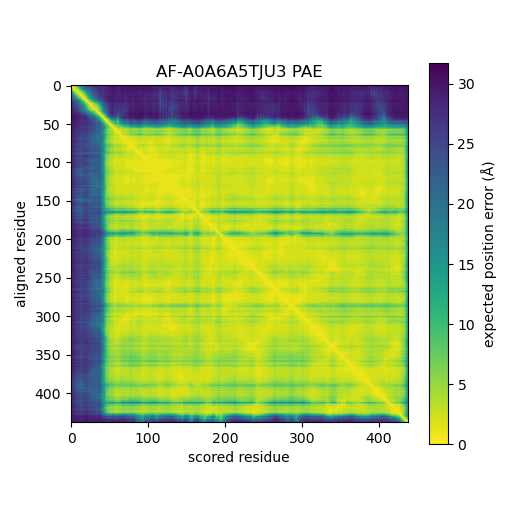 96.12 340 ARG A C 1
ATOM 2583 O O . ARG A 1 340 ? 1.216 13.411 21.673 1.00 96.12 340 ARG A O 1
ATOM 2590 N N . PRO A 1 341 ? 2.735 14.844 20.846 1.00 97.12 341 PRO A N 1
ATOM 2591 C CA . PRO A 1 341 ? 3.721 13.796 20.614 1.00 97.12 341 PRO A CA 1
ATOM 2592 C C . PRO A 1 341 ? 4.141 13.126 21.932 1.00 97.12 341 PRO A C 1
ATOM 2594 O O . PRO A 1 341 ? 4.080 13.758 22.988 1.00 97.12 341 PRO A O 1
ATOM 2597 N N . ASN A 1 342 ? 4.571 11.865 21.873 1.00 97.69 342 ASN A N 1
ATOM 2598 C CA . ASN A 1 342 ? 4.976 11.056 23.032 1.00 97.69 342 ASN A CA 1
ATOM 2599 C C . ASN A 1 342 ? 3.872 10.841 24.083 1.00 97.69 342 ASN A C 1
ATOM 2601 O O . ASN A 1 342 ? 4.143 10.817 25.281 1.00 97.69 342 ASN A O 1
ATOM 2605 N N . THR A 1 343 ? 2.620 10.675 23.652 1.00 97.81 343 THR A N 1
ATOM 2606 C CA . THR A 1 343 ? 1.480 10.414 24.555 1.00 97.81 343 THR A CA 1
ATOM 2607 C C . THR A 1 343 ? 0.687 9.169 24.163 1.00 97.81 343 THR A C 1
ATOM 2609 O O . THR A 1 343 ? -0.502 9.048 24.473 1.00 97.81 343 THR A O 1
ATOM 2612 N N . PHE A 1 344 ? 1.341 8.249 23.452 1.00 98.06 344 PHE A N 1
ATOM 2613 C CA . PHE A 1 344 ? 0.682 7.106 22.848 1.00 98.06 344 PHE A CA 1
ATOM 2614 C C . PHE A 1 344 ? 0.060 6.233 23.931 1.00 98.06 344 PHE A C 1
ATOM 2616 O O . PHE A 1 344 ? 0.762 5.703 24.792 1.00 98.06 344 PHE A O 1
ATOM 2623 N N . THR A 1 345 ? -1.256 6.072 23.866 1.00 97.38 345 THR A N 1
ATOM 2624 C CA . THR A 1 345 ? -2.015 5.215 24.773 1.00 97.38 345 THR A CA 1
ATOM 2625 C C . THR A 1 345 ? -2.659 4.105 23.956 1.00 97.38 345 THR A C 1
ATOM 2627 O O . THR A 1 345 ? -3.338 4.366 22.963 1.00 97.38 345 THR A O 1
ATOM 2630 N N . GLY A 1 346 ? -2.399 2.860 24.354 1.00 95.88 346 GLY A N 1
ATOM 2631 C CA . GLY A 1 346 ? -2.973 1.680 23.717 1.00 95.88 346 GLY A CA 1
ATOM 2632 C C . GLY A 1 346 ? -4.401 1.403 24.185 1.00 95.88 346 GLY A C 1
ATOM 2633 O O . GLY A 1 346 ? -4.789 1.773 25.292 1.00 95.88 346 GLY A O 1
ATOM 2634 N N . VAL A 1 347 ? -5.163 0.715 23.344 1.00 95.94 347 VAL A N 1
ATOM 2635 C CA . VAL A 1 347 ? -6.456 0.107 23.665 1.00 95.94 347 VAL A CA 1
ATOM 2636 C C . VAL A 1 347 ? -6.293 -1.401 23.572 1.00 95.94 347 VAL A C 1
ATOM 2638 O O . VAL A 1 347 ? -5.739 -1.897 22.589 1.00 95.94 347 VAL A O 1
ATOM 2641 N N . ASP A 1 348 ? -6.781 -2.131 24.575 1.00 93.94 348 ASP A N 1
ATOM 2642 C CA . ASP A 1 348 ? -6.751 -3.588 24.517 1.00 93.94 348 ASP A CA 1
ATOM 2643 C C . ASP A 1 348 ? -7.649 -4.084 23.377 1.00 93.94 348 ASP A C 1
ATOM 2645 O O . ASP A 1 348 ? -8.813 -3.694 23.239 1.00 93.94 348 ASP A O 1
ATOM 2649 N N . VAL A 1 349 ? -7.102 -4.969 22.548 1.00 94.19 349 VAL A N 1
ATOM 2650 C CA . VAL A 1 349 ? -7.843 -5.598 21.458 1.00 94.19 349 VAL A CA 1
ATOM 2651 C C . VAL A 1 349 ? -9.022 -6.432 21.986 1.00 94.19 349 VAL A C 1
ATOM 2653 O O . VAL A 1 349 ? -10.039 -6.545 21.294 1.00 94.19 349 VAL A O 1
ATOM 2656 N N . SER A 1 350 ? -8.953 -6.953 23.219 1.00 94.56 350 SER A N 1
ATOM 2657 C CA . SER A 1 350 ? -10.090 -7.639 23.849 1.00 94.56 350 SER A CA 1
ATOM 2658 C C . SER A 1 350 ? -11.265 -6.702 24.097 1.00 94.56 350 SER A C 1
ATOM 2660 O O . SER A 1 350 ? -12.411 -7.096 23.878 1.00 94.56 350 SER A O 1
ATOM 2662 N N . ASP A 1 351 ? -10.993 -5.457 24.484 1.00 93.94 351 ASP A N 1
ATOM 2663 C CA . ASP A 1 351 ? -12.029 -4.474 24.808 1.00 93.94 351 ASP A CA 1
ATOM 2664 C C . ASP A 1 351 ? -12.800 -4.037 23.566 1.00 93.94 351 ASP A C 1
ATOM 2666 O O . ASP A 1 351 ? -14.009 -3.819 23.630 1.00 93.94 351 ASP A O 1
ATOM 2670 N N . ILE A 1 352 ? -12.118 -3.941 22.421 1.00 94.50 352 ILE A N 1
ATOM 2671 C CA . ILE A 1 352 ? -12.756 -3.561 21.155 1.00 94.50 352 ILE A CA 1
ATOM 2672 C C . ILE A 1 352 ? -13.432 -4.744 20.455 1.00 94.50 352 ILE A C 1
ATOM 2674 O O . ILE A 1 352 ? -14.301 -4.511 19.624 1.00 94.50 352 ILE A O 1
ATOM 2678 N N . THR A 1 353 ? -13.069 -5.995 20.760 1.00 94.69 353 THR A N 1
ATOM 2679 C CA . THR A 1 353 ? -13.600 -7.193 20.066 1.00 94.69 353 THR A CA 1
ATOM 2680 C C . THR A 1 353 ? -14.532 -8.052 20.921 1.00 94.69 353 THR A C 1
ATOM 2682 O O . THR A 1 353 ? -14.998 -9.097 20.464 1.00 94.69 353 THR A O 1
ATOM 2685 N N . GLY A 1 354 ? -14.797 -7.651 22.169 1.00 92.56 354 GLY A N 1
ATOM 2686 C CA . GLY A 1 354 ? -15.563 -8.461 23.120 1.00 92.56 354 GLY A CA 1
ATOM 2687 C C . GLY A 1 354 ? -14.846 -9.757 23.514 1.00 92.56 354 GLY A C 1
ATOM 2688 O O . GLY A 1 354 ? -15.499 -10.764 23.774 1.00 92.56 354 GLY A O 1
ATOM 2689 N N . GLY A 1 355 ? -13.510 -9.748 23.505 1.00 91.94 355 GLY A N 1
ATOM 2690 C CA . GLY A 1 355 ? -12.660 -10.883 23.876 1.00 91.94 355 GLY A CA 1
ATOM 2691 C C . GLY A 1 355 ? -12.420 -11.925 22.779 1.00 91.94 355 GLY A C 1
ATOM 2692 O O . GLY A 1 355 ? -11.658 -12.860 23.018 1.00 91.94 355 GLY A O 1
ATOM 2693 N N . ILE A 1 356 ? -13.012 -11.775 21.584 1.00 93.69 356 ILE A N 1
ATOM 2694 C CA . ILE A 1 356 ? -12.790 -12.697 20.452 1.00 93.69 356 ILE A CA 1
ATOM 2695 C C . ILE A 1 356 ? -11.320 -12.710 20.024 1.00 93.69 356 ILE A C 1
ATOM 2697 O O . ILE A 1 356 ? -10.766 -13.771 19.743 1.00 93.69 356 ILE A O 1
ATOM 2701 N N . PHE A 1 357 ? -10.680 -11.541 20.017 1.00 94.25 357 PHE A N 1
ATOM 2702 C CA . PHE A 1 357 ? -9.239 -11.408 19.849 1.00 94.25 357 PHE A CA 1
ATOM 2703 C C . PHE A 1 357 ? -8.642 -10.795 21.118 1.00 94.25 357 PHE A C 1
ATOM 2705 O O . PHE A 1 357 ? -9.254 -9.941 21.752 1.00 94.25 357 PHE A O 1
ATOM 2712 N N . ASN A 1 358 ? -7.437 -11.214 21.494 1.00 92.56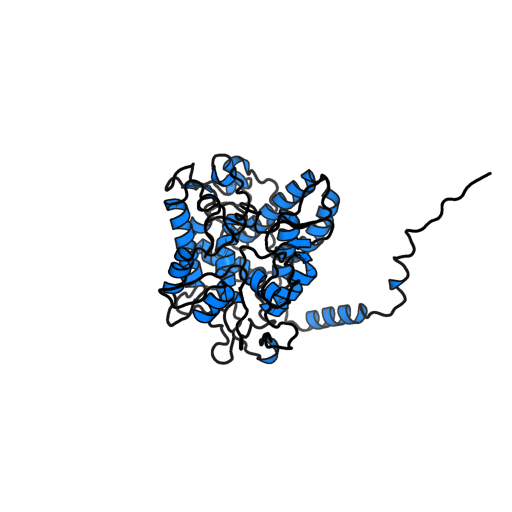 358 ASN A N 1
ATOM 2713 C CA . ASN A 1 358 ? -6.703 -10.669 22.640 1.00 92.56 358 ASN A CA 1
ATOM 2714 C C . ASN A 1 358 ? -5.220 -10.516 22.289 1.00 92.56 358 ASN A C 1
ATOM 2716 O O . ASN A 1 358 ? -4.712 -11.211 21.406 1.00 92.56 358 ASN A O 1
ATOM 2720 N N . ALA A 1 359 ? -4.516 -9.629 22.994 1.00 89.31 359 ALA A N 1
ATOM 2721 C CA . ALA A 1 359 ? -3.130 -9.294 22.674 1.00 89.31 359 ALA A CA 1
ATOM 2722 C C . ALA A 1 359 ? -2.183 -10.509 22.737 1.00 89.31 359 ALA A C 1
ATOM 2724 O O . ALA A 1 359 ? -1.287 -10.630 21.906 1.00 89.31 359 ALA A O 1
ATOM 2725 N N . GLY A 1 360 ? -2.411 -11.446 23.667 1.00 89.00 360 GLY A N 1
ATOM 2726 C CA . GLY A 1 360 ? -1.552 -12.623 23.854 1.00 89.00 360 GLY A CA 1
ATOM 2727 C C . GLY A 1 360 ? -1.616 -13.650 22.717 1.00 89.00 360 GLY A C 1
ATOM 2728 O O . GLY A 1 360 ? -0.671 -14.411 22.520 1.00 89.00 360 GLY A O 1
ATOM 2729 N N . THR A 1 361 ? -2.708 -13.666 21.950 1.00 90.50 361 THR A N 1
ATOM 2730 C CA . THR A 1 361 ? -2.925 -14.613 20.839 1.00 90.50 361 THR A CA 1
ATOM 2731 C C . THR A 1 361 ? -3.044 -13.929 19.479 1.00 90.50 361 THR A C 1
ATOM 2733 O O . THR A 1 361 ? -3.197 -14.609 18.466 1.00 90.50 361 THR A O 1
ATOM 2736 N N . LEU A 1 362 ? -2.950 -12.596 19.417 1.00 91.12 362 LEU A N 1
ATOM 2737 C CA . LEU A 1 362 ? -3.202 -11.822 18.199 1.00 91.12 362 LEU A CA 1
ATOM 2738 C C . LEU A 1 362 ? -2.298 -12.230 17.025 1.00 91.12 362 LEU A C 1
ATOM 2740 O O . LEU A 1 362 ? -2.747 -12.255 15.882 1.00 91.12 362 LEU A O 1
ATOM 2744 N N . PHE A 1 363 ? -1.047 -12.593 17.307 1.00 90.12 363 PHE A N 1
ATOM 2745 C CA . PHE A 1 363 ? -0.070 -13.018 16.297 1.00 90.12 363 PHE A CA 1
ATOM 2746 C C . PHE A 1 363 ? 0.017 -14.543 16.139 1.00 90.12 363 PHE A C 1
ATOM 2748 O O . PHE A 1 363 ? 0.958 -15.047 15.538 1.00 90.12 363 PHE A O 1
ATOM 2755 N N . GLN A 1 364 ? -0.936 -15.298 16.689 1.00 88.00 364 GLN A N 1
ATOM 2756 C CA . GLN A 1 364 ? -1.012 -16.745 16.502 1.00 88.00 364 GLN A CA 1
ATOM 2757 C C . GLN A 1 364 ? -1.928 -17.075 15.321 1.00 88.00 364 GLN A C 1
ATOM 2759 O O . GLN A 1 364 ? -3.057 -16.583 15.237 1.00 88.00 364 GLN A O 1
ATOM 2764 N N . GLY A 1 365 ? -1.446 -17.930 14.416 1.00 85.88 365 GLY A N 1
ATOM 2765 C CA . GLY A 1 365 ? -2.197 -18.346 13.232 1.00 85.88 365 GLY A CA 1
ATOM 2766 C C . GLY A 1 365 ? -2.684 -17.150 12.409 1.00 85.88 365 GLY A C 1
ATOM 2767 O O . GLY A 1 365 ? -1.918 -16.246 12.095 1.00 85.88 365 GLY A O 1
ATOM 2768 N N . ASN A 1 366 ? -3.978 -17.131 12.089 1.00 88.56 366 ASN A N 1
ATOM 2769 C CA . ASN A 1 366 ? -4.583 -16.112 11.228 1.00 88.56 366 ASN A CA 1
ATOM 2770 C C . ASN A 1 366 ? -5.246 -14.957 11.999 1.00 88.56 366 ASN A C 1
ATOM 2772 O O . ASN A 1 366 ? -5.932 -14.144 11.382 1.00 88.56 366 ASN A O 1
ATOM 2776 N N . ASN A 1 367 ? -5.078 -14.863 13.324 1.00 92.69 367 ASN A N 1
ATOM 2777 C CA . ASN A 1 367 ? -5.858 -13.946 14.166 1.00 92.69 367 ASN A CA 1
ATOM 2778 C C . ASN A 1 367 ? -5.763 -12.477 13.728 1.00 92.69 367 ASN A C 1
ATOM 2780 O O . ASN A 1 367 ? -6.793 -11.822 13.572 1.00 92.69 367 ASN A O 1
ATOM 2784 N N . LEU A 1 368 ? -4.560 -11.967 13.451 1.00 93.50 368 LEU A N 1
ATOM 2785 C CA . LEU A 1 368 ? -4.377 -10.586 12.996 1.00 93.50 368 LEU A CA 1
ATOM 2786 C C . LEU A 1 368 ? -5.005 -10.323 11.613 1.00 93.50 368 LEU A C 1
ATOM 2788 O O . LEU A 1 368 ? -5.668 -9.303 11.424 1.00 93.50 368 LEU A O 1
ATOM 2792 N N . ALA A 1 369 ? -4.856 -11.250 10.660 1.00 93.81 369 ALA A N 1
ATOM 2793 C CA . ALA A 1 369 ? -5.496 -11.139 9.346 1.00 93.81 369 ALA A CA 1
ATOM 2794 C C . ALA A 1 369 ? -7.031 -11.196 9.464 1.00 93.81 369 ALA A C 1
ATOM 2796 O O . ALA A 1 369 ? -7.748 -10.432 8.816 1.00 93.81 369 ALA A O 1
ATOM 2797 N N . CYS A 1 370 ? -7.540 -12.056 10.345 1.00 94.62 370 CYS A N 1
ATOM 2798 C CA . CYS A 1 370 ? -8.959 -12.161 10.648 1.00 94.62 370 CYS A CA 1
ATOM 2799 C C . CYS A 1 370 ? -9.519 -10.896 11.294 1.00 94.62 370 CYS A C 1
ATOM 2801 O O . CYS A 1 370 ? -10.611 -10.471 10.914 1.00 94.62 370 CYS A O 1
ATOM 2803 N N . LEU A 1 371 ? -8.790 -10.278 12.226 1.00 95.12 371 LEU A N 1
ATOM 2804 C CA . LEU A 1 371 ? -9.168 -8.993 12.803 1.00 95.12 371 LEU A CA 1
ATOM 2805 C C . LEU A 1 371 ? -9.249 -7.916 11.712 1.00 95.12 371 LEU A C 1
ATOM 2807 O O . LEU A 1 371 ? -10.293 -7.279 11.577 1.00 95.12 371 LEU A O 1
ATOM 2811 N N . LEU A 1 372 ? -8.202 -7.775 10.890 1.00 94.69 372 LEU A N 1
ATOM 2812 C CA . LEU A 1 372 ? -8.142 -6.803 9.791 1.00 94.69 372 LEU A CA 1
ATOM 2813 C C . LEU A 1 372 ? -9.369 -6.903 8.872 1.00 94.69 372 LEU A C 1
ATOM 2815 O O . LEU A 1 372 ? -10.105 -5.926 8.694 1.00 94.69 372 LEU A O 1
ATOM 2819 N N . PHE A 1 373 ? -9.623 -8.084 8.303 1.00 94.06 373 PHE A N 1
ATOM 2820 C CA . PHE A 1 373 ? -10.699 -8.236 7.323 1.00 94.06 373 PHE A CA 1
ATOM 2821 C C . PHE A 1 373 ? -12.094 -8.138 7.947 1.00 94.06 373 PHE A C 1
ATOM 2823 O O . PHE A 1 373 ? -13.034 -7.707 7.276 1.00 94.06 373 PHE A O 1
ATOM 2830 N N . GLN A 1 374 ? -12.276 -8.508 9.216 1.00 94.25 374 GLN A N 1
ATOM 2831 C CA . GLN A 1 374 ? -13.574 -8.366 9.887 1.00 94.25 374 GLN A CA 1
ATOM 2832 C C . GLN A 1 374 ? -13.869 -6.927 10.313 1.00 94.25 374 GLN A C 1
ATOM 2834 O O . GLN A 1 374 ? -15.014 -6.477 10.197 1.00 94.25 374 GLN A O 1
ATOM 2839 N N . VAL A 1 375 ? -12.851 -6.166 10.720 1.00 94.56 375 VAL A N 1
ATOM 2840 C CA . VAL A 1 375 ? -12.987 -4.723 10.962 1.00 94.56 375 VAL A CA 1
ATOM 2841 C C . VAL A 1 375 ? -13.377 -4.009 9.669 1.00 94.56 375 VAL A C 1
ATOM 2843 O O . VAL A 1 375 ? -14.349 -3.253 9.663 1.00 94.56 375 VAL A O 1
ATOM 2846 N N . GLN A 1 376 ? -12.700 -4.298 8.555 1.00 94.12 376 GLN A N 1
ATOM 2847 C CA . GLN A 1 376 ? -13.040 -3.708 7.256 1.00 94.12 376 GLN A CA 1
ATOM 2848 C C . GLN A 1 376 ? -14.459 -4.086 6.811 1.00 94.12 376 GLN A C 1
ATOM 2850 O O . GLN A 1 376 ? -15.220 -3.212 6.406 1.00 94.12 376 GLN A O 1
ATOM 2855 N N . GLN A 1 377 ? -14.876 -5.349 6.957 1.00 93.25 377 GLN A N 1
ATOM 2856 C CA . GLN A 1 377 ? -16.261 -5.759 6.676 1.00 93.25 377 GLN A CA 1
ATOM 2857 C C . GLN A 1 377 ? -17.287 -5.008 7.540 1.00 93.25 377 GLN A C 1
ATOM 2859 O O . GLN A 1 377 ? -18.353 -4.636 7.043 1.00 93.25 377 GLN A O 1
ATOM 2864 N N . THR A 1 378 ? -16.963 -4.728 8.805 1.00 93.12 378 THR A N 1
ATOM 2865 C CA . THR A 1 378 ? -17.815 -3.931 9.704 1.00 93.12 378 THR A CA 1
ATOM 2866 C C . THR A 1 378 ? -17.915 -2.477 9.233 1.00 93.12 378 THR A C 1
ATOM 2868 O O . THR A 1 378 ? -19.014 -1.924 9.170 1.00 93.12 378 THR A O 1
ATOM 2871 N N . GLN A 1 379 ? -16.798 -1.868 8.826 1.00 92.94 379 GLN A N 1
ATOM 2872 C CA . GLN A 1 379 ? -16.764 -0.511 8.266 1.00 92.94 379 GLN A CA 1
ATOM 2873 C C . GLN A 1 379 ? -17.541 -0.408 6.942 1.00 92.94 379 GLN A C 1
ATOM 2875 O O . GLN A 1 379 ? -18.338 0.515 6.767 1.00 92.94 379 GLN A O 1
ATOM 2880 N N . ILE A 1 380 ? -17.377 -1.384 6.042 1.00 94.25 380 ILE A N 1
ATOM 2881 C CA . ILE A 1 380 ? -18.134 -1.492 4.784 1.00 94.25 380 ILE A CA 1
ATOM 2882 C C . ILE A 1 380 ? -19.633 -1.609 5.078 1.00 94.25 380 ILE A C 1
ATOM 2884 O O . ILE A 1 380 ? -20.438 -0.889 4.487 1.00 94.25 380 ILE A O 1
ATOM 2888 N N . THR A 1 381 ? -20.009 -2.471 6.027 1.00 93.88 381 THR A N 1
ATOM 2889 C CA . THR A 1 381 ? -21.406 -2.652 6.447 1.00 93.88 381 THR A CA 1
ATOM 2890 C C . THR A 1 381 ? -22.000 -1.354 6.979 1.00 93.88 381 THR A C 1
ATOM 2892 O O . THR A 1 381 ? -23.059 -0.929 6.518 1.00 93.88 381 THR A O 1
ATOM 2895 N N . GLY A 1 382 ? -21.296 -0.675 7.888 1.00 92.69 382 GLY A N 1
ATOM 2896 C CA . GLY A 1 382 ? -21.719 0.617 8.423 1.00 92.69 382 GLY A CA 1
ATOM 2897 C C . GLY A 1 382 ? -21.918 1.669 7.331 1.00 92.69 382 GLY A C 1
ATOM 2898 O O . GLY A 1 382 ? -22.960 2.325 7.292 1.00 92.69 382 GLY A O 1
ATOM 2899 N N . ARG A 1 383 ? -20.971 1.789 6.392 1.00 92.19 383 ARG A N 1
ATOM 2900 C CA . ARG A 1 383 ? -21.074 2.738 5.275 1.00 92.19 383 ARG A CA 1
ATOM 2901 C C . ARG A 1 383 ? -22.262 2.435 4.364 1.00 92.19 383 ARG A C 1
ATOM 2903 O O . ARG A 1 383 ? -23.033 3.341 4.058 1.00 92.19 383 ARG A O 1
ATOM 2910 N N . LEU A 1 384 ? -22.430 1.187 3.929 1.00 92.62 384 LEU A N 1
ATOM 2911 C CA . LEU A 1 384 ? -23.530 0.819 3.034 1.00 92.62 384 LEU A CA 1
ATOM 2912 C C . LEU A 1 384 ? -24.896 0.949 3.712 1.00 92.62 384 LEU A C 1
ATOM 2914 O O . LEU A 1 384 ? -25.856 1.337 3.048 1.00 92.62 384 LEU A O 1
ATOM 2918 N N . ASN A 1 385 ? -24.980 0.721 5.026 1.00 92.38 385 ASN A N 1
ATOM 2919 C CA . ASN A 1 385 ? -26.192 0.990 5.795 1.00 92.38 385 ASN A CA 1
ATOM 2920 C C . ASN A 1 385 ? -26.574 2.477 5.756 1.00 92.38 385 ASN A C 1
ATOM 2922 O O . ASN A 1 385 ? -27.727 2.803 5.481 1.00 92.38 385 ASN A O 1
ATOM 2926 N N . ILE A 1 386 ? -25.607 3.374 5.984 1.00 91.12 386 ILE A N 1
ATOM 2927 C CA . ILE A 1 386 ? -25.819 4.832 5.942 1.00 91.12 386 ILE A CA 1
ATOM 2928 C C . ILE A 1 386 ? -26.259 5.291 4.545 1.00 91.12 386 ILE A C 1
ATOM 2930 O O . ILE A 1 386 ? -27.110 6.167 4.422 1.00 91.12 386 ILE A O 1
ATOM 2934 N N . LEU A 1 387 ? -25.710 4.685 3.490 1.00 89.44 387 LEU A N 1
ATOM 2935 C CA . LEU A 1 387 ? -26.052 5.011 2.102 1.00 89.44 387 LEU A CA 1
ATOM 2936 C C . LEU A 1 387 ? -27.385 4.403 1.630 1.00 89.44 387 LEU A C 1
ATOM 2938 O O . LEU A 1 387 ? -27.789 4.667 0.501 1.00 89.44 387 LEU A O 1
ATOM 2942 N N . GLY A 1 388 ? -28.061 3.578 2.436 1.00 90.38 388 GLY A N 1
ATOM 2943 C CA . GLY A 1 388 ? -29.262 2.860 1.989 1.00 90.38 388 GLY A CA 1
ATOM 2944 C C . GLY A 1 388 ? -28.971 1.797 0.918 1.00 90.38 388 GLY A C 1
ATOM 2945 O O . GLY A 1 388 ? -29.819 1.502 0.079 1.00 90.38 388 GLY A O 1
ATOM 2946 N N . LEU A 1 389 ? -27.753 1.247 0.915 1.00 90.75 389 LEU A N 1
ATOM 2947 C CA . LEU A 1 389 ? -27.241 0.282 -0.063 1.00 90.75 389 LEU A CA 1
ATOM 2948 C C . LEU A 1 389 ? -27.060 -1.122 0.537 1.00 90.75 389 LEU A C 1
ATOM 2950 O O . LEU A 1 389 ? -26.222 -1.902 0.084 1.00 90.75 389 LEU A O 1
ATOM 2954 N N . GLN A 1 390 ? -27.862 -1.474 1.541 1.00 91.81 390 GLN A N 1
ATOM 2955 C CA . GLN A 1 390 ? -27.841 -2.785 2.197 1.00 91.81 390 GLN A CA 1
ATOM 2956 C C . GLN A 1 390 ? -27.918 -3.969 1.218 1.00 91.81 390 GLN A C 1
ATOM 2958 O O . GLN A 1 390 ? -27.187 -4.936 1.433 1.00 91.81 390 GLN A O 1
ATOM 2963 N N . PRO A 1 391 ? -28.704 -3.930 0.118 1.00 89.44 391 PRO A N 1
ATOM 2964 C CA . PRO A 1 391 ? -28.729 -5.032 -0.847 1.00 89.44 391 PRO A CA 1
ATOM 2965 C C . PRO A 1 391 ? -27.361 -5.342 -1.476 1.00 89.44 391 PRO A C 1
ATOM 2967 O O . PRO A 1 391 ? -27.089 -6.490 -1.821 1.00 89.44 391 PRO A O 1
ATOM 2970 N N . LEU A 1 392 ? -26.468 -4.350 -1.579 1.00 91.50 392 LEU A N 1
ATOM 2971 C CA . LEU A 1 392 ? -25.124 -4.527 -2.141 1.00 91.50 392 LEU A CA 1
ATOM 2972 C C . LEU A 1 392 ? -24.152 -5.209 -1.169 1.00 91.50 392 LEU A C 1
ATOM 2974 O O . LEU A 1 392 ? -23.095 -5.683 -1.595 1.00 91.50 392 LEU A O 1
ATOM 2978 N N . LEU A 1 393 ? -24.520 -5.342 0.112 1.00 90.94 393 LEU A N 1
ATOM 2979 C CA . LEU A 1 393 ? -23.754 -6.136 1.074 1.00 90.94 393 LEU A CA 1
ATOM 2980 C C . LEU A 1 393 ? -23.683 -7.599 0.655 1.00 90.94 393 LEU A C 1
ATOM 2982 O O . LEU A 1 393 ? -22.629 -8.212 0.794 1.00 90.94 393 LEU A O 1
ATOM 2986 N N . ALA A 1 394 ? -24.768 -8.154 0.108 1.00 91.00 394 ALA A N 1
ATOM 2987 C CA . ALA A 1 394 ? -24.782 -9.533 -0.369 1.00 91.00 394 ALA A CA 1
ATOM 2988 C C . ALA A 1 394 ? -23.786 -9.736 -1.520 1.00 91.00 394 ALA A C 1
ATOM 2990 O O . ALA A 1 394 ? -23.068 -10.735 -1.533 1.00 91.00 394 ALA A O 1
ATOM 2991 N N . THR A 1 395 ? -23.681 -8.763 -2.430 1.00 93.38 395 THR A N 1
ATOM 2992 C CA . THR A 1 395 ? -22.718 -8.785 -3.538 1.00 93.38 395 THR A CA 1
ATOM 2993 C C . THR A 1 395 ? -21.280 -8.774 -3.025 1.00 93.38 395 THR A C 1
ATOM 2995 O O . THR A 1 395 ? -20.511 -9.680 -3.345 1.00 93.38 395 THR A O 1
ATOM 2998 N N . LEU A 1 396 ? -20.909 -7.799 -2.186 1.00 92.88 396 LEU A N 1
ATOM 2999 C CA . LEU A 1 396 ? -19.545 -7.717 -1.645 1.00 92.88 396 LEU A CA 1
ATOM 3000 C C . LEU A 1 396 ? -19.212 -8.919 -0.756 1.00 92.88 396 LEU A C 1
ATOM 3002 O O . LEU A 1 396 ? -18.118 -9.470 -0.851 1.00 92.88 396 LEU A O 1
ATOM 3006 N N . LYS A 1 397 ? -20.163 -9.389 0.056 1.00 91.50 397 LYS A N 1
ATOM 3007 C CA . LYS A 1 397 ? -19.995 -10.598 0.867 1.00 91.50 397 LYS A CA 1
ATOM 3008 C C . LYS A 1 397 ? -19.804 -11.839 -0.003 1.00 91.50 397 LYS A C 1
ATOM 3010 O O . LYS A 1 397 ? -18.962 -12.666 0.333 1.00 91.50 397 LYS A O 1
ATOM 3015 N N . GLY A 1 398 ? -20.540 -11.960 -1.108 1.00 92.75 398 GLY A N 1
ATOM 3016 C CA . GLY A 1 398 ? -20.398 -13.049 -2.076 1.00 92.75 398 GLY A CA 1
ATOM 3017 C C . GLY A 1 398 ? -19.026 -13.078 -2.754 1.00 92.75 398 GLY A C 1
ATOM 3018 O O . GLY A 1 398 ? -18.523 -14.158 -3.044 1.00 92.75 398 GLY A O 1
ATOM 3019 N N . ILE A 1 399 ? -18.397 -11.913 -2.939 1.00 94.31 399 ILE A N 1
ATOM 3020 C CA . ILE A 1 399 ? -17.015 -11.799 -3.431 1.00 94.31 399 ILE A CA 1
ATOM 3021 C C . ILE A 1 399 ? -16.010 -12.170 -2.330 1.00 94.31 399 ILE A C 1
ATOM 3023 O O . ILE A 1 399 ? -15.101 -12.962 -2.561 1.00 94.31 399 ILE A O 1
ATOM 3027 N N . LEU A 1 400 ? -16.168 -11.608 -1.129 1.00 93.94 400 LEU A N 1
ATOM 3028 C CA . LEU A 1 400 ? -15.182 -11.720 -0.049 1.00 93.94 400 LEU A CA 1
ATOM 3029 C C . LEU A 1 400 ? -15.201 -13.081 0.656 1.00 93.94 400 LEU A C 1
ATOM 3031 O O . LEU A 1 400 ? -14.146 -13.635 0.954 1.00 93.94 400 LEU A O 1
ATOM 3035 N N . SER A 1 401 ? -16.383 -13.633 0.935 1.00 92.44 401 SER A N 1
ATOM 3036 C CA . SER A 1 401 ? -16.524 -14.817 1.797 1.00 92.44 401 SER A CA 1
ATOM 3037 C C . SER A 1 401 ? -15.791 -16.051 1.260 1.00 92.44 401 SER A C 1
ATOM 3039 O O . SER A 1 401 ? -15.080 -16.671 2.046 1.00 92.44 401 SER A O 1
ATOM 3041 N N . PRO A 1 402 ? -15.874 -16.413 -0.037 1.00 94.50 402 PRO A N 1
ATOM 3042 C CA . PRO A 1 402 ? -15.131 -17.561 -0.563 1.00 94.50 402 PRO A CA 1
ATOM 3043 C C . PRO A 1 402 ? -13.610 -17.393 -0.475 1.00 94.50 402 PRO A C 1
ATOM 3045 O O . PRO A 1 402 ? -12.902 -18.367 -0.241 1.00 94.50 402 PRO A O 1
ATOM 3048 N N . LEU A 1 403 ? -13.113 -16.163 -0.646 1.00 94.25 403 LEU A N 1
ATOM 3049 C CA . LEU A 1 403 ? -11.681 -15.850 -0.631 1.00 94.25 403 LEU A CA 1
ATOM 3050 C C . LEU A 1 403 ? -11.111 -15.813 0.790 1.00 94.25 403 LEU A C 1
ATOM 3052 O O . LEU A 1 403 ? -9.956 -16.167 1.000 1.00 94.25 403 LEU A O 1
ATOM 3056 N N . LEU A 1 404 ? -11.924 -15.402 1.764 1.00 92.88 404 LEU A N 1
ATOM 3057 C CA . LEU A 1 404 ? -11.532 -15.313 3.171 1.00 92.88 404 LEU A CA 1
ATOM 3058 C C . LEU A 1 404 ? -11.855 -16.582 3.971 1.00 92.88 404 LEU A C 1
ATOM 3060 O O . LEU A 1 404 ? -11.298 -16.763 5.049 1.00 92.88 404 LEU A O 1
ATOM 3064 N N . ALA A 1 405 ? -12.712 -17.476 3.465 1.00 91.19 405 ALA A N 1
ATOM 3065 C CA . ALA A 1 405 ? -13.063 -18.731 4.134 1.00 91.19 405 ALA A CA 1
ATOM 3066 C C . ALA A 1 405 ? -11.844 -19.576 4.566 1.00 91.19 405 ALA A C 1
ATOM 3068 O O . ALA A 1 405 ? -11.871 -20.080 5.691 1.00 91.19 405 ALA A O 1
ATOM 3069 N N . PRO A 1 406 ? -10.755 -19.689 3.772 1.00 90.06 406 PRO A N 1
ATOM 3070 C CA . PRO A 1 406 ? -9.561 -20.432 4.181 1.00 90.06 406 PRO A CA 1
ATOM 3071 C C . PRO A 1 406 ? -8.853 -19.880 5.425 1.00 90.06 406 PRO A C 1
ATOM 3073 O O . PRO A 1 406 ? -8.097 -20.609 6.057 1.00 90.06 406 PRO A O 1
ATOM 3076 N N . LEU A 1 407 ? -9.088 -18.616 5.805 1.00 88.19 407 LEU A N 1
ATOM 3077 C CA . LEU A 1 407 ? -8.525 -18.059 7.038 1.00 88.19 407 LEU A CA 1
ATOM 3078 C C . LEU A 1 407 ? -9.161 -18.661 8.302 1.00 88.19 407 LEU A C 1
ATOM 3080 O O . LEU A 1 407 ? -8.571 -18.530 9.374 1.00 88.19 407 LEU A O 1
ATOM 3084 N N . ALA A 1 408 ? -10.332 -19.307 8.180 1.00 89.38 408 ALA A N 1
ATOM 3085 C CA . ALA A 1 408 ? -11.088 -19.917 9.278 1.00 89.38 408 ALA A CA 1
ATOM 3086 C C . ALA A 1 408 ? -11.319 -18.953 10.459 1.00 89.38 408 ALA A C 1
ATOM 3088 O O . ALA A 1 408 ? -11.140 -19.299 11.625 1.00 89.38 408 ALA A O 1
ATOM 3089 N N . CYS A 1 409 ? -11.697 -17.712 10.145 1.00 91.31 409 CYS A N 1
ATOM 3090 C CA . CYS A 1 409 ? -11.768 -16.649 11.137 1.00 91.31 409 CYS A CA 1
ATOM 3091 C C . CYS A 1 409 ? -12.853 -16.876 12.201 1.00 91.31 409 CYS A C 1
ATOM 3093 O O . CYS A 1 409 ? -14.002 -17.147 11.838 1.00 91.31 409 CYS A O 1
ATOM 3095 N N . PRO A 1 410 ? -12.544 -16.669 13.499 1.00 91.12 410 PRO A N 1
ATOM 3096 C CA . PRO A 1 410 ? -13.576 -16.611 14.527 1.00 91.12 410 PRO A CA 1
ATOM 3097 C C . PRO A 1 410 ? -14.483 -15.409 14.260 1.00 91.12 410 PRO A C 1
ATOM 3099 O O . PRO A 1 410 ? -14.006 -14.349 13.852 1.00 91.12 410 PRO A O 1
ATOM 3102 N N . GLN A 1 411 ? -15.791 -15.563 14.465 1.00 88.25 411 GLN A N 1
ATOM 3103 C CA . GLN A 1 411 ? -16.738 -14.513 14.105 1.00 88.25 411 GLN A CA 1
ATOM 3104 C C . GLN A 1 411 ? -16.688 -13.349 15.104 1.00 88.25 411 GLN A C 1
ATOM 3106 O O . GLN A 1 411 ? -16.971 -13.505 16.290 1.00 88.25 411 GLN A O 1
ATOM 3111 N N . LEU A 1 412 ? -16.381 -12.159 14.601 1.00 88.06 412 LEU A N 1
ATOM 3112 C CA . LEU A 1 412 ? -16.448 -10.902 15.324 1.00 88.06 412 LEU A CA 1
ATOM 3113 C C . LEU A 1 412 ? -17.907 -10.439 15.352 1.00 88.06 412 LEU A C 1
ATOM 3115 O O . LEU A 1 412 ? -18.461 -10.020 14.334 1.00 88.06 412 LEU A O 1
ATOM 3119 N N . ALA A 1 413 ? -18.547 -10.567 16.512 1.00 78.12 413 ALA A N 1
ATOM 3120 C CA . ALA A 1 413 ? -19.941 -10.167 1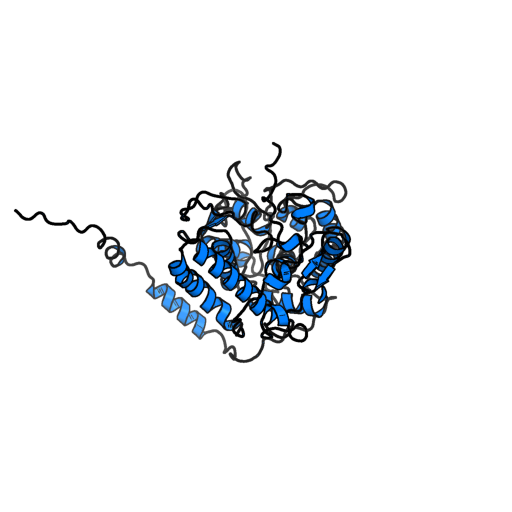6.690 1.00 78.12 413 ALA A CA 1
ATOM 3121 C C . ALA A 1 413 ? -20.087 -8.659 16.939 1.00 78.12 413 ALA A C 1
ATOM 3123 O O . ALA A 1 413 ? -21.009 -8.040 16.418 1.00 78.12 413 ALA A O 1
ATOM 3124 N N . ASN A 1 414 ? -19.165 -8.073 17.709 1.00 79.81 414 ASN A N 1
ATOM 3125 C CA . ASN A 1 414 ? -19.185 -6.667 18.094 1.00 79.81 414 ASN A CA 1
ATOM 3126 C C . ASN A 1 414 ? -17.795 -6.053 17.907 1.00 79.81 414 ASN A C 1
ATOM 3128 O O . ASN A 1 414 ? -16.794 -6.663 18.278 1.00 79.81 414 ASN A O 1
ATOM 3132 N N . LEU A 1 415 ? -17.756 -4.836 17.363 1.00 90.25 415 LEU A N 1
ATOM 3133 C CA . LEU A 1 415 ? -16.558 -4.005 17.304 1.00 90.25 415 LEU A CA 1
ATOM 3134 C C . LEU A 1 415 ? -16.842 -2.676 18.017 1.00 90.25 415 LEU A C 1
ATOM 3136 O O . LEU A 1 415 ? -17.529 -1.813 17.464 1.00 90.25 415 LEU A O 1
ATOM 3140 N N . ASP A 1 416 ? -16.321 -2.502 19.231 1.00 92.38 416 ASP A N 1
ATOM 3141 C CA . ASP A 1 416 ? -16.486 -1.268 20.004 1.00 92.38 416 ASP A CA 1
ATOM 3142 C C . ASP A 1 416 ? -15.405 -0.242 19.642 1.00 92.38 416 ASP A C 1
ATOM 3144 O O . ASP A 1 416 ? -14.378 -0.101 20.304 1.00 92.38 416 ASP A O 1
ATOM 3148 N N . GLN A 1 417 ? -15.653 0.518 18.575 1.00 90.50 417 GLN A N 1
ATOM 3149 C CA . GLN A 1 417 ? -14.754 1.602 18.170 1.00 90.50 417 GLN A CA 1
ATOM 3150 C C . GLN A 1 417 ? -14.829 2.825 19.097 1.00 90.50 417 GLN A C 1
ATOM 3152 O O . GLN A 1 417 ? -13.996 3.721 18.976 1.00 90.50 417 GLN A O 1
ATOM 3157 N N . THR A 1 418 ? -15.777 2.889 20.043 1.00 93.88 418 THR A N 1
ATOM 3158 C CA . THR A 1 418 ? -15.915 4.059 20.930 1.00 93.88 418 THR A CA 1
ATOM 3159 C C . THR A 1 418 ? -14.728 4.207 21.879 1.00 93.88 418 THR A C 1
ATOM 3161 O O . THR A 1 418 ? -14.412 5.320 22.302 1.00 93.88 418 THR A O 1
ATOM 3164 N N . LYS A 1 419 ? -13.990 3.116 22.125 1.00 94.81 419 LYS A N 1
ATOM 3165 C CA . LYS A 1 419 ? -12.711 3.116 22.851 1.00 94.81 419 LYS A CA 1
ATOM 3166 C C . LYS A 1 419 ? -11.654 4.021 22.212 1.00 94.81 419 LYS A C 1
ATOM 3168 O O . LYS A 1 419 ? -10.746 4.482 22.906 1.00 94.81 419 LYS A O 1
ATOM 3173 N N . PHE A 1 420 ? -11.788 4.315 20.918 1.00 95.88 420 PHE A N 1
ATOM 3174 C CA . PHE A 1 420 ? -10.892 5.209 20.195 1.00 95.88 420 PHE A CA 1
ATOM 3175 C C . PHE A 1 420 ? -11.315 6.688 20.230 1.00 95.88 420 PHE A C 1
ATOM 3177 O O . PHE A 1 420 ? -10.530 7.538 19.819 1.00 95.88 420 PHE A O 1
ATOM 3184 N N . ASN A 1 421 ? -12.491 7.039 20.772 1.00 95.31 421 ASN A N 1
ATOM 3185 C CA . ASN A 1 421 ? -12.988 8.429 20.815 1.00 95.31 421 ASN A CA 1
ATOM 3186 C C . ASN A 1 421 ? -12.076 9.390 21.595 1.00 95.31 421 ASN A C 1
ATOM 3188 O O . ASN A 1 421 ? -12.134 10.599 21.390 1.00 95.31 421 ASN A O 1
ATOM 3192 N N . GLN A 1 422 ? -11.239 8.858 22.485 1.00 94.44 422 GLN A N 1
ATOM 3193 C CA . GLN A 1 422 ? -10.241 9.627 23.229 1.00 94.44 422 GLN A CA 1
ATOM 3194 C C . GLN A 1 422 ? -9.054 10.092 22.367 1.00 94.44 422 GLN A C 1
ATOM 3196 O O . GLN A 1 422 ? -8.308 10.974 22.788 1.00 94.44 422 GLN A O 1
ATOM 3201 N N . PHE A 1 423 ? -8.860 9.515 21.175 1.00 96.62 423 PHE A N 1
ATOM 3202 C CA . PHE A 1 423 ? -7.749 9.865 20.298 1.00 96.62 423 PHE A CA 1
ATOM 3203 C C . PHE A 1 423 ? -8.181 10.925 19.283 1.00 96.62 423 PHE A C 1
ATOM 3205 O O . PHE A 1 423 ? -9.061 10.669 18.452 1.00 96.62 423 PHE A O 1
ATOM 3212 N N . PRO A 1 424 ? -7.545 12.107 19.272 1.00 94.88 424 PRO A N 1
ATOM 3213 C CA . PRO A 1 424 ? -7.831 13.111 18.258 1.00 94.88 424 PRO A CA 1
ATOM 3214 C C . PRO A 1 424 ? -7.507 12.606 16.846 1.00 94.88 424 PRO A C 1
ATOM 3216 O O . PRO A 1 424 ? -8.239 12.924 15.918 1.00 94.88 424 PRO A O 1
ATOM 3219 N N . GLY A 1 425 ? -6.504 11.735 16.685 1.00 93.06 425 GLY A N 1
ATOM 3220 C CA . GLY A 1 425 ? -6.200 11.076 15.409 1.00 93.06 425 GLY A CA 1
ATOM 3221 C C . GLY A 1 425 ? -7.337 10.231 14.838 1.00 93.06 425 GLY A C 1
ATOM 3222 O O . GLY A 1 425 ? -7.540 10.220 13.632 1.00 93.06 425 GLY A O 1
ATOM 3223 N N . PHE A 1 426 ? -8.129 9.578 15.694 1.00 93.31 426 PHE A N 1
ATOM 3224 C CA . PHE A 1 426 ? -9.284 8.782 15.267 1.00 93.31 426 PHE A CA 1
ATOM 3225 C C . PHE A 1 426 ? -10.457 9.657 14.808 1.00 93.31 426 PHE A C 1
ATOM 3227 O O . PHE A 1 426 ? -11.142 9.348 13.832 1.00 93.31 426 PHE A O 1
ATOM 3234 N N . THR A 1 427 ? -10.701 10.752 15.528 1.00 86.88 427 THR A N 1
ATOM 3235 C CA . THR A 1 427 ? -11.841 11.648 15.278 1.00 86.88 427 THR A CA 1
ATOM 3236 C C . THR A 1 427 ? -11.558 12.676 14.183 1.00 86.88 427 THR A C 1
ATOM 3238 O O . THR A 1 427 ? -12.491 13.163 13.537 1.00 86.88 427 THR A O 1
ATOM 3241 N N . HIS A 1 428 ? -10.285 12.982 13.933 1.00 83.25 428 HIS A N 1
ATOM 3242 C CA . HIS A 1 428 ? -9.853 13.861 12.860 1.00 83.25 428 HIS A CA 1
ATOM 3243 C C . HIS A 1 428 ? -10.016 13.186 11.491 1.00 83.25 428 HIS A C 1
ATOM 3245 O O . HIS A 1 428 ? -9.598 12.052 11.274 1.00 83.25 428 HIS A O 1
ATOM 3251 N N . LYS A 1 429 ? -10.630 13.904 10.545 1.00 76.00 429 LYS A N 1
ATOM 3252 C CA . LYS A 1 429 ? -10.830 13.452 9.163 1.00 76.00 429 LYS A CA 1
ATOM 3253 C C . LYS A 1 429 ? -10.113 14.416 8.217 1.00 76.00 429 LYS A C 1
ATOM 3255 O O . LYS A 1 429 ? -10.732 15.398 7.800 1.00 76.00 429 LYS A O 1
ATOM 3260 N N . PRO A 1 430 ? -8.827 14.182 7.914 1.00 70.44 430 PRO A N 1
ATOM 3261 C CA . PRO A 1 430 ? -8.081 15.043 7.007 1.00 70.44 430 PRO A CA 1
ATOM 3262 C C . PRO 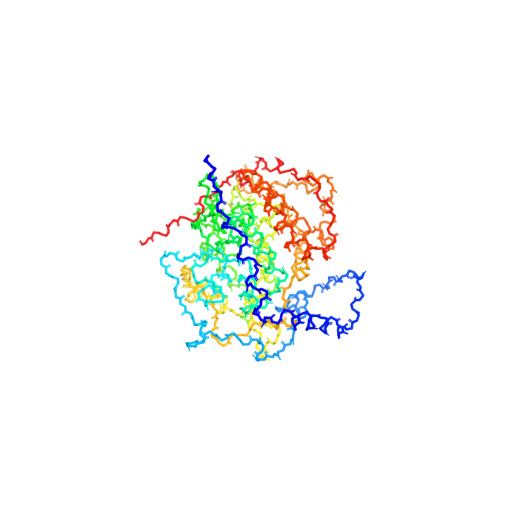A 1 430 ? -8.745 15.042 5.623 1.00 70.44 430 PRO A C 1
ATOM 3264 O O . PRO A 1 430 ? -9.226 14.009 5.146 1.00 70.44 430 PRO A O 1
ATOM 3267 N N . LEU A 1 431 ? -8.823 16.213 4.985 1.00 64.06 431 LEU A N 1
ATOM 3268 C CA . LEU A 1 431 ? -9.568 16.425 3.738 1.00 64.06 431 LEU A CA 1
ATOM 3269 C C . LEU A 1 431 ? -8.719 16.063 2.505 1.00 64.06 431 LEU A C 1
ATOM 3271 O O . LEU A 1 431 ? -8.596 16.851 1.574 1.00 64.06 431 LEU A O 1
ATOM 3275 N N . GLY A 1 432 ? -8.173 14.844 2.477 1.00 64.31 432 GLY A N 1
ATOM 3276 C CA . GLY A 1 432 ? -7.324 14.337 1.390 1.00 64.31 432 GLY A CA 1
ATOM 3277 C C . GLY A 1 432 ? -6.119 15.234 1.061 1.00 64.31 432 GLY A C 1
ATOM 3278 O O . GLY A 1 432 ? -5.774 16.111 1.844 1.00 64.31 432 GLY A O 1
ATOM 3279 N N . PRO A 1 433 ? -5.426 15.011 -0.070 1.00 63.62 433 PRO A N 1
ATOM 3280 C CA . PRO A 1 433 ? -4.261 15.811 -0.421 1.00 63.62 433 PRO A CA 1
ATOM 3281 C C . PRO A 1 433 ? -4.688 17.223 -0.814 1.00 63.62 433 PRO A C 1
ATOM 3283 O O . PRO A 1 433 ? -5.618 17.396 -1.613 1.00 63.62 433 PRO A O 1
ATOM 3286 N N . LYS A 1 434 ? -3.968 18.245 -0.336 1.00 54.38 434 LYS A N 1
ATOM 3287 C CA . LYS A 1 434 ? -4.064 19.586 -0.930 1.00 54.38 434 LYS A CA 1
ATOM 3288 C C . LYS A 1 434 ? -3.910 19.478 -2.447 1.00 54.38 434 LYS A C 1
ATOM 3290 O O . LYS A 1 434 ? -2.995 18.823 -2.941 1.00 54.38 434 LYS A O 1
ATOM 3295 N N . LYS A 1 435 ? -4.798 20.149 -3.196 1.00 46.28 435 LYS A N 1
ATOM 3296 C CA . LYS A 1 435 ? -4.619 20.340 -4.645 1.00 46.28 435 LYS A CA 1
ATOM 3297 C C . LYS A 1 435 ? -3.181 20.799 -4.877 1.00 46.28 435 LYS A C 1
ATOM 3299 O O . LYS A 1 435 ? -2.764 21.776 -4.249 1.00 46.28 435 LYS A O 1
ATOM 3304 N N . ALA A 1 436 ? -2.453 20.096 -5.746 1.00 38.22 436 ALA A N 1
ATOM 3305 C CA . ALA A 1 436 ? -1.125 20.516 -6.166 1.00 38.22 436 ALA A CA 1
ATOM 3306 C C . ALA A 1 436 ? -1.196 22.004 -6.529 1.00 38.22 436 ALA A C 1
ATOM 3308 O O . ALA A 1 436 ? -2.052 22.411 -7.321 1.00 38.22 436 ALA A O 1
ATOM 3309 N N . LYS A 1 437 ? -0.360 22.831 -5.892 1.00 28.83 437 LYS A N 1
ATOM 3310 C CA . LYS A 1 437 ? -0.129 24.178 -6.405 1.00 28.83 437 LYS A CA 1
ATOM 3311 C C . LYS A 1 437 ? 0.531 23.970 -7.766 1.00 28.83 437 LYS A C 1
ATOM 3313 O O . LYS A 1 437 ? 1.644 23.456 -7.807 1.00 28.83 437 LYS A O 1
ATOM 3318 N N . VAL A 1 438 ? -0.234 24.234 -8.827 1.00 31.59 438 VAL A N 1
ATOM 3319 C CA . VAL A 1 438 ? 0.231 24.235 -10.221 1.00 31.59 438 VAL A CA 1
ATOM 3320 C C . VAL A 1 438 ? 1.412 25.179 -10.360 1.00 31.59 438 VAL A C 1
ATOM 3322 O O . VAL A 1 438 ? 1.337 26.275 -9.753 1.00 31.59 438 VAL A O 1
#

Nearest PDB structures (foldseek):
  2yp1-assembly2_D  TM=8.345E-01  e=2.319E-14  Cyclocybe aegerita
  7pn7-assembly1_A  TM=7.571E-01  e=8.431E-14  Cyclocybe aegerita
  6ekw-assembly1_A  TM=7.818E-01  e=3.413E-13  Cyclocybe aegerita
  7o1z-assembly1_A  TM=8.349E-01  e=1.223E-08  Hypoxylon sp. EC38
  8rnk-assembly1_A  TM=7.967E-01  e=1.782E-08  Marasmius wettsteinii

Sequence (438 aa):
MHLHPLPFLLTALTVLAHAGCPLAAARKRHEDVVSTSPHLERDVPVAIPVLDEKNENNCGPFSCDIFDAAKQFVDVRPGSGNEYKDPGPNDKRGPCPGLNAAANHGFIERDGVVDIVKLASGLNKAYAIGLDLATVLAAVGVGLTGDATTLRWSIGGPFNGLLPLGQQPSGISYSHNSYEGDGSITRADAYMYDDPNSVDLSRFKRLLEKAENDNFTPTILRNHSKEMNTLGRETNGYFFIGPASGVVAPAAGQFIVNFFSNHSQEFPNGRLNKATLKSFFGVTGEDDALVYKAGTERIPLDWYRRHPDRAYGIANLAADLVIIGAKYPEVFSFGGNTGRPNTFTGVDVSDITGGIFNAGTLFQGNNLACLLFQVQQTQITGRLNILGLQPLLATLKGILSPLLAPLACPQLANLDQTKFNQFPGFTHKPLGPKKAKV

pLDDT: mean 86.26, std 20.79, range [24.05, 98.88]

InterPro domains:
  IPR000028 Chloroperoxidase [PF01328] (83-307)
  IPR000028 Chloroperoxidase [PS51405] (80-319)
  IPR036851 Chloroperoxidase-like superfamily [G3DSA:1.10.489.10] (68-390)
  IPR036851 Chloroperoxidase-like superfamily [SSF47571] (78-194)

Radius of gyration: 22.24 Å; Cα contacts (8 Å, |Δi|>4): 840; chains: 1; bounding box: 86×58×54 Å

Organism: NCBI:txid147558

Solvent-accessible surface area (backbone atoms only — not comparable to full-atom values): 23449 Å² total; per-residue (Å²): 139,87,82,84,87,83,88,87,83,80,70,81,81,63,67,72,78,76,60,94,66,69,62,66,61,54,50,51,55,53,52,55,60,62,70,70,54,78,84,75,71,90,83,67,78,79,74,73,66,82,84,52,77,92,75,55,49,24,41,61,77,49,85,30,68,55,68,51,67,87,75,15,52,49,69,46,49,89,87,59,77,23,29,75,47,78,62,56,100,81,34,32,49,31,58,46,39,68,59,32,14,34,15,25,21,52,45,28,50,52,54,18,60,35,37,37,67,51,44,14,53,16,43,27,70,63,25,15,39,17,58,60,34,35,34,46,55,34,48,48,44,12,46,69,26,21,22,64,89,76,41,26,27,27,52,1,46,65,55,94,61,82,49,61,94,86,48,64,25,30,8,49,37,50,22,73,68,59,56,34,42,36,32,30,68,33,30,41,40,37,88,84,65,45,28,46,36,53,74,31,64,68,45,40,44,61,55,61,73,63,44,57,94,59,29,52,36,47,64,55,35,50,56,46,30,48,49,31,39,52,49,29,39,59,67,32,20,42,28,38,28,41,69,33,4,26,52,42,28,56,51,54,35,46,45,49,30,51,43,59,15,32,23,36,87,91,33,26,40,29,47,25,29,66,69,53,53,28,33,30,63,14,36,43,72,53,95,92,57,68,43,78,44,88,64,53,17,34,77,59,82,99,32,17,21,40,30,61,100,47,33,54,29,57,68,45,52,35,44,47,50,25,55,46,36,73,76,40,51,73,62,69,49,30,32,23,8,65,64,38,47,70,42,65,45,76,51,63,50,25,73,29,29,77,57,77,43,37,76,95,51,32,58,48,79,44,43,51,53,38,46,29,57,49,47,47,53,50,52,24,49,53,47,29,52,76,61,72,39,56,79,52,50,58,56,54,45,64,62,40,47,74,67,51,51,85,60,67,58,80,82,77,85,51,74,48,65,70,81,44,69,76,17,50,31,69,73,54,77,68,83,28,50,63,77,76,85,126

Mean predicted aligned error: 8.41 Å

Foldseek 3Di:
DDDDDDDDDPPVVPVVPPDDDPPVVVVVVVVVVVVPDPDPPLPDQPPQDDDPPVPFFLQFRDDLLDDDCVQFAQDQDPPPQQDFDFQDPQAFAFQALLLLALLRRPLAPVSQKGALQSQLRSSCSQFLADSLASSLVLLLQCLQQNPLVRRIAGNHAWDDHDFPPPDTRGHPLQRELQAAYFLAQFAHGCVVALARGAGDLVSVLVLQVLQDVQFDGLVSLLVSSLVSLLCCLAAPLQHFQALANLLNRSLSSSCCSQGQFFCHPVRVSGTDGSVSSCQSQQWDDDSVDIDHDPSRRHRDHPGTHRRNVSRCYPSSSQSSSLVSCVVCVVSNQGFGRQRDRNRTDGDFPCVQQVNLDGSVCCSPQRNSVLSNSLVSLVSSCVVCVVSVNNVSNVVSCVSNVVSCVSSVHDDRPGGPCVSHVSRPSNVDRSPGHDDPPD